Protein AF-A0A543L9E6-F1 (afdb_monomer_lite)

Secondary structure (DSSP, 8-state):
--PEEEEEE---HHHHHHHHHHHHHHH--EEEEEEETTEEEEEEEETS---SHHHHHHHHTT-S-EEEEEEEETTEEEEEETT-S-S-GGG--SSEEEEEEEESS--HHHHHHHHHHHHHH------S--SSHHHHHHHHHHHHHHHHHHHHHHHHHHHHHHHHHHHHHHHHHHHHHHHHHHHHHHHHHHHHHHHHHHHHHHHHHHHHHHHHHHHHHHHHHHHHHHHHHHHHHHHHHHHHHTS--HHHHHHHHHHHHHHHHHHHHHHHHHHHHHHHHHHHHHHHHHHHHHHHHHHHHTSSSSS-HHHHHHHHHHHHHHHHHHHHHHHHHHHHHHHHHHHHHHHHHHHHHHHHHHHHHHHHHHHHHHHHHHHHHHHHHHHHHHHHHHHHHSSPPPTTTS--

Radius of gyration: 86.77 Å; chains: 1; bounding box: 158×83×213 Å

Organism: NCBI:txid80878

pLDDT: mean 80.22, std 12.36, range [37.97, 98.06]

Foldseek 3Di:
DDWDKFKFWQDWLLLVLVLQQVLCVVQNKWWKWWDFPPRTQDIDIPPDDRPRPSSVVSVVVSGSRTQKMWIQTPNKIKIKGQQDDPPDPVNRQNTIIIIIIDDPDDDPSSVVSVVSSCVSRVTDDDPPDDDPVSVVRVVVVVVVVVVVVVVVVVVVVVVVVVVVVVVVVVVVVVVVVVVVVVVVVVVVVVVVVVVVVVVVVVVVVVVVVVVVVVVVVVVVVVVLVCVVVVVLVVLVVCVVCPPPPVVVVVVVVVVVVVLVVVLVVLVVVLVVLVVVLVVLVVVLVVLVVVLVVLVVVCPDDDDDNVVSVVVNVVSVVVNVVSVVVNVVSVVVNVVSVVVNVVSVVVVVVVVVVVVVVVVVVSVVSVVVSVVSVVVSVVVVVQVVCCVVPVDHDPVVVVDD

Sequence (400 aa):
MPNQLYKIPRVTDVQIVHALTKLGKEFGDFDVSANAMQHGLGSVRFPGEPALPAWQQVIALNSELIDHFTAGIVGISVTYYRGGSTGDPVQKSPVLDDLFIDLNGVDPGRLKAAAAVLAAFRPVSVPKSAKASEAVLAQQAIQESTFARLQKQLEELFAQTIQVRQQLDDSVRQKTEELEAAFLAKQHAADEEINRRQADLQERHDELQRRAQELDDSDNTFARRKIRDGMLNDVTERVKNFDVSNATRNARRPVEWGMRSLIFLFILLMAWTGFELFTSRAAQTSIEAAVTHIREAASPAASPASSVSANLGLATSMLHDASTERIALWIRFSLLTIGLVGAILYYIRWQSRWAEQFAATENSLKQFHLDVNRTNWVVETCLEWRKESDSAIPLSLAGR

Structure (mmCIF, N/CA/C/O backbone):
data_AF-A0A543L9E6-F1
#
_entry.id   AF-A0A543L9E6-F1
#
loop_
_atom_site.group_PDB
_atom_site.id
_atom_site.type_symbol
_atom_site.label_atom_id
_atom_site.label_alt_id
_atom_site.label_comp_id
_atom_site.label_asym_id
_atom_site.label_entity_id
_atom_site.label_seq_id
_atom_site.pdbx_PDB_ins_code
_atom_site.Cartn_x
_atom_site.Cartn_y
_atom_site.Cartn_z
_atom_site.occupancy
_atom_site.B_iso_or_equiv
_atom_site.auth_seq_id
_atom_site.auth_comp_id
_atom_site.auth_asym_id
_atom_site.auth_atom_id
_atom_site.pdbx_PDB_model_num
ATOM 1 N N . MET A 1 1 ? -74.135 -32.465 104.327 1.00 43.38 1 MET A N 1
ATOM 2 C CA . MET A 1 1 ? -72.996 -33.238 103.781 1.00 43.38 1 MET A CA 1
ATOM 3 C C . MET A 1 1 ? -72.004 -32.224 103.226 1.00 43.38 1 MET A C 1
ATOM 5 O O . MET A 1 1 ? -72.482 -31.203 102.742 1.00 43.38 1 MET A O 1
ATOM 9 N N . PRO A 1 2 ? -70.683 -32.357 103.430 1.00 49.91 2 PRO A N 1
ATOM 10 C CA . PRO A 1 2 ? -69.794 -31.214 103.264 1.00 49.91 2 PRO A CA 1
ATOM 11 C C . PRO A 1 2 ? -69.477 -30.974 101.783 1.00 49.91 2 PRO A C 1
ATOM 13 O O . PRO A 1 2 ? -68.643 -31.667 101.211 1.00 49.91 2 PRO A O 1
ATOM 16 N N . ASN A 1 3 ? -70.110 -29.962 101.184 1.00 60.88 3 ASN A N 1
ATOM 17 C CA . ASN A 1 3 ? -69.640 -29.369 99.931 1.00 60.88 3 ASN A CA 1
ATOM 18 C C . ASN A 1 3 ? -68.243 -28.802 100.180 1.00 60.88 3 ASN A C 1
ATOM 20 O O . ASN A 1 3 ? -68.074 -27.924 101.032 1.00 60.88 3 ASN A O 1
ATOM 24 N N . GLN A 1 4 ? -67.238 -29.307 99.467 1.00 72.56 4 GLN A N 1
ATOM 25 C CA . GLN A 1 4 ? -65.876 -28.817 99.619 1.00 72.56 4 GLN A CA 1
ATOM 26 C C . GLN A 1 4 ? -65.624 -27.699 98.606 1.00 72.56 4 GLN A C 1
ATOM 28 O O . GLN A 1 4 ? -65.752 -27.892 97.397 1.00 72.56 4 GLN A O 1
ATOM 33 N N . LEU A 1 5 ? -65.301 -26.513 99.128 1.00 79.31 5 LEU A N 1
ATOM 34 C CA . LEU A 1 5 ? -64.917 -25.351 98.335 1.00 79.31 5 LEU A CA 1
ATOM 35 C C . LEU A 1 5 ? -63.414 -25.392 98.059 1.00 79.31 5 LEU A C 1
ATOM 37 O O . LEU A 1 5 ? -62.607 -25.447 98.991 1.00 79.31 5 LEU A O 1
ATOM 41 N N . TYR A 1 6 ? -63.054 -25.284 96.787 1.00 80.69 6 TYR A N 1
ATOM 42 C CA . TYR A 1 6 ? -61.680 -25.154 96.326 1.00 80.69 6 TYR A CA 1
ATOM 43 C C . TYR A 1 6 ? -61.480 -23.790 95.664 1.00 80.69 6 TYR A C 1
ATOM 45 O O . TYR A 1 6 ? -62.295 -23.363 94.851 1.00 80.69 6 TYR A O 1
ATOM 53 N N . LYS A 1 7 ? -60.380 -23.113 96.007 1.00 81.38 7 LYS A N 1
ATOM 54 C CA . LYS A 1 7 ? -59.951 -21.869 95.354 1.00 81.38 7 LYS A CA 1
ATOM 55 C C . LYS A 1 7 ? -59.074 -22.233 94.159 1.00 81.38 7 LYS A C 1
ATOM 57 O O . LYS A 1 7 ? -58.100 -22.971 94.329 1.00 81.38 7 LYS A O 1
ATOM 62 N N . ILE A 1 8 ? -59.395 -21.719 92.980 1.00 80.94 8 ILE A N 1
ATOM 63 C CA . ILE A 1 8 ? -58.604 -21.910 91.759 1.00 80.94 8 ILE A CA 1
ATOM 64 C C . ILE A 1 8 ? -58.145 -20.548 91.215 1.00 80.94 8 ILE A C 1
ATOM 66 O O . ILE A 1 8 ? -58.797 -19.536 91.485 1.00 80.94 8 ILE A O 1
ATOM 70 N N . PRO A 1 9 ? -57.014 -20.482 90.492 1.00 78.31 9 PRO A N 1
ATOM 71 C CA . PRO A 1 9 ? -56.608 -19.267 89.795 1.00 78.31 9 PRO A CA 1
ATOM 72 C C . PRO A 1 9 ? -57.652 -18.868 88.755 1.00 78.31 9 PRO A C 1
ATOM 74 O O . PRO A 1 9 ? -58.368 -19.728 88.239 1.00 78.31 9 PRO A O 1
ATOM 77 N N . ARG A 1 10 ? -57.713 -17.578 88.426 1.00 80.81 10 ARG A N 1
ATOM 78 C CA . ARG A 1 10 ? -58.616 -17.088 87.391 1.00 80.81 10 ARG A CA 1
ATOM 79 C C . ARG A 1 10 ? -58.348 -17.769 86.051 1.00 80.81 10 ARG A C 1
ATOM 81 O O . ARG A 1 10 ? -57.224 -17.761 85.555 1.00 80.81 10 ARG A O 1
ATOM 88 N N . VAL A 1 11 ? -59.402 -18.346 85.484 1.00 80.88 11 VAL A N 1
ATOM 89 C CA . VAL A 1 11 ? -59.364 -19.073 84.209 1.00 80.88 11 VAL A CA 1
ATOM 90 C C . VAL A 1 11 ? -60.133 -18.320 83.132 1.00 80.88 11 VAL A C 1
ATOM 92 O O . VAL A 1 11 ? -61.201 -17.764 83.398 1.00 80.88 11 VAL A O 1
ATOM 95 N N . THR A 1 12 ? -59.611 -18.324 81.904 1.00 82.50 12 THR A N 1
ATOM 96 C CA . THR A 1 12 ? -60.305 -17.734 80.749 1.00 82.50 12 THR A CA 1
ATOM 97 C C . THR A 1 12 ? -61.432 -18.638 80.258 1.00 82.50 12 THR A C 1
ATOM 99 O O . THR A 1 12 ? -61.428 -19.851 80.490 1.00 82.50 12 THR A O 1
ATOM 102 N N . ASP A 1 13 ? -62.391 -18.071 79.525 1.00 82.94 13 ASP A N 1
ATOM 103 C CA . ASP A 1 13 ? -63.543 -18.831 79.021 1.00 82.94 13 ASP A CA 1
ATOM 104 C C . ASP A 1 13 ? -63.103 -19.985 78.086 1.00 82.94 13 ASP A C 1
ATOM 106 O O . ASP A 1 13 ? -63.652 -21.087 78.138 1.00 82.94 13 ASP A O 1
ATOM 110 N N . VAL A 1 14 ? -62.021 -19.795 77.318 1.00 81.12 14 VAL A N 1
ATOM 111 C CA . VAL A 1 14 ? -61.399 -20.840 76.477 1.00 81.12 14 VAL A CA 1
ATOM 112 C C . VAL A 1 14 ? -60.809 -21.976 77.321 1.00 81.12 14 VAL A C 1
ATOM 114 O O . VAL A 1 14 ? -60.947 -23.152 76.976 1.00 81.12 14 VAL A O 1
ATOM 117 N N . GLN A 1 15 ? -60.157 -21.650 78.441 1.00 81.81 15 GLN A N 1
ATOM 118 C CA . GLN A 1 15 ? -59.566 -22.648 79.336 1.00 81.81 15 GLN A CA 1
ATOM 119 C C . GLN A 1 15 ? -60.637 -23.495 80.029 1.00 81.81 15 GLN A C 1
ATOM 121 O O . GLN A 1 15 ? -60.456 -24.708 80.149 1.00 81.81 15 GLN A O 1
ATOM 126 N N . ILE A 1 16 ? -61.760 -22.884 80.425 1.00 84.06 16 ILE A N 1
ATOM 127 C CA . ILE A 1 16 ? -62.922 -23.595 80.977 1.00 84.06 16 ILE A CA 1
ATOM 128 C C . ILE A 1 16 ? -63.427 -24.626 79.961 1.00 84.06 16 ILE A C 1
ATOM 130 O O . ILE A 1 16 ? -63.538 -25.810 80.279 1.00 84.06 16 ILE A O 1
ATOM 134 N N . VAL A 1 17 ? -63.659 -24.205 78.716 1.00 84.25 17 VAL A N 1
ATOM 135 C CA . VAL A 1 17 ? -64.138 -25.077 77.630 1.00 84.25 17 VAL A CA 1
ATOM 136 C C . VAL A 1 17 ? -63.154 -26.212 77.341 1.00 84.25 17 VAL A C 1
ATOM 138 O O . VAL A 1 17 ? -63.564 -27.366 77.208 1.00 84.25 17 VAL A O 1
ATOM 141 N N . HIS A 1 18 ? -61.851 -25.928 77.300 1.00 83.75 18 HIS A N 1
ATOM 142 C CA . HIS A 1 18 ? -60.826 -26.952 77.099 1.00 83.75 18 HIS A CA 1
ATOM 143 C C . HIS A 1 18 ? -60.783 -27.968 78.255 1.00 83.75 18 HIS A C 1
ATOM 145 O O . HIS A 1 18 ? -60.701 -29.176 78.015 1.00 83.75 18 HIS A O 1
ATOM 151 N N . ALA A 1 19 ? -60.884 -27.505 79.505 1.00 83.44 19 ALA A N 1
ATOM 152 C CA . ALA A 1 19 ? -60.935 -28.371 80.680 1.00 83.44 19 ALA A CA 1
ATOM 153 C C . ALA A 1 19 ? -62.177 -29.277 80.666 1.00 83.44 19 ALA A C 1
ATOM 155 O O . ALA A 1 19 ? -62.054 -30.485 80.871 1.00 83.44 19 ALA A O 1
ATOM 156 N N . LEU A 1 20 ? -63.352 -28.728 80.345 1.00 85.19 20 LEU A N 1
ATOM 157 C CA . LEU A 1 20 ? -64.600 -29.490 80.224 1.00 85.19 20 LEU A CA 1
ATOM 158 C C . LEU A 1 20 ? -64.549 -30.491 79.062 1.00 85.19 20 LEU A C 1
ATOM 160 O O . LEU A 1 20 ? -64.930 -31.644 79.229 1.00 85.19 20 LEU A O 1
ATOM 164 N N . THR A 1 21 ? -63.988 -30.104 77.915 1.00 83.88 21 THR A N 1
ATOM 165 C CA . THR A 1 21 ? -63.792 -31.008 76.768 1.00 83.88 21 THR A CA 1
ATOM 166 C C . THR A 1 21 ? -62.865 -32.169 77.127 1.00 83.88 21 THR A C 1
ATOM 168 O O . THR A 1 21 ? -63.122 -33.316 76.762 1.00 83.88 21 THR A O 1
ATOM 171 N N . LYS A 1 22 ? -61.788 -31.897 77.875 1.00 84.25 22 LYS A N 1
ATOM 172 C CA . LYS A 1 22 ? -60.873 -32.933 78.364 1.00 84.25 22 LYS A CA 1
ATOM 173 C C . LYS A 1 22 ? -61.581 -33.901 79.313 1.00 84.25 22 LYS A C 1
ATOM 175 O O . LYS A 1 22 ? -61.428 -35.109 79.157 1.00 84.25 22 LYS A O 1
ATOM 180 N N . LEU A 1 23 ? -62.374 -33.381 80.249 1.00 83.94 23 LEU A N 1
ATOM 181 C CA . LEU A 1 23 ? -63.168 -34.201 81.165 1.00 83.94 23 LEU A CA 1
ATOM 182 C C . LEU A 1 23 ? -64.215 -35.033 80.410 1.00 83.94 23 LEU A C 1
ATOM 184 O O . LEU A 1 23 ? -64.393 -36.203 80.732 1.00 83.94 23 LEU A O 1
ATOM 188 N N . GLY A 1 24 ? -64.843 -34.477 79.368 1.00 81.81 24 GLY A N 1
ATOM 189 C CA . GLY A 1 24 ? -65.818 -35.191 78.535 1.00 81.81 24 GLY A CA 1
ATOM 190 C C . GLY A 1 24 ? -65.196 -36.360 77.771 1.00 81.81 24 GLY A C 1
ATOM 191 O O . GLY A 1 24 ? -65.778 -37.436 77.685 1.00 81.81 24 GLY A O 1
ATOM 192 N N . LYS A 1 25 ? -63.955 -36.204 77.291 1.00 81.88 25 LYS A N 1
ATOM 193 C CA . LYS A 1 25 ? -63.203 -37.310 76.673 1.00 81.88 25 LYS A CA 1
ATOM 194 C C . LYS A 1 25 ? -62.872 -38.436 77.659 1.00 81.88 25 LYS A C 1
ATOM 196 O O . LYS A 1 25 ? -62.769 -39.583 77.240 1.00 81.88 25 LYS A O 1
ATOM 201 N N . GLU A 1 26 ? -62.666 -38.122 78.938 1.00 81.81 26 GLU A N 1
ATOM 202 C CA . GLU A 1 26 ? -62.239 -39.101 79.948 1.00 81.81 26 GLU A CA 1
ATOM 203 C C . GLU A 1 26 ? -63.415 -39.811 80.640 1.00 81.81 26 GLU A C 1
ATOM 205 O O . GLU A 1 26 ? -63.310 -40.993 80.969 1.00 81.81 26 GLU A O 1
ATOM 210 N N . PHE A 1 27 ? -64.535 -39.114 80.842 1.00 81.19 27 PHE A N 1
ATOM 211 C CA . PHE A 1 27 ? -65.664 -39.591 81.649 1.00 81.19 27 PHE A CA 1
ATOM 212 C C . PHE A 1 27 ? -66.985 -39.737 80.876 1.00 81.19 27 PHE A C 1
ATOM 214 O O . PHE A 1 27 ? -67.983 -40.156 81.463 1.00 81.19 27 PHE A O 1
ATOM 221 N N . GLY A 1 28 ? -66.980 -39.457 79.570 1.00 80.94 28 GLY A N 1
ATOM 222 C CA . GLY A 1 28 ? -68.149 -39.529 78.695 1.00 80.94 28 GLY A CA 1
ATOM 223 C C . GLY A 1 28 ? -68.921 -38.212 78.614 1.00 80.94 28 GLY A C 1
ATOM 224 O O . GLY A 1 28 ? -68.524 -37.199 79.191 1.00 80.94 28 GLY A O 1
ATOM 225 N N . ASP A 1 29 ? -70.027 -38.234 77.872 1.00 83.38 29 ASP A N 1
ATOM 226 C CA . ASP A 1 29 ? -70.801 -37.028 77.599 1.00 83.38 29 ASP A CA 1
ATOM 227 C C . ASP A 1 29 ? -71.502 -36.484 78.848 1.00 83.38 29 ASP A C 1
ATOM 229 O O . ASP A 1 29 ? -72.180 -37.228 79.563 1.00 83.38 29 ASP A O 1
ATOM 233 N N . PHE A 1 30 ? -71.417 -35.172 79.058 1.00 85.06 30 PHE A N 1
ATOM 234 C CA . PHE A 1 30 ? -72.179 -34.475 80.091 1.00 85.06 30 PHE A CA 1
ATOM 235 C C . PHE A 1 30 ? -72.626 -33.088 79.640 1.00 85.06 30 PHE A C 1
ATOM 237 O O . PHE A 1 30 ? -72.001 -32.447 78.792 1.00 85.06 30 PHE A O 1
ATOM 244 N N . ASP A 1 31 ? -73.704 -32.619 80.259 1.00 84.69 31 ASP A N 1
ATOM 245 C CA . ASP A 1 31 ? -74.299 -31.322 79.977 1.00 84.69 31 ASP A CA 1
ATOM 246 C C . ASP A 1 31 ? -73.782 -30.265 80.961 1.00 84.69 31 ASP A C 1
ATOM 248 O O . ASP A 1 31 ? -73.702 -30.486 82.175 1.00 84.69 31 ASP A O 1
ATOM 252 N N . VAL A 1 32 ? -73.429 -29.099 80.420 1.00 86.81 32 VAL A N 1
ATOM 253 C CA . VAL A 1 32 ? -72.947 -27.941 81.178 1.00 86.81 32 VAL A CA 1
ATOM 254 C C . VAL A 1 32 ? -73.848 -26.758 80.894 1.00 86.81 32 VAL A C 1
ATOM 256 O O . VAL A 1 32 ? -74.009 -26.357 79.744 1.00 86.81 32 VAL A O 1
ATOM 259 N N . SER A 1 33 ? -74.417 -26.176 81.943 1.00 85.94 33 SER A N 1
ATOM 260 C CA . SER A 1 33 ? -75.138 -24.905 81.872 1.00 85.94 33 SER A CA 1
ATOM 261 C C . SER A 1 33 ? -74.242 -23.788 82.386 1.00 85.94 33 SER A C 1
ATOM 263 O O . SER A 1 33 ? -73.751 -23.881 83.511 1.00 85.94 33 SER A O 1
ATOM 265 N N . ALA A 1 34 ? -74.053 -22.736 81.593 1.00 85.88 34 ALA A N 1
ATOM 266 C CA . ALA A 1 34 ? -73.280 -21.566 81.997 1.00 85.88 34 ALA A CA 1
ATOM 267 C C . ALA A 1 34 ? -74.092 -20.280 81.863 1.00 85.88 34 ALA A C 1
ATOM 269 O O . ALA A 1 34 ? -74.976 -20.168 81.011 1.00 85.88 34 ALA A O 1
ATOM 270 N N . ASN A 1 35 ? -73.734 -19.303 82.681 1.00 84.38 35 ASN A N 1
ATOM 271 C CA . ASN A 1 35 ? -74.238 -17.946 82.633 1.00 84.38 35 ASN A CA 1
ATOM 272 C C . ASN A 1 35 ? -73.081 -17.001 82.297 1.00 84.38 35 ASN A C 1
ATOM 274 O O . ASN A 1 35 ? -71.923 -17.249 82.642 1.00 84.38 35 ASN A O 1
ATOM 278 N N . ALA A 1 36 ? -73.408 -15.931 81.584 1.00 80.56 36 ALA A N 1
ATOM 279 C CA . ALA A 1 36 ? -72.550 -14.772 81.434 1.00 80.56 36 ALA A CA 1
ATOM 280 C C . ALA A 1 36 ? -73.299 -13.569 82.008 1.00 80.56 36 ALA A C 1
ATOM 282 O O . ALA A 1 36 ? -74.263 -13.066 81.421 1.00 80.56 36 ALA A O 1
ATOM 283 N N . MET A 1 37 ? -72.870 -13.123 83.187 1.00 74.12 37 MET A N 1
ATOM 284 C CA . MET A 1 37 ? -73.566 -12.101 83.970 1.00 74.12 37 MET A CA 1
ATOM 285 C C . MET A 1 37 ? -75.042 -12.478 84.221 1.00 74.12 37 MET A C 1
ATOM 287 O O . MET A 1 37 ? -75.345 -13.530 84.767 1.00 74.12 37 MET A O 1
ATOM 291 N N . GLN A 1 38 ? -75.992 -11.625 83.825 1.00 69.06 38 GLN A N 1
ATOM 292 C CA . GLN A 1 38 ? -77.427 -11.869 84.020 1.00 69.06 38 GLN A CA 1
ATOM 293 C C . GLN A 1 38 ? -78.068 -12.721 82.911 1.00 69.06 38 GLN A C 1
ATOM 295 O O . GLN A 1 38 ? -79.277 -12.940 82.944 1.00 69.06 38 GLN A O 1
ATOM 300 N N . HIS A 1 39 ? -77.296 -13.176 81.918 1.00 77.81 39 HIS A N 1
ATOM 301 C CA . HIS A 1 39 ? -77.819 -13.910 80.765 1.00 77.81 39 HIS A CA 1
ATOM 302 C C . HIS A 1 39 ? -77.362 -15.372 80.798 1.00 77.81 39 HIS A C 1
ATOM 304 O O . HIS A 1 39 ? -76.168 -15.665 80.841 1.00 77.81 39 HIS A O 1
ATOM 310 N N . GLY A 1 40 ? -78.318 -16.301 80.753 1.00 79.31 40 GLY A N 1
ATOM 311 C CA . GLY A 1 40 ? -78.025 -17.728 80.622 1.00 79.31 40 GLY A CA 1
ATOM 312 C C . GLY A 1 40 ? -77.591 -18.072 79.198 1.00 79.31 40 GLY A C 1
ATOM 313 O O . GLY A 1 40 ? -78.289 -17.741 78.242 1.00 79.31 40 GLY A O 1
ATOM 314 N N . LEU A 1 41 ? -76.458 -18.762 79.049 1.00 76.75 41 LEU A N 1
ATOM 315 C CA . LEU A 1 41 ? -75.904 -19.174 77.750 1.00 76.75 41 LEU A CA 1
ATOM 316 C C . LEU A 1 41 ? -76.523 -20.482 77.220 1.00 76.75 41 LEU A C 1
ATOM 318 O O . LEU A 1 41 ? -76.208 -20.915 76.111 1.00 76.75 41 LEU A O 1
ATOM 322 N N . GLY A 1 42 ? -77.404 -21.115 77.998 1.00 78.69 42 GLY A N 1
ATOM 323 C CA . GLY A 1 42 ? -77.996 -22.415 77.685 1.00 78.69 42 GLY A CA 1
ATOM 324 C C . GLY A 1 42 ? -77.095 -23.593 78.069 1.00 78.69 42 GLY A C 1
ATOM 325 O O . GLY A 1 42 ? -75.976 -23.413 78.553 1.00 78.69 42 GLY A O 1
ATOM 326 N N . SER A 1 43 ? -77.615 -24.809 77.885 1.00 80.50 43 SER A N 1
ATOM 327 C CA . SER A 1 43 ? -76.903 -26.053 78.190 1.00 80.50 43 SER A CA 1
ATOM 328 C C . SER A 1 43 ? -76.204 -26.603 76.944 1.00 80.50 43 SER A C 1
ATOM 330 O O . SER A 1 43 ? -76.823 -26.710 75.885 1.00 80.50 43 SER A O 1
ATOM 332 N N . VAL A 1 44 ? -74.915 -26.923 77.066 1.00 82.69 44 VAL A N 1
ATOM 333 C CA . VAL A 1 44 ? -74.084 -27.508 76.004 1.00 82.69 44 VAL A CA 1
ATOM 334 C C . VAL A 1 44 ? -73.572 -28.869 76.448 1.00 82.69 44 VAL A C 1
ATOM 336 O O . VAL A 1 44 ? -73.101 -29.026 77.576 1.00 82.69 44 VAL A O 1
ATOM 339 N N . ARG A 1 45 ? -73.617 -29.833 75.528 1.00 82.25 45 ARG A N 1
ATOM 340 C CA . ARG A 1 45 ? -73.129 -31.193 75.740 1.00 82.25 45 ARG A CA 1
ATOM 341 C C . ARG A 1 45 ? -71.660 -31.319 75.341 1.00 82.25 45 ARG A C 1
ATOM 343 O O . ARG A 1 45 ? -71.325 -31.227 74.162 1.00 82.25 45 ARG A O 1
ATOM 350 N N . PHE A 1 46 ? -70.793 -31.562 76.316 1.00 80.19 46 PHE A N 1
ATOM 351 C CA . PHE A 1 46 ? -69.364 -31.823 76.116 1.00 80.19 46 PHE A CA 1
ATOM 352 C C . PHE A 1 46 ? -69.112 -33.333 75.996 1.00 80.19 46 PHE A C 1
ATOM 354 O O . PHE A 1 46 ? -69.854 -34.091 76.619 1.00 80.19 46 PHE A O 1
ATOM 361 N N . PRO A 1 47 ? -68.107 -33.798 75.220 1.00 67.56 47 PRO A N 1
ATOM 362 C CA . PRO A 1 47 ? -66.989 -33.058 74.614 1.00 67.56 47 PRO A CA 1
ATOM 363 C C . PRO A 1 47 ? -67.266 -32.462 73.217 1.00 67.56 47 PRO A C 1
ATOM 365 O O . PRO A 1 47 ? -66.317 -32.070 72.538 1.00 67.56 47 PRO A O 1
ATOM 368 N N . GLY A 1 48 ? -68.525 -32.420 72.765 1.00 64.94 48 GLY A N 1
ATOM 369 C CA . GLY A 1 48 ? -68.900 -31.794 71.494 1.00 64.94 48 GLY A CA 1
ATOM 370 C C . GLY A 1 48 ? -68.611 -30.289 71.466 1.00 64.94 48 GLY A C 1
ATOM 371 O O . GLY A 1 48 ? -68.624 -29.626 72.503 1.00 64.94 48 GLY A O 1
ATOM 372 N N . GLU A 1 49 ? -68.336 -29.741 70.277 1.00 63.44 49 GLU A N 1
ATOM 373 C CA . GLU A 1 49 ? -68.172 -28.293 70.123 1.00 63.44 49 GLU A CA 1
ATOM 374 C C . GLU A 1 49 ? -69.479 -27.567 70.482 1.00 63.44 49 GLU A C 1
ATOM 376 O O . GLU A 1 49 ? -70.563 -28.025 70.100 1.00 63.44 49 GLU A O 1
ATOM 381 N N . PRO A 1 50 ? -69.409 -26.429 71.195 1.00 62.78 50 PRO A N 1
ATOM 382 C CA . PRO A 1 50 ? -70.591 -25.646 71.512 1.00 62.78 50 PRO A CA 1
ATOM 383 C C . PRO A 1 50 ? -71.263 -25.175 70.215 1.00 62.78 50 PRO A C 1
ATOM 385 O O . PRO A 1 50 ? -70.792 -24.256 69.549 1.00 62.78 50 PRO A O 1
ATOM 388 N N . ALA A 1 51 ? -72.380 -25.811 69.855 1.00 58.34 51 ALA A N 1
ATOM 389 C CA . ALA A 1 51 ? -73.150 -25.497 68.649 1.00 58.34 51 ALA A CA 1
ATOM 390 C C . ALA A 1 51 ? -73.997 -24.216 68.788 1.00 58.34 51 ALA A C 1
ATOM 392 O O . ALA A 1 51 ? -74.541 -23.713 67.807 1.00 58.34 51 ALA A O 1
ATOM 393 N N . LEU A 1 52 ? -74.133 -23.687 70.010 1.00 69.19 52 LEU A N 1
ATOM 394 C CA . LEU A 1 52 ? -74.923 -22.492 70.290 1.00 69.19 52 LEU A CA 1
ATOM 395 C C . LEU A 1 52 ? -74.120 -21.215 69.961 1.00 69.19 52 LEU A C 1
ATOM 397 O O . LEU A 1 52 ? -73.012 -21.051 70.483 1.00 69.19 52 LEU A O 1
ATOM 401 N N . PRO A 1 53 ? -74.687 -20.262 69.188 1.00 65.31 53 PRO A N 1
ATOM 402 C CA . PRO A 1 53 ? -73.997 -19.031 68.785 1.00 65.31 53 PRO A CA 1
ATOM 403 C C . PRO A 1 53 ? -73.462 -18.202 69.960 1.00 65.31 53 PRO A C 1
ATOM 405 O O . PRO A 1 53 ? -72.403 -17.591 69.855 1.00 65.31 53 PRO A O 1
ATOM 408 N N . ALA A 1 54 ? -74.171 -18.207 71.095 1.00 70.81 54 ALA A N 1
ATOM 409 C CA . ALA A 1 54 ? -73.794 -17.445 72.285 1.00 70.81 54 ALA A CA 1
ATOM 410 C C . ALA A 1 54 ? -72.483 -17.948 72.914 1.00 70.81 54 ALA A C 1
ATOM 412 O O . ALA A 1 54 ? -71.623 -17.147 73.271 1.00 70.81 54 ALA A O 1
ATOM 413 N N . TRP A 1 55 ? -72.289 -19.268 72.985 1.00 74.62 55 TRP A N 1
ATOM 414 C CA . TRP A 1 55 ? -71.044 -19.853 73.485 1.00 74.62 55 TRP A CA 1
ATOM 415 C C . TRP A 1 55 ? -69.875 -19.565 72.539 1.00 74.62 55 TRP A C 1
ATOM 417 O O . TRP A 1 55 ? -68.806 -19.176 72.997 1.00 74.62 55 TRP A O 1
ATOM 427 N N . GLN A 1 56 ? -70.081 -19.680 71.223 1.00 73.50 56 GLN A N 1
ATOM 428 C CA . GLN A 1 56 ? -69.031 -19.395 70.237 1.00 73.50 56 GLN A CA 1
ATOM 429 C C . GLN A 1 56 ? -68.586 -17.930 70.265 1.00 73.50 56 GLN A C 1
ATOM 431 O O . GLN A 1 56 ? -67.394 -17.659 70.158 1.00 73.50 56 GLN A O 1
ATOM 436 N N . GLN A 1 57 ? -69.513 -16.989 70.463 1.00 71.44 57 GLN A N 1
ATOM 437 C CA . GLN A 1 57 ? -69.185 -15.567 70.587 1.00 71.44 57 GLN A CA 1
ATOM 438 C C . GLN A 1 57 ? -68.377 -15.271 71.855 1.00 71.44 57 GLN A C 1
ATOM 440 O O . GLN A 1 57 ? -67.369 -14.571 71.783 1.00 71.44 57 GLN A O 1
ATOM 445 N N . VAL A 1 58 ? -68.768 -15.845 72.997 1.00 72.00 58 VAL A N 1
ATOM 446 C CA . VAL A 1 58 ? -68.029 -15.689 74.263 1.00 72.00 58 VAL A CA 1
ATOM 447 C C . VAL A 1 58 ? -66.614 -16.274 74.153 1.00 72.00 58 VAL A C 1
ATOM 449 O O . VAL A 1 58 ? -65.648 -15.645 74.584 1.00 72.00 58 VAL A O 1
ATOM 452 N N . ILE A 1 59 ? -66.470 -17.430 73.499 1.00 72.12 59 ILE A N 1
ATOM 453 C CA . ILE A 1 59 ? -65.175 -18.087 73.268 1.00 72.12 59 ILE A CA 1
ATOM 454 C C . ILE A 1 59 ? -64.305 -17.285 72.286 1.00 72.12 59 ILE A C 1
ATOM 456 O O . ILE A 1 59 ? -63.118 -17.086 72.546 1.00 72.12 59 ILE A O 1
ATOM 460 N N . ALA A 1 60 ? -64.874 -16.794 71.179 1.00 70.81 60 ALA A N 1
ATOM 461 C CA . ALA A 1 60 ? -64.146 -16.048 70.148 1.00 70.81 60 ALA A CA 1
ATOM 462 C C . ALA A 1 60 ? -63.577 -14.720 70.665 1.00 70.81 60 ALA A C 1
ATOM 464 O O . ALA A 1 60 ? -62.507 -14.291 70.236 1.00 70.81 60 ALA A O 1
ATOM 465 N N . LEU A 1 61 ? -64.266 -14.086 71.616 1.00 70.62 61 LEU A N 1
ATOM 466 C CA . LEU A 1 61 ? -63.819 -12.842 72.239 1.00 70.62 61 LEU A CA 1
ATOM 467 C C . LEU A 1 61 ? -62.703 -13.057 73.280 1.00 70.62 61 LEU A C 1
ATOM 469 O O . LEU A 1 61 ? -62.237 -12.072 73.852 1.00 70.62 61 LEU A O 1
ATOM 473 N N . ASN A 1 62 ? -62.286 -14.310 73.542 1.00 63.97 62 ASN A N 1
ATOM 474 C CA . ASN A 1 62 ? -61.286 -14.706 74.548 1.00 63.97 62 ASN A CA 1
ATOM 475 C C . ASN A 1 62 ? -61.431 -13.915 75.859 1.00 63.97 62 ASN A C 1
ATOM 477 O O . ASN A 1 62 ? -60.467 -13.368 76.397 1.00 63.97 62 ASN A O 1
ATOM 481 N N . SER A 1 63 ? -62.680 -13.763 76.294 1.00 66.44 63 SER A N 1
ATOM 482 C CA . SER A 1 63 ? -63.042 -12.882 77.394 1.00 66.44 63 SER A CA 1
ATOM 483 C C . SER A 1 63 ? -63.127 -13.646 78.720 1.00 66.44 63 SER A C 1
ATOM 485 O O . SER A 1 63 ? -62.928 -14.861 78.784 1.00 66.44 63 SER A O 1
ATOM 487 N N . GLU A 1 64 ? -63.390 -12.904 79.794 1.00 75.81 64 GLU A N 1
ATOM 488 C CA . GLU A 1 64 ? -63.707 -13.429 81.123 1.00 75.81 64 GLU A CA 1
ATOM 489 C C . GLU A 1 64 ? -65.176 -13.110 81.457 1.00 75.81 64 GLU A C 1
ATOM 491 O O . GLU A 1 64 ? -65.488 -12.509 82.488 1.00 75.81 64 GLU A O 1
ATOM 496 N N . LEU A 1 65 ? -66.106 -13.548 80.601 1.00 79.44 65 LEU A N 1
ATOM 497 C CA . LEU A 1 65 ? -67.530 -13.218 80.732 1.00 79.44 65 LEU A CA 1
ATOM 498 C C . LEU A 1 65 ? -68.376 -14.296 81.420 1.00 79.44 65 LEU A C 1
ATOM 500 O O . LEU A 1 65 ? -69.401 -13.944 82.001 1.00 79.44 65 LEU A O 1
ATOM 504 N N . ILE A 1 66 ? -67.962 -15.569 81.408 1.00 83.44 66 ILE A N 1
ATOM 505 C CA . ILE A 1 66 ? -68.661 -16.645 82.137 1.00 83.44 66 ILE A CA 1
ATOM 506 C C . ILE A 1 66 ? -68.563 -16.416 83.653 1.00 83.44 66 ILE A C 1
ATOM 508 O O . ILE A 1 66 ? -67.502 -16.569 84.257 1.00 83.44 66 ILE A O 1
ATOM 512 N N . ASP A 1 67 ? -69.665 -16.046 84.297 1.00 84.25 67 ASP A N 1
ATOM 513 C CA . ASP A 1 67 ? -69.669 -15.744 85.730 1.00 84.25 67 ASP A CA 1
ATOM 514 C C . ASP A 1 67 ? -69.920 -16.986 86.590 1.00 84.25 67 ASP A C 1
ATOM 516 O O . ASP A 1 67 ? -69.416 -17.083 87.712 1.00 84.25 67 ASP A O 1
ATOM 520 N N . HIS A 1 68 ? -70.676 -17.940 86.057 1.00 86.69 68 HIS A N 1
ATOM 521 C CA . HIS A 1 68 ? -71.083 -19.151 86.746 1.00 86.69 68 HIS A CA 1
ATOM 522 C C . HIS A 1 68 ? -71.330 -20.286 85.748 1.00 86.69 68 HIS A C 1
ATOM 524 O O . HIS A 1 68 ? -71.915 -20.073 84.688 1.00 86.69 68 HIS A O 1
ATOM 530 N N . PHE A 1 69 ? -70.933 -21.510 86.101 1.00 88.69 69 PHE A N 1
ATOM 531 C CA . PHE A 1 69 ? -71.426 -22.705 85.416 1.00 88.69 69 PHE A CA 1
ATOM 532 C C . PHE A 1 69 ? -71.693 -23.853 86.387 1.00 88.69 69 PHE A C 1
ATOM 534 O O . PHE A 1 69 ? -71.076 -23.948 87.452 1.00 88.69 69 PHE A O 1
ATOM 541 N N . THR A 1 70 ? -72.578 -24.755 85.975 1.00 88.19 70 THR A N 1
ATOM 542 C CA . THR A 1 70 ? -72.860 -26.020 86.654 1.00 88.19 70 THR A CA 1
ATOM 543 C C . THR A 1 70 ? -72.768 -27.170 85.661 1.00 88.19 70 THR A C 1
ATOM 545 O O . THR A 1 70 ? -73.268 -27.080 84.539 1.00 88.19 70 THR A O 1
ATOM 548 N N . ALA A 1 71 ? -72.112 -28.247 86.084 1.00 88.06 71 ALA A N 1
ATOM 549 C CA . ALA A 1 71 ? -71.900 -29.455 85.301 1.00 88.06 71 ALA A CA 1
ATOM 550 C C . ALA A 1 71 ? -72.158 -30.703 86.156 1.00 88.06 71 ALA A C 1
ATOM 552 O O . ALA A 1 71 ? -71.701 -30.786 87.299 1.00 88.06 71 ALA A O 1
ATOM 553 N N . GLY A 1 72 ? -72.858 -31.688 85.591 1.00 86.12 72 GLY A N 1
ATOM 554 C CA . GLY A 1 72 ? -73.075 -32.994 86.217 1.00 86.12 72 GLY A CA 1
ATOM 555 C C . GLY A 1 72 ? -72.197 -34.065 85.575 1.00 86.12 72 GLY A C 1
ATOM 556 O O . GLY A 1 72 ? -72.530 -34.558 84.504 1.00 86.12 72 GLY A O 1
ATOM 557 N N . ILE A 1 73 ? -71.095 -34.454 86.219 1.00 83.25 73 ILE A N 1
ATOM 558 C CA . ILE A 1 73 ? -70.106 -35.388 85.651 1.00 83.25 73 ILE A CA 1
ATOM 559 C C . ILE A 1 73 ? -70.170 -36.704 86.433 1.00 83.25 73 ILE A C 1
ATOM 561 O O . ILE A 1 73 ? -69.861 -36.715 87.613 1.00 83.25 73 ILE A O 1
ATOM 565 N N . VAL A 1 74 ? -70.576 -37.827 85.828 1.00 79.69 74 VAL A N 1
ATOM 566 C CA . VAL A 1 74 ? -70.553 -39.177 86.463 1.00 79.69 74 VAL A CA 1
ATOM 567 C C . VAL A 1 74 ? -71.135 -39.192 87.897 1.00 79.69 74 VAL A C 1
ATOM 569 O O . VAL A 1 74 ? -70.607 -39.810 88.820 1.00 79.69 74 VAL A O 1
ATOM 572 N N . GLY A 1 75 ? -72.239 -38.472 88.115 1.00 76.31 75 GLY A N 1
ATOM 573 C CA . GLY A 1 75 ? -72.924 -38.399 89.412 1.00 76.31 75 GLY A CA 1
ATOM 574 C C . GLY A 1 75 ? -72.308 -37.456 90.458 1.00 76.31 75 GLY A C 1
ATOM 575 O O . GLY A 1 75 ? -72.806 -37.435 91.584 1.00 76.31 75 GLY A O 1
ATOM 576 N N . ILE A 1 76 ? -71.277 -36.671 90.113 1.00 84.94 76 ILE A N 1
ATOM 577 C CA . ILE A 1 76 ? -70.809 -35.517 90.902 1.00 84.94 76 ILE A CA 1
ATOM 578 C C . ILE A 1 76 ? -71.362 -34.211 90.322 1.00 84.94 76 ILE A C 1
ATOM 580 O O . ILE A 1 76 ? -71.463 -34.065 89.102 1.00 84.94 76 ILE A O 1
ATOM 584 N N . SER A 1 77 ? -71.711 -33.260 91.191 1.00 85.38 77 SER A N 1
ATOM 585 C CA . SER A 1 77 ? -72.104 -31.910 90.769 1.00 85.38 77 SER A CA 1
ATOM 586 C C . SER A 1 77 ? -70.921 -30.970 90.940 1.00 85.38 77 SER A C 1
ATOM 588 O O . SER A 1 77 ? -70.388 -30.831 92.041 1.00 85.38 77 SER A O 1
ATOM 590 N N . VAL A 1 78 ? -70.517 -30.325 89.852 1.00 87.75 78 VAL A N 1
ATOM 591 C CA . VAL A 1 78 ? -69.441 -29.336 89.835 1.00 87.75 78 VAL A CA 1
ATOM 592 C C . VAL A 1 78 ? -70.048 -27.973 89.560 1.00 87.75 78 VAL A C 1
ATOM 594 O O . VAL A 1 78 ? -70.723 -27.787 88.549 1.00 87.75 78 VAL A O 1
ATOM 597 N N . THR A 1 79 ? -69.783 -27.018 90.443 1.00 87.62 79 THR A N 1
ATOM 598 C CA . THR A 1 79 ? -70.245 -25.640 90.295 1.00 87.62 79 THR A CA 1
ATOM 599 C C . THR A 1 79 ? -69.069 -24.686 90.379 1.00 87.62 79 THR A C 1
ATOM 601 O O . THR A 1 79 ? -68.302 -24.716 91.336 1.00 87.62 79 THR A O 1
ATOM 604 N N . TYR A 1 80 ? -68.952 -23.811 89.393 1.00 88.56 80 TYR A N 1
ATOM 605 C CA . TYR A 1 80 ? -67.927 -22.779 89.327 1.00 88.56 80 TYR A CA 1
ATOM 606 C C . TYR A 1 80 ? -68.553 -21.397 89.501 1.00 88.56 80 TYR A C 1
ATOM 608 O O . TYR A 1 80 ? -69.635 -21.130 88.968 1.00 88.56 80 TYR A O 1
ATOM 616 N N . TYR A 1 81 ? -67.847 -20.530 90.223 1.00 87.12 81 TYR A N 1
ATOM 617 C CA . TYR A 1 81 ? -68.156 -19.114 90.373 1.00 87.12 81 TYR A CA 1
ATOM 618 C C . TYR A 1 81 ? -66.910 -18.270 90.141 1.00 87.12 81 TYR A C 1
ATOM 620 O O . TYR A 1 81 ? -65.924 -18.370 90.878 1.00 87.12 81 TYR A O 1
ATOM 628 N N . ARG A 1 82 ? -66.992 -17.360 89.174 1.00 82.44 82 ARG A N 1
ATOM 629 C CA . ARG A 1 82 ? -65.940 -16.384 88.906 1.00 82.44 82 ARG A CA 1
ATOM 630 C C . ARG A 1 82 ? -65.890 -15.326 90.003 1.00 82.44 82 ARG A C 1
ATOM 632 O O . ARG A 1 82 ? -66.891 -14.666 90.300 1.00 82.44 82 ARG A O 1
ATOM 639 N N . GLY A 1 83 ? -64.715 -15.161 90.605 1.00 73.75 83 GLY A N 1
ATOM 640 C CA . GLY A 1 83 ? -64.474 -14.232 91.709 1.00 73.75 83 GLY A CA 1
ATOM 641 C C . GLY A 1 83 ? -65.110 -14.617 93.049 1.00 73.75 83 GLY A C 1
ATOM 642 O O . GLY A 1 83 ? -64.947 -13.893 94.027 1.00 73.75 83 GLY A O 1
ATOM 643 N N . GLY A 1 84 ? -65.808 -15.750 93.127 1.00 78.75 84 GLY A N 1
ATOM 644 C CA . GLY A 1 84 ? -66.361 -16.295 94.365 1.00 78.75 84 GLY A CA 1
ATOM 645 C C . GLY A 1 84 ? -67.887 -16.275 94.481 1.00 78.75 84 GLY A C 1
ATOM 646 O O . GLY A 1 84 ? -68.584 -15.557 93.765 1.00 78.75 84 GLY A O 1
ATOM 647 N N . SER A 1 85 ? -68.407 -17.109 95.388 1.00 69.62 85 SER A N 1
ATOM 648 C CA . SER A 1 85 ? -69.850 -17.397 95.534 1.00 69.62 85 SER A CA 1
ATOM 649 C C . SER A 1 85 ? -70.634 -16.410 96.416 1.00 69.62 85 SER A C 1
ATOM 651 O O . SER A 1 85 ? -71.858 -16.525 96.509 1.00 69.62 85 SER A O 1
ATOM 653 N N . THR A 1 86 ? -69.979 -15.471 97.101 1.00 60.09 86 THR A N 1
ATOM 654 C CA . THR A 1 86 ? -70.651 -14.524 98.006 1.00 60.09 86 THR A CA 1
ATOM 655 C C . THR A 1 86 ? -71.476 -13.529 97.185 1.00 60.09 86 THR A C 1
ATOM 657 O O . THR A 1 86 ? -70.933 -12.843 96.326 1.00 60.09 86 THR A O 1
ATOM 660 N N . GLY A 1 87 ? -72.788 -13.450 97.431 1.00 57.19 87 GLY A N 1
ATOM 661 C CA . GLY A 1 87 ? -73.768 -12.730 96.596 1.00 57.19 87 GLY A CA 1
ATOM 662 C C . GLY A 1 87 ? -73.638 -11.202 96.504 1.00 57.19 87 GLY A C 1
ATOM 663 O O . GLY A 1 87 ? -74.558 -10.561 96.008 1.00 57.19 87 GLY A O 1
ATOM 664 N N . ASP A 1 88 ? -72.531 -10.615 96.962 1.00 59.78 88 ASP A N 1
ATOM 665 C CA . ASP A 1 88 ? -72.273 -9.177 96.903 1.00 59.78 88 ASP A CA 1
ATOM 666 C C . ASP A 1 88 ? -71.229 -8.881 95.800 1.00 59.78 88 ASP A C 1
ATOM 668 O O . ASP A 1 88 ? -70.073 -9.302 95.934 1.00 59.78 88 ASP A O 1
ATOM 672 N N . PRO A 1 89 ? -71.585 -8.191 94.693 1.00 62.78 89 PRO A N 1
ATOM 673 C CA . PRO A 1 89 ? -70.696 -7.973 93.542 1.00 62.78 89 PRO A CA 1
ATOM 674 C C . PRO A 1 89 ? -69.364 -7.297 93.891 1.00 62.78 89 PRO A C 1
ATOM 676 O O . PRO A 1 89 ? -68.377 -7.477 93.183 1.00 62.78 89 PRO A O 1
ATOM 679 N N . VAL A 1 90 ? -69.337 -6.533 94.987 1.00 60.84 90 VAL A N 1
ATOM 680 C CA . VAL A 1 90 ? -68.173 -5.765 95.454 1.00 60.84 90 VAL A CA 1
ATOM 681 C C . VAL A 1 90 ? -67.131 -6.651 96.148 1.00 60.84 90 VAL A C 1
ATOM 683 O O . VAL A 1 90 ? -65.961 -6.285 96.215 1.00 60.84 90 VAL A O 1
ATOM 686 N N . GLN A 1 91 ? -67.520 -7.829 96.645 1.00 65.62 91 GLN A N 1
ATOM 687 C CA . GLN A 1 91 ? -66.629 -8.736 97.381 1.00 65.62 91 GLN A CA 1
ATOM 688 C C . GLN A 1 91 ? -66.056 -9.869 96.517 1.00 65.62 91 GLN A C 1
ATOM 690 O O . GLN A 1 91 ? -65.466 -10.810 97.052 1.00 65.62 91 GLN A O 1
ATOM 695 N N . LYS A 1 92 ? -66.217 -9.800 95.189 1.00 72.38 92 LYS A N 1
ATOM 696 C CA . LYS A 1 92 ? -65.637 -10.785 94.274 1.00 72.38 92 LYS A CA 1
ATOM 697 C C . LYS A 1 92 ? -64.125 -10.585 94.152 1.00 72.38 92 LYS A C 1
ATOM 699 O O . LYS A 1 92 ? -63.665 -9.491 93.832 1.00 72.38 92 LYS A O 1
ATOM 704 N N . SER A 1 93 ? -63.349 -11.647 94.365 1.00 69.56 93 SER A N 1
ATOM 705 C CA . SER A 1 93 ? -61.901 -11.622 94.152 1.00 69.56 93 SER A CA 1
ATOM 706 C C . SER A 1 93 ? -61.600 -11.426 92.660 1.00 69.56 93 SER A C 1
ATOM 708 O O . SER A 1 93 ? -62.168 -12.131 91.822 1.00 69.56 93 SER A O 1
ATOM 710 N N . PRO A 1 94 ? -60.707 -10.498 92.282 1.00 68.75 94 PRO A N 1
ATOM 711 C CA . PRO A 1 94 ? -60.320 -10.308 90.888 1.00 68.75 94 PRO A CA 1
ATOM 712 C C . PRO A 1 94 ? -59.361 -11.393 90.373 1.00 68.75 94 PRO A C 1
ATOM 714 O O . PRO A 1 94 ? -59.106 -11.439 89.175 1.00 68.75 94 PRO A O 1
ATOM 717 N N . VAL A 1 95 ? -58.826 -12.255 91.248 1.00 68.94 95 VAL A N 1
ATOM 718 C CA . VAL A 1 95 ? -57.723 -13.181 90.915 1.00 68.94 95 VAL A CA 1
ATOM 719 C C . VAL A 1 95 ? -58.079 -14.649 91.148 1.00 68.94 95 VAL A C 1
ATOM 721 O O . VAL A 1 95 ? -57.521 -15.523 90.488 1.00 68.94 95 VAL A O 1
ATOM 724 N N . LEU A 1 96 ? -58.985 -14.936 92.085 1.00 77.69 96 LEU A N 1
ATOM 725 C CA . LEU A 1 96 ? -59.346 -16.302 92.462 1.00 77.69 96 LEU A CA 1
ATOM 726 C C . LEU A 1 96 ? -60.811 -16.590 92.159 1.00 77.69 96 LEU A C 1
ATOM 728 O O . LEU A 1 96 ? -61.686 -15.778 92.460 1.00 77.69 96 LEU A O 1
ATOM 732 N N . ASP A 1 97 ? -61.063 -17.789 91.651 1.00 84.00 97 ASP A N 1
ATOM 733 C CA . ASP A 1 97 ? -62.400 -18.313 91.419 1.00 84.00 97 ASP A CA 1
ATOM 734 C C . ASP A 1 97 ? -62.708 -19.463 92.387 1.00 84.00 97 ASP A C 1
ATOM 736 O O . ASP A 1 97 ? -61.810 -20.098 92.954 1.00 84.00 97 ASP A O 1
ATOM 740 N N . ASP A 1 98 ? -64.000 -19.718 92.583 1.00 84.69 98 ASP A N 1
ATOM 741 C CA . ASP A 1 98 ? -64.504 -20.746 93.487 1.00 84.69 98 ASP A CA 1
ATOM 742 C C . ASP A 1 98 ? -65.021 -21.947 92.706 1.00 84.69 98 ASP A C 1
ATOM 744 O O . ASP A 1 98 ? -65.908 -21.823 91.862 1.00 84.69 98 ASP A O 1
ATOM 748 N N . LEU A 1 99 ? -64.495 -23.123 93.037 1.00 85.88 99 LEU A N 1
ATOM 749 C CA . LEU A 1 99 ? -64.936 -24.403 92.508 1.00 85.88 99 LEU A CA 1
ATOM 750 C C . LEU A 1 99 ? -65.534 -25.240 93.640 1.00 85.88 99 LEU A C 1
ATOM 752 O O . LEU A 1 99 ? -64.846 -25.639 94.581 1.00 85.88 99 LEU A O 1
ATOM 756 N N . PHE A 1 100 ? -66.824 -25.518 93.532 1.00 86.19 100 PHE A N 1
ATOM 757 C CA . PHE A 1 100 ? -67.560 -26.400 94.420 1.00 86.19 100 PHE A CA 1
ATOM 758 C C . PHE A 1 100 ? -67.698 -27.769 93.776 1.00 86.19 100 PHE A C 1
ATOM 760 O O . PHE A 1 100 ? -68.145 -27.885 92.634 1.00 86.19 100 PHE A O 1
ATOM 767 N N . ILE A 1 101 ? -67.346 -28.804 94.532 1.00 84.12 101 ILE A N 1
ATOM 768 C CA . ILE A 1 101 ? -67.565 -30.192 94.137 1.00 84.12 101 ILE A CA 1
ATOM 769 C C . ILE A 1 101 ? -68.427 -30.840 95.214 1.00 84.12 101 ILE A C 1
ATOM 771 O O . ILE A 1 101 ? -68.031 -30.899 96.381 1.00 84.12 101 ILE A O 1
ATOM 775 N N . ASP A 1 102 ? -69.604 -31.309 94.811 1.00 83.25 102 ASP A N 1
ATOM 776 C CA . ASP A 1 102 ? -70.501 -32.082 95.663 1.00 83.25 102 ASP A CA 1
ATOM 777 C C . ASP A 1 102 ? -70.404 -33.572 95.311 1.00 83.25 102 ASP A C 1
ATOM 779 O O . ASP A 1 102 ? -70.688 -34.005 94.184 1.00 83.25 102 ASP A O 1
ATOM 783 N N . LEU A 1 103 ? -69.954 -34.349 96.295 1.00 76.94 103 LEU A N 1
ATOM 784 C CA . LEU A 1 103 ? -69.838 -35.798 96.230 1.00 76.94 103 LEU A CA 1
ATOM 785 C C . LEU A 1 103 ? -71.128 -36.404 96.792 1.00 76.94 103 LEU A C 1
ATOM 787 O O . LEU A 1 103 ? -71.256 -36.608 97.999 1.00 76.94 103 LEU A O 1
ATOM 791 N N . ASN A 1 104 ? -72.060 -36.764 95.909 1.00 71.12 104 ASN A N 1
ATOM 792 C CA . ASN A 1 104 ? -73.320 -37.432 96.262 1.00 71.12 104 ASN A CA 1
ATOM 793 C C . ASN A 1 104 ? -73.130 -38.914 96.675 1.00 71.12 104 ASN A C 1
ATOM 795 O O . ASN A 1 104 ? -73.851 -39.791 96.210 1.00 71.12 104 ASN A O 1
ATOM 799 N N . GLY A 1 105 ? -72.140 -39.223 97.518 1.00 71.88 105 GLY A N 1
ATOM 800 C CA . GLY A 1 105 ? -71.760 -40.576 97.954 1.00 71.88 105 GLY A CA 1
ATOM 801 C C . GLY A 1 105 ? -70.319 -40.957 97.582 1.00 71.88 105 GLY A C 1
ATOM 802 O O . GLY A 1 105 ? -69.713 -40.354 96.696 1.00 71.88 105 GLY A O 1
ATOM 803 N N . VAL A 1 106 ? -69.762 -41.963 98.266 1.00 70.81 106 VAL A N 1
ATOM 804 C CA . VAL A 1 106 ? -68.350 -42.377 98.143 1.00 70.81 106 VAL A CA 1
ATOM 805 C C . VAL A 1 106 ? -68.230 -43.616 97.249 1.00 70.81 106 VAL A C 1
ATOM 807 O O . VAL A 1 106 ? -68.014 -44.723 97.730 1.00 70.81 106 VAL A O 1
ATOM 810 N N . ASP A 1 107 ? -68.373 -43.419 95.937 1.00 79.44 107 ASP A N 1
ATOM 811 C CA . ASP A 1 107 ? -68.131 -44.464 94.934 1.00 79.44 107 ASP A CA 1
ATOM 812 C C . ASP A 1 107 ? -66.752 -44.279 94.267 1.00 79.44 107 ASP A C 1
ATOM 814 O O . ASP A 1 107 ? -66.360 -43.139 93.984 1.00 79.44 107 ASP A O 1
ATOM 818 N N . PRO A 1 108 ? -66.020 -45.361 93.921 1.00 78.44 108 PRO A N 1
ATOM 819 C CA . PRO A 1 108 ? -64.693 -45.269 93.298 1.00 78.44 108 PRO A CA 1
ATOM 820 C C . PRO A 1 108 ? -64.668 -44.458 91.991 1.00 78.44 108 PRO A C 1
ATOM 822 O O . PRO A 1 108 ? -63.715 -43.723 91.728 1.00 78.44 108 PRO A O 1
ATOM 825 N N . GLY A 1 109 ? -65.732 -44.544 91.183 1.00 77.31 109 GLY A N 1
ATOM 826 C CA . GLY A 1 109 ? -65.866 -43.769 89.943 1.00 77.31 109 GLY A CA 1
ATOM 827 C C . GLY A 1 109 ? -66.037 -42.265 90.185 1.00 77.31 109 GLY A C 1
ATOM 828 O O . GLY A 1 109 ? -65.451 -41.455 89.468 1.00 77.31 109 GLY A O 1
ATOM 829 N N . ARG A 1 110 ? -66.765 -41.885 91.243 1.00 80.62 110 ARG A N 1
ATOM 830 C CA . ARG A 1 110 ? -67.008 -40.481 91.623 1.00 80.62 110 ARG A CA 1
ATOM 831 C C . ARG A 1 110 ? -65.767 -39.828 92.216 1.00 80.62 110 ARG A C 1
ATOM 833 O O . ARG A 1 110 ? -65.469 -38.680 91.901 1.00 80.62 110 ARG A O 1
ATOM 840 N N . LEU A 1 111 ? -65.000 -40.580 93.006 1.00 79.31 111 LEU A N 1
ATOM 841 C CA . LEU A 1 111 ? -63.700 -40.137 93.516 1.00 79.31 111 LEU A CA 1
ATOM 842 C C . LEU A 1 111 ? -62.706 -39.874 92.379 1.00 79.31 111 LEU A C 1
ATOM 844 O O . LEU A 1 111 ? -62.001 -38.866 92.403 1.00 79.31 111 LEU A O 1
ATOM 848 N N . LYS A 1 112 ? -62.685 -40.735 91.352 1.00 82.31 112 LYS A N 1
ATOM 849 C CA . LYS A 1 112 ? -61.845 -40.532 90.165 1.00 82.31 112 LYS A CA 1
ATOM 850 C C . LYS A 1 112 ? -62.267 -39.290 89.372 1.00 82.31 112 LYS A C 1
ATOM 852 O O . LYS A 1 112 ? -61.402 -38.510 88.982 1.00 82.31 112 LYS A O 1
ATOM 857 N N . ALA A 1 113 ? -63.572 -39.076 89.187 1.00 81.00 113 ALA A N 1
ATOM 858 C CA . ALA A 1 113 ? -64.097 -37.883 88.521 1.00 81.00 113 ALA A CA 1
ATOM 859 C C . ALA A 1 113 ? -63.743 -36.597 89.288 1.00 81.00 113 ALA A C 1
ATOM 861 O O . ALA A 1 113 ? -63.231 -35.649 88.698 1.00 81.00 113 ALA A O 1
ATOM 862 N N . ALA A 1 114 ? -63.918 -36.579 90.613 1.00 81.31 114 ALA A N 1
ATOM 863 C CA . ALA A 1 114 ? -63.550 -35.430 91.440 1.00 81.31 114 ALA A CA 1
ATOM 864 C C . ALA A 1 114 ? -62.039 -35.145 91.400 1.00 81.31 114 ALA A C 1
ATOM 866 O O . ALA A 1 114 ? -61.632 -33.994 91.251 1.00 81.31 114 ALA A O 1
ATOM 867 N N . ALA A 1 115 ? -61.198 -36.183 91.455 1.00 81.44 115 ALA A N 1
ATOM 868 C CA . ALA A 1 115 ? -59.752 -36.031 91.316 1.00 81.44 115 ALA A CA 1
ATOM 869 C C . ALA A 1 115 ? -59.353 -35.470 89.940 1.00 81.44 115 ALA A C 1
ATOM 871 O O . ALA A 1 115 ? -58.478 -34.609 89.862 1.00 81.44 115 ALA A O 1
ATOM 872 N N . ALA A 1 116 ? -60.011 -35.906 88.864 1.00 82.19 116 ALA A N 1
ATOM 873 C CA . ALA A 1 116 ? -59.748 -35.401 87.520 1.00 82.19 116 ALA A CA 1
ATOM 874 C C . ALA A 1 116 ? -60.186 -33.940 87.341 1.00 82.19 116 ALA A C 1
ATOM 876 O O . ALA A 1 116 ? -59.460 -33.157 86.728 1.00 82.19 116 ALA A O 1
ATOM 877 N N . VAL A 1 117 ? -61.319 -33.544 87.929 1.00 83.50 117 VAL A N 1
ATOM 878 C CA . VAL A 1 117 ? -61.764 -32.141 87.965 1.00 83.50 117 VAL A CA 1
ATOM 879 C C . VAL A 1 117 ? -60.736 -31.276 88.700 1.00 83.50 117 VAL A C 1
ATOM 881 O O . VAL A 1 117 ? -60.309 -30.246 88.178 1.00 83.50 117 VAL A O 1
ATOM 884 N N . LEU A 1 118 ? -60.254 -31.715 89.867 1.00 82.56 118 LEU A N 1
ATOM 885 C CA . LEU A 1 118 ? -59.210 -30.997 90.605 1.00 82.56 118 LEU A CA 1
ATOM 886 C C . LEU A 1 118 ? -57.884 -30.947 89.831 1.00 82.56 118 LEU A C 1
ATOM 888 O O . LEU A 1 118 ? -57.206 -29.924 89.841 1.00 82.56 118 LEU A O 1
ATOM 892 N N . ALA A 1 119 ? -57.519 -32.008 89.112 1.00 80.75 119 ALA A N 1
ATOM 893 C CA . ALA A 1 119 ? -56.328 -32.014 88.265 1.00 80.75 119 ALA A CA 1
ATOM 894 C C . ALA A 1 119 ? -56.454 -31.069 87.056 1.00 80.75 119 ALA A C 1
ATOM 896 O O . ALA A 1 119 ? -55.453 -30.494 86.620 1.00 80.75 119 ALA A O 1
ATOM 897 N N . ALA A 1 120 ? -57.665 -30.904 86.516 1.00 78.88 120 ALA A N 1
ATOM 898 C CA . ALA A 1 120 ? -57.937 -30.014 85.394 1.00 78.88 120 ALA A CA 1
ATOM 899 C C . ALA A 1 120 ? -57.860 -28.534 85.798 1.00 78.88 120 ALA A C 1
ATOM 901 O O . ALA A 1 120 ? -57.245 -27.750 85.079 1.00 78.88 120 ALA A O 1
ATOM 902 N N . PHE A 1 121 ? -58.423 -28.172 86.955 1.00 78.12 121 PHE A N 1
ATOM 903 C CA . PHE A 1 121 ? -58.500 -26.778 87.415 1.00 78.12 121 PHE A CA 1
ATOM 904 C C . PHE A 1 121 ? -57.415 -26.370 88.428 1.00 78.12 121 PHE A C 1
ATOM 906 O O . PHE A 1 121 ? -57.308 -25.192 88.750 1.00 78.12 121 PHE A O 1
ATOM 913 N N . ARG A 1 122 ? -56.589 -27.317 88.899 1.00 76.25 122 ARG A N 1
ATOM 914 C CA . ARG A 1 122 ? -55.397 -27.106 89.749 1.00 76.25 122 ARG A CA 1
ATOM 915 C C . ARG A 1 122 ? -55.652 -26.165 90.943 1.00 76.25 122 ARG A C 1
ATOM 917 O O . ARG A 1 122 ? -55.190 -25.023 90.938 1.00 76.25 122 ARG A O 1
ATOM 924 N N . PRO A 1 123 ? -56.362 -26.630 91.986 1.00 72.50 123 PRO A N 1
ATOM 925 C CA . PRO A 1 123 ? -56.670 -25.809 93.151 1.00 72.50 123 PRO A CA 1
ATOM 926 C C . PRO A 1 123 ? -55.406 -25.360 93.884 1.00 72.50 123 PRO A C 1
ATOM 928 O O . PRO A 1 123 ? -54.455 -26.125 94.050 1.00 72.50 123 PRO A O 1
ATOM 931 N N . VAL A 1 124 ? -55.429 -24.122 94.372 1.00 68.31 124 VAL A N 1
ATOM 932 C CA . VAL A 1 124 ? -54.351 -23.542 95.174 1.00 68.31 124 VAL A CA 1
ATOM 933 C C . VAL A 1 124 ? -54.773 -23.566 96.638 1.00 68.31 124 VAL A C 1
ATOM 935 O O . VAL A 1 124 ? -55.839 -23.073 97.010 1.00 68.31 124 VAL A O 1
ATOM 938 N N . SER A 1 125 ? -53.931 -24.134 97.502 1.00 57.25 125 SER A N 1
ATOM 939 C CA . SER A 1 125 ? -54.145 -24.070 98.946 1.00 57.25 125 SER A CA 1
ATOM 940 C C . SER A 1 125 ? -53.827 -22.661 99.440 1.00 57.25 125 SER A C 1
ATOM 942 O O . SER A 1 125 ? -52.660 -22.301 99.589 1.00 57.25 125 SER A O 1
ATOM 944 N N . VAL A 1 126 ? -54.856 -21.856 99.698 1.00 55.31 126 VAL A N 1
ATOM 945 C CA . VAL A 1 126 ? -54.679 -20.545 100.330 1.00 55.31 126 VAL A CA 1
ATOM 946 C C . VAL A 1 126 ? -54.551 -20.759 101.847 1.00 55.31 126 VAL A C 1
ATOM 948 O O . VAL A 1 126 ? -55.479 -21.301 102.457 1.00 55.31 126 VAL A O 1
ATOM 951 N N . PRO A 1 127 ? -53.433 -20.370 102.491 1.00 49.44 127 PRO A N 1
ATOM 952 C CA . PRO A 1 127 ? -53.328 -20.390 103.945 1.00 49.44 127 PRO A CA 1
ATOM 953 C C . PRO A 1 127 ? -54.410 -19.495 104.555 1.00 49.44 127 PRO A C 1
ATOM 955 O O . PRO A 1 127 ? -54.688 -18.409 104.051 1.00 49.44 127 PRO A O 1
ATOM 958 N N . LYS A 1 128 ? -55.014 -19.929 105.662 1.00 48.56 128 LYS A N 1
ATOM 959 C CA . LYS A 1 128 ? -56.191 -19.305 106.298 1.00 48.56 128 LYS A CA 1
ATOM 960 C C . LYS A 1 128 ? -55.956 -17.906 106.919 1.00 48.56 128 LYS A C 1
ATOM 962 O O . LYS A 1 128 ? -56.769 -17.471 107.729 1.00 48.56 128 LYS A O 1
ATOM 967 N N . SER A 1 129 ? -54.880 -17.191 106.578 1.00 45.34 129 SER A N 1
ATOM 968 C CA . SER A 1 129 ? -54.574 -15.852 107.103 1.00 45.34 129 SER A CA 1
ATOM 969 C C . SER A 1 129 ? -54.846 -14.767 106.058 1.00 45.34 129 SER A C 1
ATOM 971 O O . SER A 1 129 ? -54.152 -14.652 105.048 1.00 45.34 129 SER A O 1
ATOM 973 N N . ALA A 1 130 ? -55.885 -13.980 106.317 1.00 49.00 130 ALA A N 1
ATOM 974 C CA . ALA A 1 130 ? -56.444 -12.980 105.423 1.00 49.00 130 ALA A CA 1
ATOM 975 C C . ALA A 1 130 ? -55.553 -11.728 105.246 1.00 49.00 130 ALA A C 1
ATOM 977 O O . ALA A 1 130 ? -54.973 -11.227 106.206 1.00 49.00 130 ALA A O 1
ATOM 978 N N . LYS A 1 131 ? -55.578 -11.186 104.014 1.00 50.62 131 LYS A N 1
ATOM 979 C CA . LYS A 1 131 ? -55.216 -9.823 103.549 1.00 50.62 131 LYS A CA 1
ATOM 980 C C . LYS A 1 131 ? -53.816 -9.538 102.974 1.00 50.62 131 LYS A C 1
ATOM 982 O O . LYS A 1 131 ? -53.702 -8.552 102.257 1.00 50.62 131 LYS A O 1
ATOM 987 N N . ALA A 1 132 ? -52.792 -10.376 103.168 1.00 49.44 132 ALA A N 1
ATOM 988 C CA . ALA A 1 132 ? -51.458 -10.141 102.569 1.00 49.44 132 ALA A CA 1
ATOM 989 C C . ALA A 1 132 ? -51.158 -10.976 101.302 1.00 49.44 132 ALA A C 1
ATOM 991 O O . ALA A 1 132 ? -50.265 -10.635 100.533 1.00 49.44 132 ALA A O 1
ATOM 992 N N . SER A 1 133 ? -51.899 -12.060 101.059 1.00 57.34 133 SER A N 1
ATOM 993 C CA . SER A 1 133 ? -51.647 -13.002 99.956 1.00 57.34 133 SER A CA 1
ATOM 994 C C . SER A 1 133 ? -52.291 -12.599 98.627 1.00 57.34 133 SER A C 1
ATOM 996 O O . SER A 1 133 ? -51.742 -12.896 97.572 1.00 57.34 133 SER A O 1
ATOM 998 N N . GLU A 1 134 ? -53.422 -11.895 98.652 1.00 57.72 134 GLU A N 1
ATOM 999 C CA . GLU A 1 134 ? -54.155 -11.527 97.434 1.00 57.72 134 GLU A CA 1
ATOM 1000 C C . GLU A 1 134 ? -53.408 -10.477 96.601 1.00 57.72 134 GLU A C 1
ATOM 1002 O O . GLU A 1 134 ? -53.348 -10.590 95.381 1.00 57.72 134 GLU A O 1
ATOM 1007 N N . ALA A 1 135 ? -52.743 -9.517 97.253 1.00 59.72 135 ALA A N 1
ATOM 1008 C CA . ALA A 1 135 ? -51.901 -8.532 96.574 1.00 59.72 135 ALA A CA 1
ATOM 1009 C C . ALA A 1 135 ? -50.670 -9.176 95.906 1.00 59.72 135 ALA A C 1
ATOM 1011 O O . ALA A 1 135 ? -50.313 -8.817 94.787 1.00 59.72 135 ALA A O 1
ATOM 1012 N N . VAL A 1 136 ? -50.051 -10.164 96.563 1.00 66.75 136 VAL A N 1
ATOM 1013 C CA . VAL A 1 136 ? -48.903 -10.904 96.011 1.00 66.75 136 VAL A CA 1
ATOM 1014 C C . VAL A 1 136 ? -49.330 -11.774 94.825 1.00 66.75 136 VAL A C 1
ATOM 1016 O O . VAL A 1 136 ? -48.639 -11.804 93.809 1.00 66.75 136 VAL A O 1
ATOM 1019 N N . LEU A 1 137 ? -50.495 -12.422 94.907 1.00 66.75 137 LEU A N 1
ATOM 1020 C CA . LEU A 1 137 ? -51.056 -13.211 93.806 1.00 66.75 137 LEU A CA 1
ATOM 1021 C C . LEU A 1 137 ? -51.489 -12.332 92.625 1.00 66.75 137 LEU A C 1
ATOM 1023 O O . LEU A 1 137 ? -51.231 -12.684 91.477 1.00 66.75 137 LEU A O 1
ATOM 1027 N N . ALA A 1 138 ? -52.077 -11.161 92.889 1.00 65.44 138 ALA A N 1
ATOM 1028 C CA . ALA A 1 138 ? -52.390 -10.180 91.853 1.00 65.44 138 ALA A CA 1
ATOM 1029 C C . ALA A 1 138 ? -51.119 -9.709 91.131 1.00 65.44 138 ALA A C 1
ATOM 1031 O O . ALA A 1 138 ? -51.098 -9.620 89.905 1.00 65.44 138 ALA A O 1
ATOM 1032 N N . GLN A 1 139 ? -50.034 -9.466 91.871 1.00 74.69 139 GLN A N 1
ATOM 1033 C CA . GLN A 1 139 ? -48.754 -9.076 91.285 1.00 74.69 139 GLN A CA 1
ATOM 1034 C C . GLN A 1 139 ? -48.141 -10.196 90.430 1.00 74.69 139 GLN A C 1
ATOM 1036 O O . GLN A 1 139 ? -47.621 -9.914 89.352 1.00 74.69 139 GLN A O 1
ATOM 1041 N N . GLN A 1 140 ? -48.240 -11.456 90.862 1.00 77.88 140 GLN A N 1
ATOM 1042 C CA . GLN A 1 140 ? -47.788 -12.608 90.075 1.00 77.88 140 GLN A CA 1
ATOM 1043 C C . GLN A 1 140 ? -48.608 -12.791 88.789 1.00 77.88 140 GLN A C 1
ATOM 1045 O O . GLN A 1 140 ? -48.022 -12.966 87.725 1.00 77.88 140 GLN A O 1
ATOM 1050 N N . ALA A 1 141 ? -49.936 -12.654 88.848 1.00 69.50 141 ALA A N 1
ATOM 1051 C CA . ALA A 1 141 ? -50.801 -12.736 87.669 1.00 69.50 141 ALA A CA 1
ATOM 1052 C C . ALA A 1 141 ? -50.538 -11.594 86.668 1.00 69.50 141 ALA A C 1
ATOM 1054 O O . ALA A 1 141 ? -50.490 -11.810 85.454 1.00 69.50 141 ALA A O 1
ATOM 1055 N N . ILE A 1 142 ? -50.294 -10.374 87.164 1.00 75.50 142 ILE A N 1
ATOM 1056 C CA . ILE A 1 142 ? -49.876 -9.246 86.322 1.00 75.50 142 ILE A CA 1
ATOM 1057 C C . ILE A 1 142 ? -48.543 -9.573 85.643 1.00 75.50 142 ILE A C 1
ATOM 1059 O O . ILE A 1 142 ? -48.439 -9.420 84.428 1.00 75.50 142 ILE A O 1
ATOM 1063 N N . GLN A 1 143 ? -47.552 -10.078 86.382 1.00 80.62 143 GLN A N 1
ATOM 1064 C CA . GLN A 1 143 ? -46.266 -10.471 85.803 1.00 80.62 143 GLN A CA 1
ATOM 1065 C C . GLN A 1 143 ? -46.437 -11.549 84.726 1.00 80.62 143 GLN A C 1
ATOM 1067 O O . GLN A 1 143 ? -45.945 -11.372 83.613 1.00 80.62 143 GLN A O 1
ATOM 1072 N N . GLU A 1 144 ? -47.196 -12.607 84.996 1.00 82.62 144 GLU A N 1
ATOM 1073 C CA . GLU A 1 144 ? -47.429 -13.701 84.049 1.00 82.62 144 GLU A CA 1
ATOM 1074 C C . GLU A 1 144 ? -48.152 -13.225 82.778 1.00 82.62 144 GLU A C 1
ATOM 1076 O O . GLU A 1 144 ? -47.721 -13.533 81.667 1.00 82.62 144 GLU A O 1
ATOM 1081 N N . SER A 1 145 ? -49.169 -12.366 82.911 1.00 79.12 145 SER A N 1
ATOM 1082 C CA . SER A 1 145 ? -49.846 -11.763 81.754 1.00 79.12 145 SER A CA 1
ATOM 1083 C C . SER A 1 145 ? -48.930 -10.832 80.946 1.00 79.12 145 SER A C 1
ATOM 1085 O O . SER A 1 145 ? -48.992 -10.816 79.714 1.00 79.12 145 SER A O 1
ATOM 1087 N N . THR A 1 146 ? -48.033 -10.083 81.605 1.00 82.69 146 THR A N 1
ATOM 1088 C CA . THR A 1 146 ? -47.046 -9.248 80.904 1.00 82.69 146 THR A CA 1
ATOM 1089 C C . THR A 1 146 ? -46.009 -10.089 80.175 1.00 82.69 146 THR A C 1
ATOM 1091 O O . THR A 1 146 ? -45.679 -9.759 79.037 1.00 82.69 146 THR A O 1
ATOM 1094 N N . PHE A 1 147 ? -45.555 -11.199 80.765 1.00 88.44 147 PHE A N 1
ATOM 1095 C CA . PHE A 1 147 ? -44.674 -12.153 80.096 1.00 88.44 147 PHE A CA 1
ATOM 1096 C C . PHE A 1 147 ? -45.360 -12.804 78.895 1.00 88.44 147 PHE A C 1
ATOM 1098 O O . PHE A 1 147 ? -44.770 -12.826 77.820 1.00 88.44 147 PHE A O 1
ATOM 1105 N N . ALA A 1 148 ? -46.618 -13.236 79.024 1.00 80.88 148 ALA A N 1
ATOM 1106 C CA . ALA A 1 148 ? -47.380 -13.797 77.909 1.00 80.88 148 ALA A CA 1
ATOM 1107 C C . ALA A 1 148 ? -47.552 -12.783 76.763 1.00 80.88 148 ALA A C 1
ATOM 1109 O O . ALA A 1 148 ? -47.384 -13.121 75.589 1.00 80.88 148 ALA A O 1
ATOM 1110 N N . ARG A 1 149 ? -47.826 -11.512 77.089 1.00 83.44 149 ARG A N 1
ATOM 1111 C CA . ARG A 1 149 ? -47.923 -10.440 76.088 1.00 83.44 149 ARG A CA 1
ATOM 1112 C C . ARG A 1 149 ? -46.581 -10.160 75.411 1.00 83.44 149 ARG A C 1
ATOM 1114 O O . ARG A 1 149 ? -46.551 -10.010 74.194 1.00 83.44 149 ARG A O 1
ATOM 1121 N N . LEU A 1 150 ? -45.486 -10.112 76.172 1.00 90.31 150 LEU A N 1
ATOM 1122 C CA . LEU A 1 150 ? -44.137 -9.932 75.628 1.00 90.31 150 LEU A CA 1
ATOM 1123 C C . LEU A 1 150 ? -43.727 -11.105 74.736 1.00 90.31 150 LEU A C 1
ATOM 1125 O O . LEU A 1 150 ? -43.160 -10.883 73.672 1.00 90.31 150 LEU A O 1
ATOM 1129 N N . GLN A 1 151 ? -44.050 -12.336 75.132 1.00 90.12 151 GLN A N 1
ATOM 1130 C CA . GLN A 1 151 ? -43.783 -13.528 74.334 1.00 90.12 151 GLN A CA 1
ATOM 1131 C C . GLN A 1 151 ? -44.537 -13.478 73.003 1.00 90.12 151 GLN A C 1
ATOM 1133 O O . GLN A 1 151 ? -43.934 -13.717 71.961 1.00 90.12 151 GLN A O 1
ATOM 1138 N N . LYS A 1 152 ? -45.811 -13.068 73.019 1.00 90.00 152 LYS A N 1
ATOM 1139 C CA . LYS A 1 152 ? -46.599 -12.867 71.797 1.00 90.00 152 LYS A CA 1
ATOM 1140 C C . LYS A 1 152 ? -46.012 -11.771 70.898 1.00 90.00 152 LYS A C 1
ATOM 1142 O O . LYS A 1 152 ? -45.922 -11.962 69.693 1.00 90.00 152 LYS A O 1
ATOM 1147 N N . GLN A 1 153 ? -45.576 -10.646 71.471 1.00 92.75 153 GLN A N 1
ATOM 1148 C CA . GLN A 1 153 ? -44.918 -9.578 70.707 1.00 92.75 153 GLN A CA 1
ATOM 1149 C C . GLN A 1 153 ? -43.580 -10.030 70.109 1.00 92.75 153 GLN A C 1
ATOM 1151 O O . GLN A 1 153 ? -43.273 -9.681 68.973 1.00 92.75 153 GLN A O 1
ATOM 1156 N N . LEU A 1 154 ? -42.790 -10.815 70.847 1.00 93.31 154 LEU A N 1
ATOM 1157 C CA . LEU A 1 154 ? -41.550 -11.406 70.344 1.00 93.31 154 LEU A CA 1
ATOM 1158 C C . LEU A 1 154 ? -41.825 -12.371 69.191 1.00 93.31 154 LEU A C 1
ATOM 1160 O O . LEU A 1 154 ? -41.149 -12.296 68.172 1.00 93.31 154 LEU A O 1
ATOM 1164 N N . GLU A 1 155 ? -42.825 -13.241 69.327 1.00 94.31 155 GLU A N 1
ATOM 1165 C CA . GLU A 1 155 ? -43.231 -14.175 68.275 1.00 94.31 155 GLU A CA 1
ATOM 1166 C C . GLU A 1 155 ? -43.679 -13.440 67.003 1.00 94.31 155 GLU A C 1
ATOM 1168 O O . GLU A 1 155 ? -43.233 -13.773 65.906 1.00 94.31 155 GLU A O 1
ATOM 1173 N N . GLU A 1 156 ? -44.474 -12.379 67.145 1.00 94.62 156 GLU A N 1
ATOM 1174 C CA . GLU A 1 156 ? -44.925 -11.551 66.024 1.00 94.62 156 GLU A CA 1
ATOM 1175 C C . GLU A 1 156 ? -43.767 -10.786 65.358 1.00 94.62 156 GLU A C 1
ATOM 1177 O O . GLU A 1 156 ? -43.674 -10.751 64.130 1.00 94.62 156 GLU A O 1
ATOM 1182 N N . LEU A 1 157 ? -42.822 -10.250 66.142 1.00 96.31 157 LEU A N 1
ATOM 1183 C CA . LEU A 1 157 ? -41.603 -9.629 65.612 1.00 96.31 157 LEU A CA 1
ATOM 1184 C C . LEU A 1 157 ? -40.700 -10.637 64.897 1.00 96.31 157 LEU A C 1
ATOM 1186 O O . LEU A 1 157 ? -40.120 -10.301 63.863 1.00 96.31 157 LEU A O 1
ATOM 1190 N N . PHE A 1 158 ? -40.578 -11.867 65.403 1.00 94.06 158 PHE A N 1
ATOM 1191 C CA . PHE A 1 158 ? -39.833 -12.922 64.717 1.00 94.06 158 PHE A CA 1
ATOM 1192 C C . PHE A 1 158 ? -40.507 -13.306 63.402 1.00 94.06 158 PHE A C 1
ATOM 1194 O O . PHE A 1 158 ? -39.819 -13.387 62.385 1.00 94.06 158 PHE A O 1
ATOM 1201 N N . ALA A 1 159 ? -41.832 -13.461 63.390 1.00 94.50 159 ALA A N 1
ATOM 1202 C CA . ALA A 1 159 ? -42.588 -13.740 62.174 1.00 94.50 159 ALA A CA 1
ATOM 1203 C C . ALA A 1 159 ? -42.400 -12.630 61.124 1.00 94.50 159 ALA A C 1
ATOM 1205 O O . ALA A 1 159 ? -42.061 -12.922 59.976 1.00 94.50 159 ALA A O 1
ATOM 1206 N N . GLN A 1 160 ? -42.513 -11.358 61.524 1.00 96.12 160 GLN A N 1
ATOM 1207 C CA . GLN A 1 160 ? -42.259 -10.218 60.634 1.00 96.12 160 GLN A CA 1
ATOM 1208 C C . GLN A 1 160 ? -40.805 -10.171 60.150 1.00 96.12 160 GLN A C 1
ATOM 1210 O O . GLN A 1 160 ? -40.555 -9.942 58.969 1.00 96.12 160 GLN A O 1
ATOM 1215 N N . THR A 1 161 ? -39.835 -10.425 61.031 1.00 96.56 161 THR A N 1
ATOM 1216 C CA . THR A 1 161 ? -38.407 -10.424 60.670 1.00 96.56 161 THR A CA 1
ATOM 1217 C C . THR A 1 161 ? -38.087 -11.518 59.655 1.00 96.56 161 THR A C 1
ATOM 1219 O O . THR A 1 161 ? -37.356 -11.266 58.696 1.00 96.56 161 THR A O 1
ATOM 1222 N N . ILE A 1 162 ? -38.643 -12.720 59.839 1.00 96.56 162 ILE A N 1
ATOM 1223 C CA . ILE A 1 162 ? -38.496 -13.834 58.896 1.00 96.56 162 ILE A CA 1
ATOM 1224 C C . ILE A 1 162 ? -39.106 -13.453 57.546 1.00 96.56 162 ILE A C 1
ATOM 1226 O O . ILE A 1 162 ? -38.448 -13.616 56.522 1.00 96.56 162 ILE A O 1
ATOM 1230 N N . GLN A 1 163 ? -40.311 -12.876 57.539 1.00 95.88 163 GLN A N 1
ATOM 1231 C CA . GLN A 1 163 ? -40.986 -12.469 56.308 1.00 95.88 163 GLN A CA 1
ATOM 1232 C C . GLN A 1 163 ? -40.211 -11.381 55.545 1.00 95.88 163 GLN A C 1
ATOM 1234 O O . GLN A 1 163 ? -40.043 -11.490 54.332 1.00 95.88 163 GLN A O 1
ATOM 1239 N N . VAL A 1 164 ? -39.693 -10.362 56.240 1.00 96.81 164 VAL A N 1
ATOM 1240 C CA . VAL A 1 164 ? -38.882 -9.295 55.627 1.00 96.81 164 VAL A CA 1
ATOM 1241 C C . VAL A 1 164 ? -37.570 -9.847 55.078 1.00 96.81 164 VAL A C 1
ATOM 1243 O O . VAL A 1 164 ? -37.185 -9.491 53.966 1.00 96.81 164 VAL A O 1
ATOM 1246 N N . ARG A 1 165 ? -36.890 -10.736 55.818 1.00 97.31 165 ARG A N 1
ATOM 1247 C CA . ARG A 1 165 ? -35.687 -11.410 55.307 1.00 97.31 165 ARG A CA 1
ATOM 1248 C C . ARG A 1 165 ? -35.990 -12.204 54.050 1.00 97.31 165 ARG A C 1
ATOM 1250 O O . ARG A 1 165 ? -35.263 -12.068 53.080 1.00 97.31 165 ARG A O 1
ATOM 1257 N N . GLN A 1 166 ? -37.076 -12.968 54.052 1.00 96.94 166 GLN A N 1
ATOM 1258 C CA . GLN A 1 166 ? -37.453 -13.785 52.910 1.00 96.94 166 GLN A CA 1
ATOM 1259 C C . GLN A 1 166 ? -37.756 -12.924 51.675 1.00 96.94 166 GLN A C 1
ATOM 1261 O O . GLN A 1 166 ? -37.226 -13.188 50.604 1.00 96.94 166 GLN A O 1
ATOM 1266 N N . GLN A 1 167 ? -38.512 -11.832 51.833 1.00 96.75 167 GLN A N 1
ATOM 1267 C CA . GLN A 1 167 ? -38.770 -10.883 50.742 1.00 96.75 167 GLN A CA 1
ATOM 1268 C C . GLN A 1 167 ? -37.495 -10.210 50.221 1.00 96.75 167 GLN A C 1
ATOM 1270 O O . GLN A 1 167 ? -37.366 -9.981 49.015 1.00 96.75 167 GLN A O 1
ATOM 1275 N N . LEU A 1 168 ? -36.561 -9.872 51.114 1.00 97.69 168 LEU A N 1
ATOM 1276 C CA . LEU A 1 168 ? -35.283 -9.281 50.734 1.00 97.69 168 LEU A CA 1
ATOM 1277 C C . LEU A 1 168 ? -34.413 -10.291 49.983 1.00 97.69 168 LEU A C 1
ATOM 1279 O O . LEU A 1 168 ? -33.881 -9.945 48.933 1.00 97.69 168 LEU A O 1
ATOM 1283 N N . ASP A 1 169 ? -34.315 -11.523 50.480 1.00 97.44 169 ASP A N 1
ATOM 1284 C CA . ASP A 1 169 ? -33.564 -12.605 49.843 1.00 97.44 169 ASP A CA 1
ATOM 1285 C C . ASP A 1 169 ? -34.138 -12.920 48.455 1.00 97.44 169 ASP A C 1
ATOM 1287 O O . ASP A 1 169 ? -33.381 -13.011 47.490 1.00 97.44 169 ASP A O 1
ATOM 1291 N N . ASP A 1 170 ? -35.465 -12.982 48.319 1.00 97.31 170 ASP A N 1
ATOM 1292 C CA . ASP A 1 170 ? -36.134 -13.181 47.031 1.00 97.31 170 ASP A CA 1
ATOM 1293 C C . ASP A 1 170 ? -35.872 -12.010 46.068 1.00 97.31 170 ASP A C 1
ATOM 1295 O O . ASP A 1 170 ? -35.576 -12.225 44.892 1.00 97.31 170 ASP A O 1
ATOM 1299 N N . SER A 1 171 ? -35.917 -10.767 46.560 1.00 97.00 171 SER A N 1
ATOM 1300 C CA . SER A 1 171 ? -35.649 -9.571 45.747 1.00 97.00 171 SER A CA 1
ATOM 1301 C C . SER A 1 171 ? -34.190 -9.495 45.297 1.00 97.00 171 SER A C 1
ATOM 1303 O O . SER A 1 171 ? -33.912 -9.165 44.143 1.00 97.00 171 SER A O 1
ATOM 1305 N N . VAL A 1 172 ? -33.250 -9.805 46.195 1.00 98.06 172 VAL A N 1
ATOM 1306 C CA . VAL A 1 172 ? -31.818 -9.865 45.886 1.00 98.06 172 VAL A CA 1
ATOM 1307 C C . VAL A 1 172 ? -31.574 -10.959 44.864 1.00 98.06 172 VAL A C 1
ATOM 1309 O O . VAL A 1 172 ? -30.936 -10.689 43.852 1.00 98.06 172 VAL A O 1
ATOM 1312 N N . ARG A 1 173 ? -32.141 -12.149 45.073 1.00 97.44 173 ARG A N 1
ATOM 1313 C CA . ARG A 1 173 ? -31.991 -13.276 44.157 1.00 97.44 173 ARG A CA 1
ATOM 1314 C C . ARG A 1 173 ? -32.543 -12.963 42.766 1.00 97.44 173 ARG A C 1
ATOM 1316 O O . ARG A 1 173 ? -31.850 -13.180 41.777 1.00 97.44 173 ARG A O 1
ATOM 1323 N N . GLN A 1 174 ? -33.737 -12.376 42.676 1.00 97.56 174 GLN A N 1
ATOM 1324 C CA . GLN A 1 174 ? -34.298 -11.932 41.396 1.00 97.56 174 GLN A CA 1
ATOM 1325 C C . GLN A 1 174 ? -33.407 -10.896 40.712 1.00 97.56 174 GLN A C 1
ATOM 1327 O O . GLN A 1 174 ? -33.155 -10.995 39.514 1.00 97.56 174 GLN A O 1
ATOM 1332 N N . LYS A 1 175 ? -32.893 -9.912 41.460 1.00 97.50 175 LYS A N 1
ATOM 1333 C CA . LYS A 1 175 ? -32.000 -8.892 40.901 1.00 97.50 175 LYS A CA 1
ATOM 1334 C C . LYS A 1 175 ? -30.676 -9.477 40.434 1.00 97.50 175 LYS A C 1
ATOM 1336 O O . LYS A 1 175 ? -30.180 -9.050 39.396 1.00 97.50 175 LYS A O 1
ATOM 1341 N N . THR A 1 176 ? -30.116 -10.441 41.160 1.00 96.81 176 THR A N 1
ATOM 1342 C CA . THR A 1 176 ? -28.893 -11.129 40.740 1.00 96.81 176 THR A CA 1
ATOM 1343 C C . THR A 1 176 ? -29.127 -11.963 39.486 1.00 96.81 176 THR A C 1
ATOM 1345 O O . THR A 1 176 ? -28.339 -11.846 38.558 1.00 96.81 176 THR A O 1
ATOM 1348 N N . GLU A 1 177 ? -30.235 -12.709 39.407 1.00 97.69 177 GLU A N 1
ATOM 1349 C CA . GLU A 1 177 ? -30.594 -13.506 38.225 1.00 97.69 177 GLU A CA 1
ATOM 1350 C C . GLU A 1 177 ? -30.840 -12.605 36.995 1.00 97.69 177 GLU A C 1
ATOM 1352 O O . GLU A 1 177 ? -30.341 -12.884 35.906 1.00 97.69 177 GLU A O 1
ATOM 1357 N N . GLU A 1 178 ? -31.548 -11.481 37.164 1.00 97.25 178 GLU A N 1
ATOM 1358 C CA . GLU A 1 178 ? -31.805 -10.496 36.101 1.00 97.25 178 GLU A CA 1
ATOM 1359 C C . GLU A 1 178 ? -30.504 -9.848 35.596 1.00 97.25 178 GLU A C 1
ATOM 1361 O O . GLU A 1 178 ? -30.286 -9.737 34.387 1.00 97.25 178 GLU A O 1
ATOM 1366 N N . LEU A 1 179 ? -29.621 -9.438 36.513 1.00 98.00 179 LEU A N 1
ATOM 1367 C CA . LEU A 1 179 ? -28.327 -8.842 36.175 1.00 98.00 179 LEU A CA 1
ATOM 1368 C C . LEU A 1 179 ? -27.399 -9.841 35.485 1.00 98.00 179 LEU A C 1
ATOM 1370 O O . LEU A 1 179 ? -26.740 -9.474 34.514 1.00 98.00 179 LEU A O 1
ATOM 1374 N N . GLU A 1 180 ? -27.354 -11.083 35.962 1.00 97.75 180 GLU A N 1
ATOM 1375 C CA . GLU A 1 180 ? -26.533 -12.140 35.378 1.00 97.75 180 GLU A CA 1
ATOM 1376 C C . GLU A 1 180 ? -27.018 -12.494 33.969 1.00 97.75 180 GLU A C 1
ATOM 1378 O O . GLU A 1 180 ? -26.219 -12.510 33.031 1.00 97.75 180 GLU A O 1
ATOM 1383 N N . ALA A 1 181 ? -28.331 -12.648 33.774 1.00 97.62 181 ALA A N 1
ATOM 1384 C CA . ALA A 1 181 ? -28.916 -12.867 32.454 1.00 97.62 181 ALA A CA 1
ATOM 1385 C C . ALA A 1 181 ? -28.643 -11.691 31.498 1.00 97.62 181 ALA A C 1
ATOM 1387 O O . ALA A 1 181 ? -28.260 -11.901 30.345 1.00 97.62 181 ALA A O 1
ATOM 1388 N N . ALA A 1 182 ? -28.784 -10.447 31.969 1.00 97.19 182 ALA A N 1
ATOM 1389 C CA . ALA A 1 182 ? -28.495 -9.258 31.169 1.00 97.19 182 ALA A CA 1
ATOM 1390 C C . ALA A 1 182 ? -27.003 -9.135 30.817 1.00 97.19 182 ALA A C 1
ATOM 1392 O O . ALA A 1 182 ? -26.662 -8.695 29.715 1.00 97.19 182 ALA A O 1
ATOM 1393 N N . PHE A 1 183 ? -26.110 -9.514 31.734 1.00 98.06 183 PHE A N 1
ATOM 1394 C CA . PHE A 1 183 ? -24.669 -9.515 31.502 1.00 98.06 183 PHE A CA 1
ATOM 1395 C C . PHE A 1 183 ? -24.272 -10.583 30.481 1.00 98.06 183 PHE A C 1
ATOM 1397 O O . PHE A 1 183 ? -23.594 -10.255 29.509 1.00 98.06 183 PHE A O 1
ATOM 1404 N N . LEU A 1 184 ? -24.763 -11.816 30.636 1.00 97.88 184 LEU A N 1
ATOM 1405 C CA . LEU A 1 184 ? -24.529 -12.907 29.687 1.00 97.88 184 LEU A CA 1
ATOM 1406 C C . LEU A 1 184 ? -25.064 -12.567 28.291 1.00 97.88 184 LEU A C 1
ATOM 1408 O O . LEU A 1 184 ? -24.371 -12.783 27.300 1.00 97.88 184 LEU A O 1
ATOM 1412 N N . ALA A 1 185 ? -26.254 -11.966 28.198 1.00 97.00 185 ALA A N 1
ATOM 1413 C CA . ALA A 1 185 ? -26.813 -11.523 26.923 1.00 97.00 185 ALA A CA 1
ATOM 1414 C C . ALA A 1 185 ? -25.951 -10.439 26.254 1.00 97.00 185 ALA A C 1
ATOM 1416 O O . ALA A 1 185 ? -25.709 -10.497 25.048 1.00 97.00 185 ALA A O 1
ATOM 1417 N N . LYS A 1 186 ? -25.448 -9.464 27.025 1.00 97.00 186 LYS A N 1
ATOM 1418 C CA . LYS A 1 186 ? -24.526 -8.440 26.506 1.00 97.00 186 LYS A CA 1
ATOM 1419 C C . LYS A 1 186 ? -23.189 -9.029 26.075 1.00 97.00 186 LYS A C 1
ATOM 1421 O O . LYS A 1 186 ? -22.670 -8.611 25.046 1.00 97.00 186 LYS A O 1
ATOM 1426 N N . GLN A 1 187 ? -22.647 -9.971 26.842 1.00 96.62 187 GLN A N 1
ATOM 1427 C CA . GLN A 1 187 ? -21.406 -10.657 26.502 1.00 96.62 187 GLN A CA 1
ATOM 1428 C C . GLN A 1 187 ? -21.565 -11.429 25.190 1.00 96.62 187 GLN A C 1
ATOM 1430 O O . GLN A 1 187 ? -20.784 -11.221 24.272 1.00 96.62 187 GLN A O 1
ATOM 1435 N N . HIS A 1 188 ? -22.640 -12.208 25.050 1.00 97.00 188 HIS A N 1
ATOM 1436 C CA . HIS A 1 188 ? -22.928 -12.950 23.824 1.00 97.00 188 HIS A CA 1
ATOM 1437 C C . HIS A 1 188 ? -23.118 -12.026 22.613 1.00 97.00 188 HIS A C 1
ATOM 1439 O O . HIS A 1 188 ? -22.573 -12.284 21.545 1.00 97.00 188 HIS A O 1
ATOM 1445 N N . ALA A 1 189 ? -23.853 -10.921 22.773 1.00 96.69 189 ALA A N 1
ATOM 1446 C CA . ALA A 1 189 ? -24.039 -9.943 21.701 1.00 96.69 189 ALA A CA 1
ATOM 1447 C C . ALA A 1 189 ? -22.717 -9.270 21.289 1.00 96.69 189 ALA A C 1
ATOM 1449 O O . ALA A 1 189 ? -22.471 -9.075 20.099 1.00 96.69 189 ALA A O 1
ATOM 1450 N N . ALA A 1 190 ? -21.856 -8.939 22.258 1.00 97.06 190 ALA A N 1
ATOM 1451 C CA . ALA A 1 190 ? -20.537 -8.375 21.992 1.00 97.06 190 ALA A CA 1
ATOM 1452 C C . ALA A 1 190 ? -19.615 -9.385 21.291 1.00 97.06 190 ALA A C 1
ATOM 1454 O O . ALA A 1 190 ? -18.949 -9.024 20.322 1.00 97.06 190 ALA A O 1
ATOM 1455 N N . ASP A 1 191 ? -19.616 -10.645 21.730 1.00 97.31 191 ASP A N 1
ATOM 1456 C CA . ASP A 1 191 ? -18.826 -11.720 21.123 1.00 97.31 191 ASP A CA 1
ATOM 1457 C C . ASP A 1 191 ? -19.295 -12.017 19.690 1.00 97.31 191 ASP A C 1
ATOM 1459 O O . ASP A 1 191 ? -18.474 -12.160 18.783 1.00 97.31 191 ASP A O 1
ATOM 1463 N N . GLU A 1 192 ? -20.608 -12.033 19.436 1.00 97.19 192 GLU A N 1
ATOM 1464 C CA . GLU A 1 192 ? -21.152 -12.130 18.077 1.00 97.19 192 GLU A CA 1
ATOM 1465 C C . GLU A 1 192 ? -20.706 -10.962 17.189 1.00 97.19 192 GLU A C 1
ATOM 1467 O O . GLU A 1 192 ? -20.340 -11.173 16.030 1.00 97.19 192 GLU A O 1
ATOM 1472 N N . GLU A 1 193 ? -20.724 -9.731 17.705 1.00 96.44 193 GLU A N 1
ATOM 1473 C CA . GLU A 1 193 ? -20.309 -8.554 16.943 1.00 96.44 193 GLU A CA 1
ATOM 1474 C C . GLU A 1 193 ? -18.805 -8.575 16.633 1.00 96.44 193 GLU A C 1
ATOM 1476 O O . GLU A 1 193 ? -18.407 -8.275 15.504 1.00 96.44 193 GLU A O 1
ATOM 1481 N N . ILE A 1 194 ? -17.972 -8.979 17.596 1.00 97.38 194 ILE A N 1
ATOM 1482 C CA . ILE A 1 194 ? -16.528 -9.162 17.401 1.00 97.38 194 ILE A CA 1
ATOM 1483 C C . ILE A 1 194 ? -16.269 -10.233 16.340 1.00 97.38 194 ILE A C 1
ATOM 1485 O O . ILE A 1 194 ? -15.523 -9.971 15.397 1.00 97.38 194 ILE A O 1
ATOM 1489 N N . ASN A 1 195 ? -16.937 -11.386 16.434 1.00 96.69 195 ASN A N 1
ATOM 1490 C CA . ASN A 1 195 ? -16.793 -12.472 15.466 1.00 96.69 195 ASN A CA 1
ATOM 1491 C C . ASN A 1 195 ? -17.217 -12.039 14.057 1.00 96.69 195 ASN A C 1
ATOM 1493 O O . ASN A 1 195 ? -16.510 -12.319 13.090 1.00 96.69 195 ASN A O 1
ATOM 1497 N N . ARG A 1 196 ? -18.325 -11.295 13.920 1.00 96.38 196 ARG A N 1
ATOM 1498 C CA . ARG A 1 196 ? -18.749 -10.730 12.626 1.00 96.38 196 ARG A CA 1
ATOM 1499 C C . ARG A 1 196 ? -17.722 -9.755 12.064 1.00 96.38 196 ARG A C 1
ATOM 1501 O O . ARG A 1 196 ? -17.419 -9.817 10.877 1.00 96.38 196 ARG A O 1
ATOM 1508 N N . ARG A 1 197 ? -17.174 -8.867 12.899 1.00 96.50 197 ARG A N 1
ATOM 1509 C CA . ARG A 1 197 ? -16.136 -7.917 12.471 1.00 96.50 197 ARG A CA 1
ATOM 1510 C C . ARG A 1 197 ? -14.847 -8.630 12.079 1.00 96.50 197 ARG A C 1
ATOM 1512 O O . ARG A 1 197 ? -14.240 -8.242 11.092 1.00 96.50 197 ARG A O 1
ATOM 1519 N N . GLN A 1 198 ? -14.428 -9.659 12.813 1.00 96.38 198 GLN A N 1
ATOM 1520 C CA . GLN A 1 198 ? -13.262 -10.464 12.444 1.00 96.38 198 GLN A CA 1
ATOM 1521 C C . GLN A 1 198 ? -13.477 -11.207 11.128 1.00 96.38 198 GLN A C 1
ATOM 1523 O O . GLN A 1 198 ? -12.570 -11.196 10.303 1.00 96.38 198 GLN A O 1
ATOM 1528 N N . ALA A 1 199 ? -14.668 -11.765 10.899 1.00 96.44 199 ALA A N 1
ATOM 1529 C CA . ALA A 1 199 ? -15.008 -12.407 9.633 1.00 96.44 199 ALA A CA 1
ATOM 1530 C C . ALA A 1 199 ? -14.988 -11.414 8.453 1.00 96.44 199 ALA A C 1
ATOM 1532 O O . ALA A 1 199 ? -14.334 -11.695 7.455 1.00 96.44 199 ALA A O 1
ATOM 1533 N N . ASP A 1 200 ? -15.608 -10.231 8.584 1.00 96.56 200 ASP A N 1
ATOM 1534 C CA . ASP A 1 200 ? -15.569 -9.173 7.549 1.00 96.56 200 ASP A CA 1
ATOM 1535 C C . ASP A 1 200 ? -14.133 -8.678 7.306 1.00 96.56 200 ASP A C 1
ATOM 1537 O O . ASP A 1 200 ? -13.705 -8.488 6.169 1.00 96.56 200 ASP A O 1
ATOM 1541 N N . LEU A 1 201 ? -13.338 -8.510 8.369 1.00 96.44 201 LEU A N 1
ATOM 1542 C CA . LEU A 1 201 ? -11.933 -8.125 8.240 1.00 96.44 201 LEU A CA 1
ATOM 1543 C C . LEU A 1 201 ? -11.092 -9.207 7.556 1.00 96.44 201 LEU A C 1
ATOM 1545 O O . LEU A 1 201 ? -10.231 -8.856 6.752 1.00 96.44 201 LEU A O 1
ATOM 1549 N N . GLN A 1 202 ? -11.326 -10.488 7.851 1.00 96.25 202 GLN A N 1
ATOM 1550 C CA . GLN A 1 202 ? -10.653 -11.600 7.175 1.00 96.25 202 GLN A CA 1
ATOM 1551 C C . GLN A 1 202 ? -11.045 -11.675 5.702 1.00 96.25 202 GLN A C 1
ATOM 1553 O O . GLN A 1 202 ? -10.159 -11.731 4.860 1.00 96.25 202 GLN A O 1
ATOM 1558 N N . GLU A 1 203 ? -12.333 -11.572 5.377 1.00 96.31 203 GLU A N 1
ATOM 1559 C CA . GLU A 1 203 ? -12.805 -11.581 3.989 1.00 96.31 203 GLU A CA 1
ATOM 1560 C C . GLU A 1 203 ? -12.187 -10.434 3.179 1.00 96.31 203 GLU A C 1
ATOM 1562 O O . GLU A 1 203 ? -11.670 -10.645 2.081 1.00 96.31 203 GLU A O 1
ATOM 1567 N N . ARG A 1 204 ? -12.144 -9.220 3.745 1.00 94.56 204 ARG A N 1
ATOM 1568 C CA . ARG A 1 204 ? -11.463 -8.082 3.110 1.00 94.56 204 ARG A CA 1
ATOM 1569 C C . ARG A 1 204 ? -9.963 -8.291 2.991 1.00 94.56 204 ARG A C 1
ATOM 1571 O O . ARG A 1 204 ? -9.372 -7.838 2.014 1.00 94.56 204 ARG A O 1
ATOM 1578 N N . HIS A 1 205 ? -9.330 -8.911 3.984 1.00 94.44 205 HIS A N 1
ATOM 1579 C CA . HIS A 1 205 ? -7.905 -9.212 3.924 1.00 94.44 205 HIS A CA 1
ATOM 1580 C C . HIS A 1 205 ? -7.608 -10.188 2.785 1.00 94.44 205 HIS A C 1
ATOM 1582 O O . HIS A 1 205 ? -6.733 -9.906 1.970 1.00 94.44 205 HIS A O 1
ATOM 1588 N N . ASP A 1 206 ? -8.396 -11.255 2.670 1.00 93.94 206 ASP A N 1
ATOM 1589 C CA . ASP A 1 206 ? -8.280 -12.251 1.609 1.00 93.94 206 ASP A CA 1
ATOM 1590 C C . ASP A 1 206 ? -8.562 -11.630 0.230 1.00 93.94 206 ASP A C 1
ATOM 1592 O O . ASP A 1 206 ? -7.820 -11.870 -0.724 1.00 93.94 206 ASP A O 1
ATOM 1596 N N . GLU A 1 207 ? -9.577 -10.766 0.114 1.00 94.94 207 GLU A N 1
ATOM 1597 C CA . GLU A 1 207 ? -9.876 -10.033 -1.121 1.00 94.94 207 GLU A CA 1
ATOM 1598 C C . GLU A 1 207 ? -8.723 -9.098 -1.519 1.00 94.94 207 GLU A C 1
ATOM 1600 O O . GLU A 1 207 ? -8.307 -9.073 -2.681 1.00 94.94 207 GLU A O 1
ATOM 1605 N N . LEU A 1 208 ? -8.184 -8.331 -0.565 1.00 93.19 208 LEU A N 1
ATOM 1606 C CA . LEU A 1 208 ? -7.048 -7.439 -0.799 1.00 93.19 208 LEU A CA 1
ATOM 1607 C C . LEU A 1 208 ? -5.788 -8.217 -1.164 1.00 93.19 208 LEU A C 1
ATOM 1609 O O . LEU A 1 208 ? -5.061 -7.791 -2.057 1.00 93.19 208 LEU A O 1
ATOM 1613 N N . GLN A 1 209 ? -5.539 -9.354 -0.519 1.00 92.81 209 GLN A N 1
ATOM 1614 C CA . GLN A 1 209 ? -4.409 -10.218 -0.828 1.00 92.81 209 GLN A CA 1
ATOM 1615 C C . GLN A 1 209 ? -4.543 -10.813 -2.232 1.00 92.81 209 GLN A C 1
ATOM 1617 O O . GLN A 1 209 ? -3.576 -10.792 -2.995 1.00 92.81 209 GLN A O 1
ATOM 1622 N N . ARG A 1 210 ? -5.748 -11.246 -2.625 1.00 88.81 210 ARG A N 1
ATOM 1623 C CA . ARG A 1 210 ? -6.014 -11.720 -3.988 1.00 88.81 210 ARG A CA 1
ATOM 1624 C C . ARG A 1 210 ? -5.808 -10.614 -5.019 1.00 88.81 210 ARG A C 1
ATOM 1626 O O . ARG A 1 210 ? -5.129 -10.836 -6.015 1.00 88.81 210 ARG A O 1
ATOM 1633 N N . ARG A 1 211 ? -6.319 -9.404 -4.760 1.00 86.56 211 ARG A N 1
ATOM 1634 C CA . ARG A 1 211 ? -6.080 -8.228 -5.617 1.00 86.56 211 ARG A CA 1
ATOM 1635 C C . ARG A 1 211 ? -4.603 -7.862 -5.701 1.00 86.56 211 ARG A C 1
ATOM 1637 O O . ARG A 1 211 ? -4.139 -7.515 -6.777 1.00 86.56 211 ARG A O 1
ATOM 1644 N N . ALA A 1 212 ? -3.869 -7.917 -4.592 1.00 82.19 212 ALA A N 1
ATOM 1645 C CA . ALA A 1 212 ? -2.438 -7.638 -4.576 1.00 82.19 212 ALA A CA 1
ATOM 1646 C C . ALA A 1 212 ? -1.667 -8.662 -5.415 1.00 82.19 212 ALA A C 1
ATOM 1648 O O . ALA A 1 212 ? -0.780 -8.273 -6.163 1.00 82.19 212 ALA A O 1
ATOM 1649 N N . GLN A 1 213 ? -2.044 -9.940 -5.349 1.00 82.88 213 GLN A N 1
ATOM 1650 C CA . GLN A 1 213 ? -1.446 -10.995 -6.165 1.00 82.88 213 GLN A CA 1
ATOM 1651 C C . GLN A 1 213 ? -1.789 -10.837 -7.656 1.00 82.88 213 GLN A C 1
ATOM 1653 O O . GLN A 1 213 ? -0.902 -10.931 -8.498 1.00 82.88 213 GLN A O 1
ATOM 1658 N N . GLU A 1 214 ? -3.045 -10.512 -7.988 1.00 80.12 214 GLU A N 1
ATOM 1659 C CA . GLU A 1 214 ? -3.464 -10.177 -9.359 1.00 80.12 214 GLU A CA 1
ATOM 1660 C C . GLU A 1 214 ? -2.695 -8.954 -9.900 1.00 80.12 214 GLU A C 1
ATOM 1662 O O . GLU A 1 214 ? -2.255 -8.952 -11.053 1.00 80.12 214 GLU A O 1
ATOM 1667 N N . LEU A 1 215 ? -2.502 -7.924 -9.064 1.00 79.25 215 LEU A N 1
ATOM 1668 C CA . LEU A 1 215 ? -1.725 -6.734 -9.404 1.00 79.25 215 LEU A CA 1
ATOM 1669 C C . LEU A 1 215 ? -0.242 -7.056 -9.584 1.00 79.25 215 LEU A C 1
ATOM 1671 O O . LEU A 1 215 ? 0.307 -6.624 -10.587 1.00 79.25 215 LEU A O 1
ATOM 1675 N N . ASP A 1 216 ? 0.382 -7.833 -8.698 1.00 74.06 216 ASP A N 1
ATOM 1676 C CA . ASP A 1 216 ? 1.797 -8.221 -8.793 1.00 74.06 216 ASP A CA 1
ATOM 1677 C C . ASP A 1 216 ? 2.068 -9.078 -10.042 1.00 74.06 216 ASP A C 1
ATOM 1679 O O . ASP A 1 216 ? 3.005 -8.810 -10.795 1.00 74.06 216 ASP A O 1
ATOM 1683 N N . ASP A 1 217 ? 1.187 -10.032 -10.363 1.00 74.50 217 ASP A N 1
ATOM 1684 C CA . ASP A 1 217 ? 1.261 -10.812 -11.606 1.00 74.50 217 ASP A CA 1
ATOM 1685 C C . ASP A 1 217 ? 1.107 -9.924 -12.852 1.00 74.50 217 ASP A C 1
ATOM 1687 O O . ASP A 1 217 ? 1.789 -10.113 -13.876 1.00 74.50 217 ASP A O 1
ATOM 1691 N N . SER A 1 218 ? 0.213 -8.932 -12.776 1.00 72.62 218 SER A N 1
ATOM 1692 C CA . SER A 1 218 ? 0.021 -7.960 -13.848 1.00 72.62 218 SER A CA 1
ATOM 1693 C C . SER A 1 218 ? 1.233 -7.040 -13.985 1.00 72.62 218 SER A C 1
ATOM 1695 O O . SER A 1 218 ? 1.740 -6.891 -15.095 1.00 72.62 218 SER A O 1
ATOM 1697 N N . ASP A 1 219 ? 1.772 -6.512 -12.887 1.00 71.75 219 ASP A N 1
ATOM 1698 C CA . ASP A 1 219 ? 2.922 -5.613 -12.850 1.00 71.75 219 ASP A CA 1
ATOM 1699 C C . ASP A 1 219 ? 4.192 -6.335 -13.283 1.00 71.75 219 ASP A C 1
ATOM 1701 O O . ASP A 1 219 ? 4.977 -5.764 -14.032 1.00 71.75 219 ASP A O 1
ATOM 1705 N N . ASN A 1 220 ? 4.373 -7.610 -12.939 1.00 69.81 220 ASN A N 1
ATOM 1706 C CA . ASN A 1 220 ? 5.467 -8.425 -13.464 1.00 69.81 220 ASN A CA 1
ATOM 1707 C C . ASN A 1 220 ? 5.363 -8.557 -14.994 1.00 69.81 220 ASN A C 1
ATOM 1709 O O . ASN A 1 220 ? 6.335 -8.343 -15.726 1.00 69.81 220 ASN A O 1
ATOM 1713 N N . THR A 1 221 ? 4.153 -8.802 -15.503 1.00 69.75 221 THR A N 1
ATOM 1714 C CA . THR A 1 221 ? 3.882 -8.871 -16.946 1.00 69.75 221 THR A CA 1
ATOM 1715 C C . THR A 1 221 ? 4.089 -7.513 -17.635 1.00 69.75 221 THR A C 1
ATOM 1717 O O . THR A 1 221 ? 4.701 -7.443 -18.706 1.00 69.75 221 THR A O 1
ATOM 1720 N N . PHE A 1 222 ? 3.625 -6.418 -17.029 1.00 68.19 222 PHE A N 1
ATOM 1721 C CA . PHE A 1 222 ? 3.745 -5.055 -17.550 1.00 68.19 222 PHE A CA 1
ATOM 1722 C C . PHE A 1 222 ? 5.183 -4.538 -17.484 1.00 68.19 222 PHE A C 1
ATOM 1724 O O . PHE A 1 222 ? 5.671 -3.989 -18.471 1.00 68.19 222 PHE A O 1
ATOM 1731 N N . ALA A 1 223 ? 5.895 -4.750 -16.377 1.00 68.06 223 ALA A N 1
ATOM 1732 C CA . ALA A 1 223 ? 7.301 -4.394 -16.212 1.00 68.06 223 ALA A CA 1
ATOM 1733 C C . ALA A 1 223 ? 8.167 -5.132 -17.232 1.00 68.06 223 ALA A C 1
ATOM 1735 O O . ALA A 1 223 ? 9.014 -4.519 -17.882 1.00 68.06 223 ALA A O 1
ATOM 1736 N N . ARG A 1 224 ? 7.897 -6.422 -17.461 1.00 68.25 224 ARG A N 1
ATOM 1737 C CA . ARG A 1 224 ? 8.578 -7.215 -18.486 1.00 68.25 224 ARG A CA 1
ATOM 1738 C C . ARG A 1 224 ? 8.347 -6.669 -19.893 1.00 68.2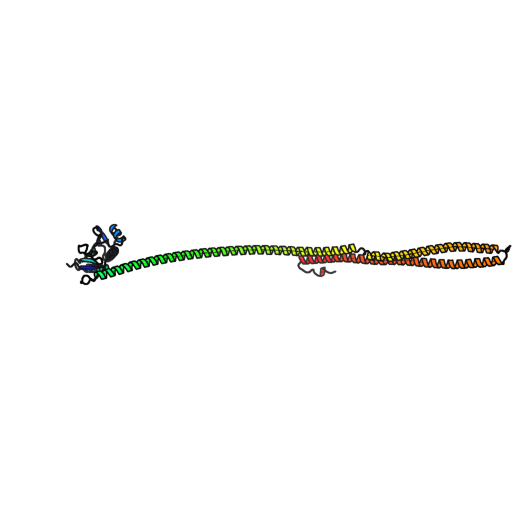5 224 ARG A C 1
ATOM 1740 O O . ARG A 1 224 ? 9.310 -6.491 -20.639 1.00 68.25 224 ARG A O 1
ATOM 1747 N N . ARG A 1 225 ? 7.095 -6.349 -20.246 1.00 72.50 225 ARG A N 1
ATOM 1748 C CA . ARG A 1 225 ? 6.766 -5.714 -21.535 1.00 72.50 225 ARG A CA 1
ATOM 1749 C C . ARG A 1 225 ? 7.427 -4.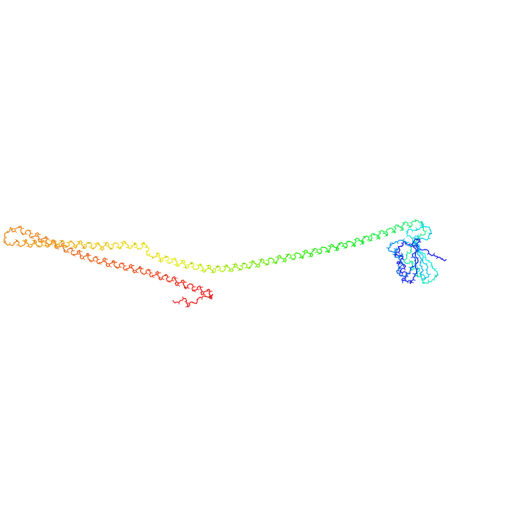345 -21.671 1.00 72.50 225 ARG A C 1
ATOM 1751 O O . ARG A 1 225 ? 8.018 -4.076 -22.702 1.00 72.50 225 ARG A O 1
ATOM 1758 N N . LYS A 1 226 ? 7.433 -3.524 -20.619 1.00 76.88 226 LYS A N 1
ATOM 1759 C CA . LYS A 1 226 ? 8.069 -2.199 -20.615 1.00 76.88 226 LYS A CA 1
ATOM 1760 C C . LYS A 1 226 ? 9.590 -2.271 -20.774 1.00 76.88 226 LYS A C 1
ATOM 1762 O O . LYS A 1 226 ? 10.152 -1.442 -21.483 1.00 76.88 226 LYS A O 1
ATOM 1767 N N . ILE A 1 227 ? 10.255 -3.251 -20.155 1.00 73.56 227 ILE A N 1
ATOM 1768 C CA . ILE A 1 227 ? 11.695 -3.491 -20.347 1.00 73.56 227 ILE A CA 1
ATOM 1769 C C . ILE A 1 227 ? 11.966 -3.923 -21.789 1.00 73.56 227 ILE A C 1
ATOM 1771 O O . ILE A 1 227 ? 12.8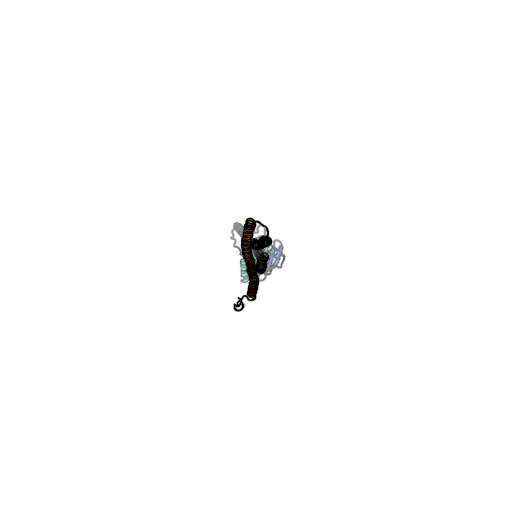59 -3.367 -22.422 1.00 73.56 227 ILE A O 1
ATOM 1775 N N . ARG A 1 228 ? 11.174 -4.861 -22.328 1.00 76.50 228 ARG A N 1
ATOM 1776 C CA . ARG A 1 228 ? 11.284 -5.301 -23.726 1.00 76.50 228 ARG A CA 1
ATOM 1777 C C . ARG A 1 228 ? 11.083 -4.139 -24.690 1.00 76.50 228 ARG A C 1
ATOM 1779 O O . ARG A 1 228 ? 11.936 -3.897 -25.533 1.00 76.50 228 ARG A O 1
ATOM 1786 N N . ASP A 1 229 ? 9.981 -3.416 -24.552 1.00 77.88 229 ASP A N 1
ATOM 1787 C CA . ASP A 1 229 ? 9.623 -2.315 -25.439 1.00 77.88 229 ASP A CA 1
ATOM 1788 C C . ASP A 1 229 ? 10.634 -1.167 -25.299 1.00 77.88 229 ASP A C 1
ATOM 1790 O O . ASP A 1 229 ? 11.004 -0.559 -26.294 1.00 77.88 229 ASP A O 1
ATOM 1794 N N . GLY A 1 230 ? 11.165 -0.928 -24.095 1.00 80.94 230 GLY A N 1
ATOM 1795 C CA . GLY A 1 230 ? 12.258 0.013 -23.849 1.00 80.94 230 GLY A CA 1
ATOM 1796 C C . GLY A 1 230 ? 13.573 -0.401 -24.512 1.00 80.94 230 GLY A C 1
ATOM 1797 O O . GLY A 1 230 ? 14.207 0.430 -25.153 1.00 80.94 230 GLY A O 1
ATOM 1798 N N . MET A 1 231 ? 13.966 -1.677 -24.425 1.00 75.56 231 MET A N 1
ATOM 1799 C CA . MET A 1 231 ? 15.149 -2.208 -25.116 1.00 75.56 231 MET A CA 1
ATOM 1800 C C . MET A 1 231 ? 14.972 -2.179 -26.635 1.00 75.56 231 MET A C 1
ATOM 1802 O O . MET A 1 231 ? 15.871 -1.740 -27.343 1.00 75.56 231 MET A O 1
ATOM 1806 N N . LEU A 1 232 ? 13.816 -2.602 -27.148 1.00 78.62 232 LEU A N 1
ATOM 1807 C CA . LEU A 1 232 ? 13.505 -2.556 -28.576 1.00 78.62 232 LEU A CA 1
ATOM 1808 C C . LEU A 1 232 ? 13.480 -1.124 -29.087 1.00 78.62 232 LEU A C 1
ATOM 1810 O O . LEU A 1 232 ? 13.997 -0.867 -30.170 1.00 78.62 232 LEU A O 1
ATOM 1814 N N . ASN A 1 233 ? 12.909 -0.193 -28.324 1.00 80.19 233 ASN A N 1
ATOM 1815 C CA . ASN A 1 233 ? 12.870 1.208 -28.701 1.00 80.19 233 ASN A CA 1
ATOM 1816 C C . ASN A 1 233 ? 14.261 1.846 -28.625 1.00 80.19 233 ASN A C 1
ATOM 1818 O O . ASN A 1 233 ? 14.616 2.528 -29.570 1.00 80.19 233 ASN A O 1
ATOM 1822 N N . ASP A 1 234 ? 15.084 1.565 -27.607 1.00 75.94 234 ASP A N 1
ATOM 1823 C CA . ASP A 1 234 ? 16.477 2.048 -27.542 1.00 75.94 234 ASP A CA 1
ATOM 1824 C C . ASP A 1 234 ? 17.322 1.460 -28.683 1.00 75.94 234 ASP A C 1
ATOM 1826 O O . ASP A 1 234 ? 18.046 2.180 -29.363 1.00 75.94 234 ASP A O 1
ATOM 1830 N N . VAL A 1 235 ? 17.186 0.165 -28.985 1.00 72.12 235 VAL A N 1
ATOM 1831 C CA . VAL A 1 235 ? 17.870 -0.449 -30.133 1.00 72.12 235 VAL A CA 1
ATOM 1832 C C . VAL A 1 235 ? 17.351 0.133 -31.450 1.00 72.12 235 VAL A C 1
ATOM 1834 O O . VAL A 1 235 ? 18.152 0.435 -32.327 1.00 72.12 235 VAL A O 1
ATOM 1837 N N . THR A 1 236 ? 16.042 0.340 -31.605 1.00 73.81 236 THR A N 1
ATOM 1838 C CA . THR A 1 236 ? 15.441 0.930 -32.815 1.00 73.81 236 THR A CA 1
ATOM 1839 C C . THR A 1 236 ? 15.836 2.391 -32.980 1.00 73.81 236 THR A C 1
ATOM 1841 O O . THR A 1 236 ? 16.124 2.826 -34.090 1.00 73.81 236 THR A O 1
ATOM 1844 N N . GLU A 1 237 ? 15.862 3.158 -31.896 1.00 72.56 237 GLU A N 1
ATOM 1845 C CA . GLU A 1 237 ? 16.284 4.552 -31.859 1.00 72.56 237 GLU A CA 1
ATOM 1846 C C . GLU A 1 237 ? 17.770 4.660 -32.168 1.00 72.56 237 GLU A C 1
ATOM 1848 O O . GLU A 1 237 ? 18.153 5.469 -33.008 1.00 72.56 237 GLU A O 1
ATOM 1853 N N . ARG A 1 238 ? 18.602 3.780 -31.604 1.00 68.31 238 ARG A N 1
ATOM 1854 C CA . ARG A 1 238 ? 20.004 3.647 -31.999 1.00 68.31 238 ARG A CA 1
ATOM 1855 C C . ARG A 1 238 ? 20.110 3.293 -33.471 1.00 68.31 238 ARG A C 1
ATOM 1857 O O . ARG A 1 238 ? 20.792 4.018 -34.166 1.00 68.31 238 ARG A O 1
ATOM 1864 N N . VAL A 1 239 ? 19.409 2.283 -33.983 1.00 68.75 239 VAL A N 1
ATOM 1865 C CA . VAL A 1 239 ? 19.434 1.903 -35.411 1.00 68.75 239 VAL A CA 1
ATOM 1866 C C . VAL A 1 239 ? 18.980 3.055 -36.321 1.00 68.75 239 VAL A C 1
ATOM 1868 O O . VAL A 1 239 ? 19.606 3.284 -37.352 1.00 68.75 239 VAL A O 1
ATOM 1871 N N . LYS A 1 240 ? 17.950 3.823 -35.940 1.00 66.62 240 LYS A N 1
ATOM 1872 C CA . LYS A 1 240 ? 17.487 5.018 -36.673 1.00 66.62 240 LYS A CA 1
ATOM 1873 C C . LYS A 1 240 ? 18.493 6.169 -36.615 1.00 66.62 240 LYS A C 1
ATOM 1875 O O . LYS A 1 240 ? 18.697 6.843 -37.619 1.00 66.62 240 LYS A O 1
ATOM 1880 N N . ASN A 1 241 ? 19.130 6.376 -35.465 1.00 62.03 241 ASN A N 1
ATOM 1881 C CA . ASN A 1 241 ? 20.153 7.400 -35.247 1.00 62.03 241 ASN A CA 1
ATOM 1882 C C . ASN A 1 241 ? 21.564 6.939 -35.676 1.00 62.03 241 ASN A C 1
ATOM 1884 O O . ASN A 1 241 ? 22.499 7.735 -35.630 1.00 62.03 241 ASN A O 1
ATOM 1888 N N . PHE A 1 242 ? 21.712 5.681 -36.112 1.00 56.28 242 PHE A N 1
ATOM 1889 C CA . PHE A 1 242 ? 22.914 5.076 -36.699 1.00 56.28 242 PHE A CA 1
ATOM 1890 C C . PHE A 1 242 ? 22.926 5.171 -38.232 1.00 56.28 242 PHE A C 1
ATOM 1892 O O . PHE A 1 242 ? 23.648 4.426 -38.896 1.00 56.28 242 PHE A O 1
ATOM 1899 N N . ASP A 1 243 ? 22.230 6.150 -38.819 1.00 51.62 243 ASP A N 1
ATOM 1900 C CA . ASP A 1 243 ? 22.863 6.790 -39.972 1.00 51.62 243 ASP A CA 1
ATOM 1901 C C . ASP A 1 243 ? 24.203 7.334 -39.463 1.00 51.62 243 ASP A C 1
ATOM 1903 O O . ASP A 1 243 ? 24.260 7.892 -38.364 1.00 51.62 243 ASP A O 1
ATOM 1907 N N . VAL A 1 244 ? 25.296 7.072 -40.184 1.00 54.16 244 VAL A N 1
ATOM 1908 C CA . VAL A 1 244 ? 26.654 7.457 -39.772 1.00 54.16 244 VAL A CA 1
ATOM 1909 C C . VAL A 1 244 ? 26.571 8.877 -39.240 1.00 54.16 244 VAL A C 1
ATOM 1911 O O . VAL A 1 244 ? 26.247 9.774 -40.021 1.00 54.16 244 VAL A O 1
ATOM 1914 N N . SER A 1 245 ? 26.806 9.063 -37.928 1.00 50.88 245 SER A N 1
ATOM 1915 C CA . SER A 1 245 ? 26.765 10.383 -37.293 1.00 50.88 245 SER A CA 1
ATOM 1916 C C . SER A 1 245 ? 27.375 11.383 -38.261 1.00 50.88 245 SER A C 1
ATOM 1918 O O . SER A 1 245 ? 28.416 11.092 -38.866 1.00 50.88 245 SER A O 1
ATOM 1920 N N . ASN A 1 246 ? 26.736 12.541 -38.451 1.00 53.09 246 ASN A N 1
ATOM 1921 C CA . ASN A 1 246 ? 27.222 13.562 -39.380 1.00 53.09 246 ASN A CA 1
ATOM 1922 C C . ASN A 1 246 ? 28.729 13.841 -39.193 1.00 53.09 246 ASN A C 1
ATOM 1924 O O . ASN A 1 246 ? 29.388 14.230 -40.151 1.00 53.09 246 ASN A O 1
ATOM 1928 N N . ALA A 1 247 ? 29.288 13.559 -38.007 1.00 54.94 247 ALA A N 1
ATOM 1929 C CA . ALA A 1 247 ? 30.719 13.514 -37.719 1.00 54.94 247 ALA A CA 1
ATOM 1930 C C . ALA A 1 247 ? 31.532 12.526 -38.593 1.00 54.94 247 ALA A C 1
ATOM 1932 O O . ALA A 1 247 ? 32.510 12.935 -39.216 1.00 54.94 247 ALA A O 1
ATOM 1933 N N . THR A 1 248 ? 31.135 11.254 -38.708 1.00 60.69 248 THR A N 1
ATOM 1934 C CA . THR A 1 248 ? 31.831 10.235 -39.521 1.00 60.69 248 THR A CA 1
ATOM 1935 C C . THR A 1 248 ? 31.621 10.464 -41.019 1.00 60.69 248 THR A C 1
ATOM 1937 O O . THR A 1 248 ? 32.549 10.302 -41.814 1.00 60.69 248 THR A O 1
ATOM 1940 N N . ARG A 1 249 ? 30.430 10.927 -41.426 1.00 62.34 249 ARG A N 1
ATOM 1941 C CA . ARG A 1 249 ? 30.166 11.322 -42.820 1.00 62.34 249 ARG A CA 1
ATOM 1942 C C . ARG A 1 249 ? 30.933 12.591 -43.216 1.00 62.34 249 ARG A C 1
ATOM 1944 O O . ARG A 1 249 ? 31.412 12.677 -44.346 1.00 62.34 249 ARG A O 1
ATOM 1951 N N . ASN A 1 250 ? 31.115 13.554 -42.306 1.00 65.44 250 ASN A N 1
ATOM 1952 C CA . ASN A 1 250 ? 31.948 14.736 -42.562 1.00 65.44 250 ASN A CA 1
ATOM 1953 C C . ASN A 1 250 ? 33.445 14.430 -42.541 1.00 65.44 2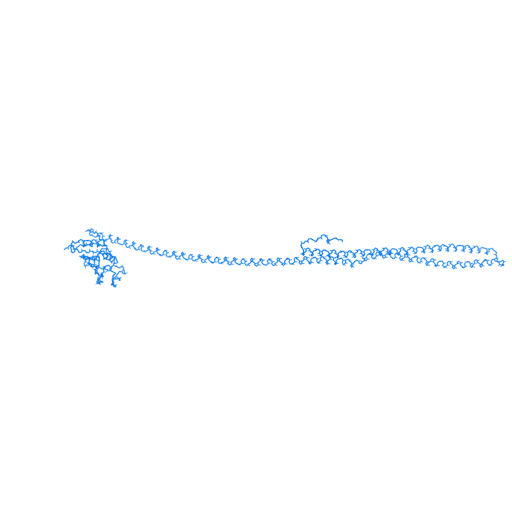50 ASN A C 1
ATOM 1955 O O . ASN A 1 250 ? 34.174 15.084 -43.282 1.00 65.44 250 ASN A O 1
ATOM 1959 N N . ALA A 1 251 ? 33.909 13.423 -41.792 1.00 69.56 251 ALA A N 1
ATOM 1960 C CA . ALA A 1 251 ? 35.312 12.997 -41.825 1.00 69.56 251 ALA A CA 1
ATOM 1961 C C . ALA A 1 251 ? 35.756 12.507 -43.222 1.00 69.56 251 ALA A C 1
ATOM 1963 O O . ALA A 1 251 ? 36.934 12.578 -43.565 1.00 69.56 251 ALA A O 1
ATOM 1964 N N . ARG A 1 252 ? 34.806 12.084 -44.070 1.00 78.31 252 ARG A N 1
ATOM 1965 C CA . ARG A 1 252 ? 35.039 11.704 -45.474 1.00 78.31 252 ARG A CA 1
ATOM 1966 C C . ARG A 1 252 ? 35.314 12.900 -46.387 1.00 78.31 252 ARG A C 1
ATOM 1968 O O . ARG A 1 252 ? 36.116 12.795 -47.316 1.00 78.31 252 ARG A O 1
ATOM 1975 N N . ARG A 1 253 ? 34.636 14.029 -46.153 1.00 79.62 253 ARG A N 1
ATOM 1976 C CA . ARG A 1 253 ? 34.701 15.203 -47.034 1.00 79.62 253 ARG A CA 1
ATOM 1977 C C . ARG A 1 253 ? 36.124 15.727 -47.253 1.00 79.62 253 ARG A C 1
ATOM 1979 O O . ARG A 1 253 ? 36.445 15.923 -48.419 1.00 79.62 253 ARG A O 1
ATOM 1986 N N . PRO A 1 254 ? 36.998 15.911 -46.246 1.00 84.06 254 PRO A N 1
ATOM 1987 C CA . PRO A 1 254 ? 38.338 16.440 -46.500 1.00 84.06 254 PRO A CA 1
ATOM 1988 C C . PRO A 1 254 ? 39.177 15.522 -47.399 1.00 84.06 254 PRO A C 1
ATOM 1990 O O . PRO A 1 254 ? 39.879 16.021 -48.273 1.00 84.06 254 PRO A O 1
ATOM 1993 N N . VAL A 1 255 ? 39.062 14.196 -47.259 1.00 85.62 255 VAL A N 1
ATOM 1994 C CA . VAL A 1 255 ? 39.795 13.238 -48.108 1.00 85.62 255 VAL A CA 1
ATOM 1995 C C . VAL A 1 255 ? 39.219 13.197 -49.526 1.00 85.62 255 VAL A C 1
ATOM 1997 O O . VAL A 1 255 ? 39.971 13.190 -50.498 1.00 85.62 255 VAL A O 1
ATOM 2000 N N . GLU A 1 256 ? 37.890 13.221 -49.665 1.00 86.56 256 GLU A N 1
ATOM 2001 C CA . GLU A 1 256 ? 37.226 13.266 -50.973 1.00 86.56 256 GLU A CA 1
ATOM 2002 C C . GLU A 1 256 ? 37.547 14.558 -51.733 1.00 86.56 256 GLU A C 1
ATOM 2004 O O . GLU A 1 256 ? 37.866 14.506 -52.920 1.00 86.56 256 GLU A O 1
ATOM 2009 N N . TRP A 1 257 ? 37.513 15.702 -51.047 1.00 90.69 257 TRP A N 1
ATOM 2010 C CA . TRP A 1 257 ? 37.930 16.986 -51.603 1.00 90.69 257 TRP A CA 1
ATOM 2011 C C . TRP A 1 257 ? 39.421 16.993 -51.931 1.00 90.69 257 TRP A C 1
ATOM 2013 O O . TRP A 1 257 ? 39.782 17.399 -53.027 1.00 90.69 257 TRP A O 1
ATOM 2023 N N . GLY A 1 258 ? 40.278 16.481 -51.044 1.00 90.81 258 GLY A N 1
ATOM 2024 C CA . GLY A 1 258 ? 41.718 16.384 -51.285 1.00 90.81 258 GLY A CA 1
ATOM 2025 C C . GLY A 1 258 ? 42.050 15.563 -52.531 1.00 90.81 258 GLY A C 1
ATOM 2026 O O . GLY A 1 258 ? 42.818 16.013 -53.377 1.00 90.81 258 GLY A O 1
ATOM 2027 N N . MET A 1 259 ? 41.419 14.398 -52.700 1.00 90.19 259 MET A N 1
ATOM 2028 C CA . MET A 1 259 ? 41.660 13.546 -53.864 1.00 90.19 259 MET A CA 1
ATOM 2029 C C . MET A 1 259 ? 41.052 14.116 -55.153 1.00 90.19 259 MET A C 1
ATOM 2031 O O . MET A 1 259 ? 41.691 14.059 -56.201 1.00 90.19 259 MET A O 1
ATOM 2035 N N . ARG A 1 260 ? 39.854 14.718 -55.097 1.00 90.62 260 ARG A N 1
ATOM 2036 C CA . ARG A 1 260 ? 39.281 15.428 -56.255 1.00 90.62 260 ARG A CA 1
ATOM 2037 C C . ARG A 1 260 ? 40.146 16.608 -56.674 1.00 90.62 260 ARG A C 1
ATOM 2039 O O . ARG A 1 260 ? 40.386 16.766 -57.864 1.00 90.62 260 ARG A O 1
ATOM 2046 N N . SER A 1 261 ? 40.648 17.382 -55.717 1.00 92.94 261 SER A N 1
ATOM 2047 C CA . SER A 1 261 ? 41.587 18.474 -55.971 1.00 92.94 261 SER A CA 1
ATOM 2048 C C . SER A 1 261 ? 42.902 17.965 -56.552 1.00 92.94 261 SER A C 1
ATOM 2050 O O . SER A 1 261 ? 43.421 18.588 -57.468 1.00 92.94 261 SER A O 1
ATOM 2052 N N . LEU A 1 262 ? 43.420 16.821 -56.091 1.00 93.31 262 LEU A N 1
ATOM 2053 C CA . LEU A 1 262 ? 44.630 16.208 -56.645 1.00 93.31 262 LEU A CA 1
ATOM 2054 C C . LEU A 1 262 ? 44.422 15.736 -58.092 1.00 93.31 262 LEU A C 1
ATOM 2056 O O . LEU A 1 262 ? 45.238 16.038 -58.957 1.00 93.31 262 LEU A O 1
ATOM 2060 N N . ILE A 1 263 ? 43.320 15.036 -58.373 1.00 93.75 263 ILE A N 1
ATOM 2061 C CA . ILE A 1 263 ? 42.958 14.603 -59.732 1.00 93.75 263 ILE A CA 1
ATOM 2062 C C . ILE A 1 263 ? 42.757 15.824 -60.636 1.00 93.75 263 ILE A C 1
ATOM 2064 O O . ILE A 1 263 ? 43.289 15.864 -61.743 1.00 93.75 263 ILE A O 1
ATOM 2068 N N . PHE A 1 264 ? 42.042 16.843 -60.155 1.00 95.06 264 PHE A N 1
ATOM 2069 C CA . PHE A 1 264 ? 41.837 18.093 -60.882 1.00 95.06 264 PHE A CA 1
ATOM 2070 C C . PHE A 1 264 ? 43.160 18.816 -61.153 1.00 95.06 264 PHE A C 1
ATOM 2072 O O . PHE A 1 264 ? 43.382 19.273 -62.269 1.00 95.06 264 PHE A O 1
ATOM 2079 N N . LEU A 1 265 ? 44.069 18.862 -60.175 1.00 95.06 265 LEU A N 1
ATOM 2080 C CA . LEU A 1 265 ? 45.408 19.424 -60.330 1.00 95.06 265 LEU A CA 1
ATOM 2081 C C . LEU A 1 265 ? 46.207 18.669 -61.397 1.00 95.06 265 LEU A C 1
ATOM 2083 O O . LEU A 1 265 ? 46.813 19.306 -62.252 1.00 95.06 265 LEU A O 1
ATOM 2087 N N . PHE A 1 266 ? 46.183 17.333 -61.396 1.00 94.56 266 PHE A N 1
ATOM 2088 C CA . PHE A 1 266 ? 46.834 16.539 -62.440 1.00 94.56 266 PHE A CA 1
ATOM 2089 C C . PHE A 1 266 ? 46.246 16.815 -63.823 1.00 94.56 266 PHE A C 1
ATOM 2091 O O . PHE A 1 266 ? 47.014 17.007 -64.760 1.00 94.56 266 PHE A O 1
ATOM 2098 N N . ILE A 1 267 ? 44.916 16.889 -63.951 1.00 94.19 267 ILE A N 1
ATOM 2099 C CA . ILE A 1 267 ? 44.238 17.225 -65.214 1.00 94.19 267 ILE A CA 1
ATOM 2100 C C . ILE A 1 267 ? 44.625 18.633 -65.677 1.00 94.19 267 ILE A C 1
ATOM 2102 O O . ILE A 1 267 ? 44.931 18.825 -66.850 1.00 94.19 267 ILE A O 1
ATOM 2106 N N . LEU A 1 268 ? 44.660 19.608 -64.766 1.00 95.94 268 LEU A N 1
ATOM 2107 C CA . LEU A 1 268 ? 45.035 20.988 -65.065 1.00 95.94 268 LEU A CA 1
ATOM 2108 C C . LEU A 1 268 ? 46.497 21.079 -65.511 1.00 95.94 268 LEU A C 1
ATOM 2110 O O . LEU A 1 268 ? 46.788 21.719 -66.518 1.00 95.94 268 LEU A O 1
ATOM 2114 N N . LEU A 1 269 ? 47.413 20.400 -64.816 1.00 94.00 269 LEU A N 1
ATOM 2115 C CA . LEU A 1 269 ? 48.822 20.325 -65.208 1.00 94.00 269 LEU A CA 1
ATOM 2116 C C . LEU A 1 269 ? 49.007 19.587 -66.540 1.00 94.00 269 LEU A C 1
ATOM 2118 O O . LEU A 1 269 ? 49.834 20.002 -67.349 1.00 94.00 269 LEU A O 1
ATOM 2122 N N . MET A 1 270 ? 48.238 18.528 -66.805 1.00 93.06 270 MET A N 1
ATOM 2123 C CA . MET A 1 270 ? 48.213 17.856 -68.109 1.00 93.06 270 MET A CA 1
ATOM 2124 C C . MET A 1 270 ? 47.713 18.782 -69.221 1.00 93.06 270 MET A C 1
ATOM 2126 O O . MET A 1 270 ? 48.302 18.813 -70.296 1.00 93.06 270 MET A O 1
ATOM 2130 N N . ALA A 1 271 ? 46.650 19.550 -68.977 1.00 93.31 271 ALA A N 1
ATOM 2131 C CA . ALA A 1 271 ? 46.117 20.504 -69.946 1.00 93.31 271 ALA A CA 1
ATOM 2132 C C . ALA A 1 271 ? 47.115 21.639 -70.217 1.00 93.31 271 ALA A C 1
ATOM 2134 O O . ALA A 1 271 ? 47.343 21.994 -71.370 1.00 93.31 271 ALA A O 1
ATOM 2135 N N . TRP A 1 272 ? 47.760 22.152 -69.166 1.00 95.38 272 TRP A N 1
ATOM 2136 C CA . TRP A 1 272 ? 48.802 23.171 -69.270 1.00 95.38 272 TRP A CA 1
ATOM 2137 C C . TRP A 1 272 ? 50.017 22.668 -70.054 1.00 95.38 272 TRP A C 1
ATOM 2139 O O . TRP A 1 272 ? 50.429 23.292 -71.026 1.00 95.38 272 TRP A O 1
ATOM 2149 N N . THR A 1 273 ? 50.553 21.501 -69.692 1.00 92.62 273 THR A N 1
ATOM 2150 C CA . THR A 1 273 ? 51.671 20.886 -70.429 1.00 92.62 273 THR A CA 1
ATOM 2151 C C . THR A 1 273 ? 51.291 20.519 -71.860 1.00 92.62 273 THR A C 1
ATOM 2153 O O . THR A 1 273 ? 52.112 20.660 -72.759 1.00 92.62 273 THR A O 1
ATOM 2156 N N . GLY A 1 274 ? 50.046 20.103 -72.107 1.00 89.88 274 GLY A N 1
ATOM 2157 C CA . GLY A 1 274 ? 49.534 19.870 -73.455 1.00 89.88 274 GLY A CA 1
ATOM 2158 C C . GLY A 1 274 ? 49.469 21.156 -74.283 1.00 89.88 274 GLY A C 1
ATOM 2159 O O . GLY A 1 274 ? 49.799 21.138 -75.468 1.00 89.88 274 GLY A O 1
ATOM 2160 N N . PHE A 1 275 ? 49.113 22.282 -73.657 1.00 92.25 275 PHE A N 1
ATOM 2161 C CA . PHE A 1 275 ? 49.157 23.599 -74.287 1.00 92.25 275 PHE A CA 1
ATOM 2162 C C . PHE A 1 275 ? 50.599 24.040 -74.591 1.00 92.25 275 PHE A C 1
ATOM 2164 O O . PHE A 1 275 ? 50.872 24.431 -75.722 1.00 92.25 275 PHE A O 1
ATOM 2171 N N . GLU A 1 276 ? 51.536 23.893 -73.644 1.00 89.56 276 GLU A N 1
ATOM 2172 C CA . GLU A 1 276 ? 52.978 24.135 -73.862 1.00 89.56 276 GLU A CA 1
ATOM 2173 C C . GLU A 1 276 ? 53.545 23.260 -74.993 1.00 89.56 276 GLU A C 1
ATOM 2175 O O . GLU A 1 276 ? 54.346 23.706 -75.815 1.00 89.56 276 GLU A O 1
ATOM 2180 N N . LEU A 1 277 ? 53.108 22.004 -75.083 1.00 88.25 277 LEU A N 1
ATOM 2181 C CA . LEU A 1 277 ? 53.505 21.094 -76.153 1.00 88.25 277 LEU A CA 1
ATOM 2182 C C . LEU A 1 277 ? 52.948 21.533 -77.518 1.00 88.25 277 LEU A C 1
ATOM 2184 O O . LEU A 1 277 ? 53.611 21.387 -78.546 1.00 88.25 277 LEU A O 1
ATOM 2188 N N . PHE A 1 278 ? 51.733 22.082 -77.542 1.00 86.88 278 PHE A N 1
ATOM 2189 C CA . PHE A 1 278 ? 51.121 22.610 -78.758 1.00 86.88 278 PHE A CA 1
ATOM 2190 C C . PHE A 1 278 ? 51.819 23.890 -79.239 1.00 86.88 278 PHE A C 1
ATOM 2192 O O . PHE A 1 278 ? 52.134 24.006 -80.426 1.00 86.88 278 PHE A O 1
ATOM 2199 N N . THR A 1 279 ? 52.115 24.827 -78.333 1.00 85.94 279 THR A N 1
ATOM 2200 C CA . THR A 1 279 ? 52.817 26.076 -78.672 1.00 85.94 279 THR A CA 1
ATOM 2201 C C . THR A 1 279 ? 54.275 25.826 -79.063 1.00 85.94 279 THR A C 1
ATOM 2203 O O . THR A 1 279 ? 54.732 26.383 -80.061 1.00 85.94 279 THR A O 1
ATOM 2206 N N . SER A 1 280 ? 54.988 24.931 -78.369 1.00 83.12 280 SER A N 1
ATOM 2207 C CA . SER A 1 280 ? 56.359 24.534 -78.738 1.00 83.12 280 SER A CA 1
ATOM 2208 C C . SER A 1 280 ? 56.420 23.815 -80.087 1.00 83.12 280 SER A C 1
ATOM 2210 O O . SER A 1 280 ? 57.346 24.050 -80.863 1.00 83.12 280 SER A O 1
ATOM 2212 N N . ARG A 1 281 ? 55.408 23.003 -80.434 1.00 81.31 281 ARG A N 1
ATOM 2213 C CA . ARG A 1 281 ? 55.287 22.414 -81.778 1.00 81.31 281 ARG A CA 1
ATOM 2214 C C . ARG A 1 281 ? 55.151 23.494 -82.851 1.00 81.31 281 ARG A C 1
ATOM 2216 O O . ARG A 1 281 ? 55.835 23.411 -83.868 1.00 81.31 281 ARG A O 1
ATOM 2223 N N . ALA A 1 282 ? 54.294 24.493 -82.633 1.00 80.31 282 ALA A N 1
ATOM 2224 C CA . ALA A 1 282 ? 54.131 25.602 -83.571 1.00 80.31 282 ALA A CA 1
ATOM 2225 C C . ALA A 1 282 ? 55.444 26.393 -83.744 1.00 80.31 282 ALA A C 1
ATOM 2227 O O . ALA A 1 282 ? 55.858 26.661 -84.875 1.00 80.31 282 ALA A O 1
ATOM 2228 N N . ALA A 1 283 ? 56.152 26.674 -82.643 1.00 78.88 283 ALA A N 1
ATOM 2229 C CA . ALA A 1 283 ? 57.453 27.342 -82.665 1.00 78.88 283 ALA A CA 1
ATOM 2230 C C . ALA A 1 283 ? 58.507 26.537 -83.449 1.00 78.88 283 ALA A C 1
ATOM 2232 O O . ALA A 1 283 ? 59.121 27.077 -84.369 1.00 78.88 283 ALA A O 1
ATOM 2233 N N . GLN A 1 284 ? 58.653 25.235 -83.175 1.00 78.75 284 GLN A N 1
ATOM 2234 C CA . GLN A 1 284 ? 59.590 24.357 -83.889 1.00 78.75 284 GLN A CA 1
ATOM 2235 C C . GLN A 1 284 ? 59.331 24.319 -85.395 1.00 78.75 284 GLN A C 1
ATOM 2237 O O . GLN A 1 284 ? 60.271 24.488 -86.161 1.00 78.75 284 GLN A O 1
ATOM 2242 N N . THR A 1 285 ? 58.073 24.174 -85.830 1.00 80.31 285 THR A N 1
ATOM 2243 C CA . THR A 1 285 ? 57.753 24.142 -87.270 1.00 80.31 285 THR A CA 1
ATOM 2244 C C . THR A 1 285 ? 58.136 25.437 -87.988 1.00 80.31 285 THR A C 1
ATOM 2246 O O . THR A 1 285 ? 58.569 25.401 -89.137 1.00 80.31 285 THR A O 1
ATOM 2249 N N . SER A 1 286 ? 58.036 26.584 -87.305 1.00 78.56 286 SER A N 1
ATOM 2250 C CA . SER A 1 286 ? 58.449 27.878 -87.859 1.00 78.56 286 SER A CA 1
ATOM 2251 C C . SER A 1 286 ? 59.974 28.044 -87.906 1.00 78.56 286 SER A C 1
ATOM 2253 O O . SER A 1 286 ? 60.497 28.576 -88.883 1.00 78.56 286 SER A O 1
ATOM 2255 N N . ILE A 1 287 ? 60.698 27.532 -86.900 1.00 79.19 287 ILE A N 1
ATOM 2256 C CA . ILE A 1 287 ? 62.169 27.539 -86.854 1.00 79.19 287 ILE A CA 1
ATOM 2257 C C . ILE A 1 287 ? 62.734 26.567 -87.898 1.00 79.19 287 ILE A C 1
ATOM 2259 O O . ILE A 1 287 ? 63.663 26.923 -88.613 1.00 79.19 287 ILE A O 1
ATOM 2263 N N . GLU A 1 288 ? 62.150 25.376 -88.052 1.00 79.69 288 GLU A N 1
ATOM 2264 C CA . GLU A 1 288 ? 62.489 24.407 -89.105 1.00 79.69 288 GLU A CA 1
ATOM 2265 C C . GLU A 1 288 ? 62.291 25.005 -90.507 1.00 79.69 288 GLU A C 1
ATOM 2267 O O . GLU A 1 288 ? 63.178 24.904 -91.362 1.00 79.69 288 GLU A O 1
ATOM 2272 N N . ALA A 1 289 ? 61.169 25.695 -90.736 1.00 81.25 289 ALA A N 1
ATOM 2273 C CA . ALA A 1 289 ? 60.925 26.434 -91.974 1.00 81.25 289 ALA A CA 1
ATOM 2274 C C . ALA A 1 289 ? 61.956 27.565 -92.186 1.00 81.25 289 ALA A C 1
ATOM 2276 O O . ALA A 1 289 ? 62.483 27.735 -93.281 1.00 81.25 289 ALA A O 1
ATOM 2277 N N . ALA A 1 290 ? 62.322 28.313 -91.141 1.00 79.62 290 ALA A N 1
ATOM 2278 C CA . ALA A 1 290 ? 63.340 29.362 -91.239 1.00 79.62 290 ALA A CA 1
ATOM 2279 C C . ALA A 1 290 ? 64.743 28.800 -91.539 1.00 79.62 290 ALA A C 1
ATOM 2281 O O . ALA A 1 290 ? 65.447 29.329 -92.398 1.00 79.62 290 ALA A O 1
ATOM 2282 N N . VAL A 1 291 ? 65.144 27.706 -90.881 1.00 80.81 291 VAL A N 1
ATOM 2283 C CA . VAL A 1 291 ? 66.419 27.010 -91.130 1.00 80.81 291 VAL A CA 1
ATOM 2284 C C . VAL A 1 291 ? 66.482 26.506 -92.571 1.00 80.81 291 VAL A C 1
ATOM 2286 O O . VAL A 1 291 ? 67.515 26.661 -93.221 1.00 80.81 291 VAL A O 1
ATOM 2289 N N . THR A 1 292 ? 65.393 25.932 -93.089 1.00 81.56 292 THR A N 1
ATOM 2290 C CA . THR A 1 292 ? 65.324 25.449 -94.480 1.00 81.56 292 THR A CA 1
ATOM 2291 C C . THR A 1 292 ? 65.393 26.596 -95.487 1.00 81.56 292 THR A C 1
ATOM 2293 O O . THR A 1 292 ? 66.227 26.533 -96.386 1.00 81.56 292 THR A O 1
ATOM 2296 N N . HIS A 1 293 ? 64.657 27.694 -95.284 1.00 80.81 293 HIS A N 1
ATOM 2297 C CA . HIS A 1 293 ? 64.749 28.883 -96.141 1.00 80.81 293 HIS A CA 1
ATOM 2298 C C . HIS A 1 293 ? 66.135 29.553 -96.117 1.00 80.81 293 HIS A C 1
ATOM 2300 O O . HIS A 1 293 ? 66.647 29.930 -97.170 1.00 80.81 293 HIS A O 1
ATOM 2306 N N . ILE A 1 294 ? 66.781 29.677 -94.948 1.00 78.50 294 ILE A N 1
ATOM 2307 C CA . ILE A 1 294 ? 68.148 30.225 -94.834 1.00 78.50 294 ILE A CA 1
ATOM 2308 C C . ILE A 1 294 ? 69.156 29.292 -95.515 1.00 78.50 294 ILE A C 1
ATOM 2310 O O . ILE A 1 294 ? 70.070 29.758 -96.195 1.00 78.50 294 ILE A O 1
ATOM 2314 N N . ARG A 1 295 ? 68.987 27.973 -95.365 1.00 76.50 295 ARG A N 1
ATOM 2315 C CA . ARG A 1 295 ? 69.836 26.965 -96.009 1.00 76.50 295 ARG A CA 1
ATOM 2316 C C . ARG A 1 295 ? 69.686 26.970 -97.531 1.00 76.50 295 ARG A C 1
ATOM 2318 O O . ARG A 1 295 ? 70.686 26.825 -98.225 1.00 76.50 295 ARG A O 1
ATOM 2325 N N . GLU A 1 296 ? 68.475 27.157 -98.048 1.00 75.81 296 GLU A N 1
ATOM 2326 C CA . GLU A 1 296 ? 68.215 27.295 -99.485 1.00 75.81 296 GLU A CA 1
ATOM 2327 C C . GLU A 1 296 ? 68.778 28.611 -100.039 1.00 75.81 296 GLU A C 1
ATOM 2329 O O . GLU A 1 296 ? 69.459 28.587 -101.064 1.00 75.81 296 GLU A O 1
ATOM 2334 N N . ALA A 1 297 ? 68.601 29.733 -99.329 1.00 68.25 297 ALA A N 1
ATOM 2335 C CA . ALA A 1 297 ? 69.170 31.038 -99.685 1.00 68.25 297 ALA A CA 1
ATOM 2336 C C . ALA A 1 297 ? 70.712 31.085 -99.613 1.00 68.25 297 ALA A C 1
ATOM 2338 O O . ALA A 1 297 ? 71.333 31.946 -100.232 1.00 68.25 297 ALA A O 1
ATOM 2339 N N . ALA A 1 298 ? 71.341 30.151 -98.892 1.00 63.53 298 ALA A N 1
ATOM 2340 C CA . ALA A 1 298 ? 72.792 29.955 -98.864 1.00 63.53 298 ALA A CA 1
ATOM 2341 C C . ALA A 1 298 ? 73.349 29.234 -100.113 1.00 63.53 298 ALA A C 1
ATOM 2343 O O . ALA A 1 298 ? 74.566 29.068 -100.231 1.00 63.53 298 ALA A O 1
ATOM 2344 N N . SER A 1 299 ? 72.486 28.793 -101.037 1.00 61.00 299 SER A N 1
ATOM 2345 C CA . SER A 1 299 ? 72.882 28.222 -102.335 1.00 61.00 299 SER A CA 1
ATOM 2346 C C . SER A 1 299 ? 73.511 29.306 -103.235 1.00 61.00 299 SER A C 1
ATOM 2348 O O . SER A 1 299 ? 73.239 30.489 -103.050 1.00 61.00 299 SER A O 1
ATOM 2350 N N . PRO A 1 300 ? 74.384 28.960 -104.202 1.00 55.28 300 PRO A N 1
ATOM 2351 C CA . PRO A 1 300 ? 75.610 29.713 -104.512 1.00 55.28 300 PRO A CA 1
ATOM 2352 C C . PRO A 1 300 ? 75.459 31.029 -105.309 1.00 55.28 300 PRO A C 1
ATOM 2354 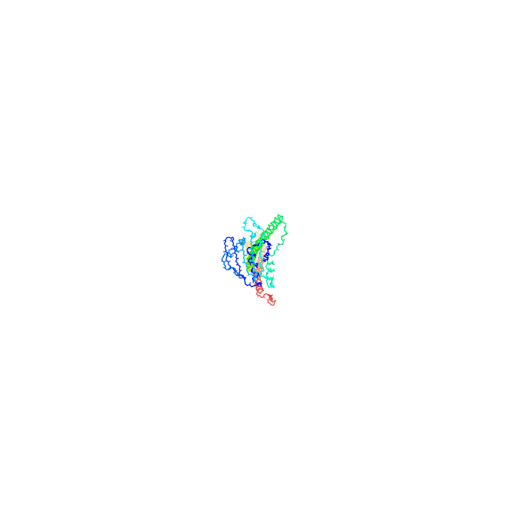O O . PRO A 1 300 ? 76.408 31.456 -105.961 1.00 55.28 300 PRO A O 1
ATOM 2357 N N . ALA A 1 301 ? 74.321 31.720 -105.260 1.00 56.38 301 ALA A N 1
ATOM 2358 C CA . ALA A 1 301 ? 74.116 32.980 -105.970 1.00 56.38 301 ALA A CA 1
ATOM 2359 C C . ALA A 1 301 ? 73.659 34.110 -105.024 1.00 56.38 301 ALA A C 1
ATOM 2361 O O . ALA A 1 301 ? 72.486 34.223 -104.691 1.00 56.38 301 ALA A O 1
ATOM 2362 N N . ALA A 1 302 ? 74.608 34.998 -104.690 1.00 53.53 302 ALA A N 1
ATOM 2363 C CA . ALA A 1 302 ? 74.400 36.405 -104.307 1.00 53.53 302 ALA A CA 1
ATOM 2364 C C . ALA A 1 302 ? 74.080 36.792 -102.836 1.00 53.53 302 ALA A C 1
ATOM 2366 O O . ALA A 1 302 ? 73.217 37.635 -102.599 1.00 53.53 302 ALA A O 1
ATOM 2367 N N . SER A 1 303 ? 74.840 36.320 -101.834 1.00 53.66 303 SER A N 1
ATOM 2368 C CA . SER A 1 303 ? 74.875 36.963 -100.494 1.00 53.66 303 SER A CA 1
ATOM 2369 C C . SER A 1 303 ? 76.235 36.825 -99.778 1.00 53.66 303 SER A C 1
ATOM 2371 O O . SER A 1 303 ? 76.961 35.866 -100.046 1.00 53.66 303 SER A O 1
ATOM 2373 N N . PRO A 1 304 ? 76.629 37.765 -98.886 1.00 56.91 304 PRO A N 1
ATOM 2374 C CA . PRO A 1 304 ? 77.925 37.725 -98.203 1.00 56.91 304 PRO A CA 1
ATOM 2375 C C . PRO A 1 304 ? 78.018 36.502 -97.273 1.00 56.91 304 PRO A C 1
ATOM 2377 O O . PRO A 1 304 ? 77.255 36.362 -96.321 1.00 56.91 304 PRO A O 1
ATOM 2380 N N . ALA A 1 305 ? 78.973 35.609 -97.546 1.00 59.00 305 ALA A N 1
ATOM 2381 C CA . ALA A 1 305 ? 79.088 34.279 -96.931 1.00 59.00 305 ALA A CA 1
ATOM 2382 C C . ALA A 1 305 ? 79.236 34.259 -95.387 1.00 59.00 305 ALA A C 1
ATOM 2384 O O . ALA A 1 305 ? 78.993 33.230 -94.751 1.00 59.00 305 ALA A O 1
ATOM 2385 N N . SER A 1 306 ? 79.617 35.377 -94.759 1.00 60.34 306 SER A N 1
ATOM 2386 C CA . SER A 1 306 ? 79.830 35.478 -93.308 1.00 60.34 306 SER A CA 1
ATOM 2387 C C . SER A 1 306 ? 78.549 35.701 -92.494 1.00 60.34 306 SER A C 1
ATOM 2389 O O . SER A 1 306 ? 78.449 35.195 -91.380 1.00 60.34 306 SER A O 1
ATOM 2391 N N . SER A 1 307 ? 77.549 36.413 -93.024 1.00 62.59 307 SER A N 1
ATOM 2392 C CA . SER A 1 307 ? 76.291 36.651 -92.297 1.00 62.59 307 SER A CA 1
ATOM 2393 C C . SER A 1 307 ? 75.345 35.450 -92.378 1.00 62.59 307 SER A C 1
ATOM 2395 O O . SER A 1 307 ? 74.673 35.117 -91.405 1.00 62.59 307 SER A O 1
ATOM 2397 N N . VAL A 1 308 ? 75.337 34.748 -93.514 1.00 66.31 308 VAL A N 1
ATOM 2398 C CA . VAL A 1 308 ? 74.492 33.564 -93.741 1.00 66.31 308 VAL A CA 1
ATOM 2399 C C . VAL A 1 308 ? 74.933 32.377 -92.875 1.00 66.31 308 VAL A C 1
ATOM 2401 O O . VAL A 1 308 ? 74.093 31.694 -92.293 1.00 66.31 308 VAL A O 1
ATOM 2404 N N . SER A 1 309 ? 76.244 32.160 -92.723 1.00 67.62 309 SER A N 1
ATOM 2405 C CA . SER A 1 309 ? 76.798 31.085 -91.882 1.00 67.62 309 SER A CA 1
ATOM 2406 C C . SER A 1 309 ? 76.545 31.307 -90.385 1.00 67.62 309 SER A C 1
ATOM 2408 O O . SER A 1 309 ? 76.164 30.365 -89.688 1.00 67.62 309 SER A O 1
ATOM 2410 N N . ALA A 1 310 ? 76.670 32.547 -89.896 1.00 72.31 310 ALA A 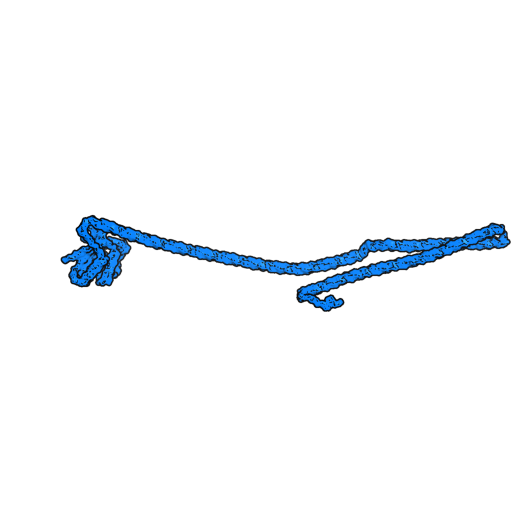N 1
ATOM 2411 C CA . ALA A 1 310 ? 76.333 32.902 -88.516 1.00 72.31 310 ALA A CA 1
ATOM 2412 C C . ALA A 1 310 ? 74.831 32.718 -88.215 1.00 72.31 310 ALA A C 1
ATOM 2414 O O . ALA A 1 310 ? 74.472 32.133 -87.192 1.00 72.31 310 ALA A O 1
ATOM 2415 N N . ASN A 1 311 ? 73.955 33.142 -89.135 1.00 76.50 311 ASN A N 1
ATOM 2416 C CA . ASN A 1 311 ? 72.504 32.988 -88.994 1.00 76.50 311 ASN A CA 1
ATOM 2417 C C . ASN A 1 311 ? 72.063 31.516 -89.022 1.00 76.50 311 ASN A C 1
ATOM 2419 O O . ASN A 1 311 ? 71.186 31.124 -88.253 1.00 76.50 311 ASN A O 1
ATOM 2423 N N . LEU A 1 312 ? 72.691 30.683 -89.860 1.00 77.25 312 LEU A N 1
ATOM 2424 C CA . LEU A 1 312 ? 72.400 29.249 -89.924 1.00 77.25 312 LEU A CA 1
ATOM 2425 C C . LEU A 1 312 ? 72.854 28.508 -88.654 1.00 77.25 312 LEU A C 1
ATOM 2427 O O . LEU A 1 312 ? 72.126 27.649 -88.153 1.00 77.25 312 LEU A O 1
ATOM 2431 N N . GLY A 1 313 ? 74.026 28.855 -88.108 1.00 78.62 313 GLY A N 1
ATOM 2432 C CA . GLY A 1 313 ? 74.518 28.307 -86.841 1.00 78.62 313 GLY A CA 1
ATOM 2433 C C . GLY A 1 313 ? 73.595 28.640 -85.667 1.00 78.62 313 GLY A C 1
ATOM 2434 O O . GLY A 1 313 ? 73.194 27.740 -84.927 1.00 78.62 313 GLY A O 1
ATOM 2435 N N . LEU A 1 314 ? 73.178 29.907 -85.557 1.00 80.06 314 LEU A N 1
ATOM 2436 C CA . LEU A 1 314 ? 72.234 30.360 -84.533 1.00 80.06 314 LEU A CA 1
ATOM 2437 C C . LEU A 1 314 ? 70.876 29.646 -84.655 1.00 80.06 314 LEU A C 1
ATOM 2439 O O . LEU A 1 314 ? 70.373 29.104 -83.670 1.00 80.06 314 LEU A O 1
ATOM 2443 N N . ALA A 1 315 ? 70.314 29.558 -85.863 1.00 77.25 315 ALA A N 1
ATOM 2444 C CA . ALA A 1 315 ? 69.032 28.893 -86.099 1.00 77.25 315 ALA A CA 1
ATOM 2445 C C . ALA A 1 315 ? 69.088 27.377 -85.811 1.00 77.25 315 ALA A C 1
ATOM 2447 O O . ALA A 1 315 ? 68.145 26.812 -85.259 1.00 77.25 315 ALA A O 1
ATOM 2448 N N . THR A 1 316 ? 70.218 26.722 -86.101 1.00 78.81 316 THR A N 1
ATOM 2449 C CA . THR A 1 316 ? 70.437 25.302 -85.772 1.00 78.81 316 THR A CA 1
ATOM 2450 C C . THR A 1 316 ? 70.561 25.082 -84.260 1.00 78.81 316 THR A C 1
ATOM 2452 O O . THR A 1 316 ? 69.995 24.122 -83.738 1.00 78.81 316 THR A O 1
ATOM 2455 N N . SER A 1 317 ? 71.238 25.981 -83.530 1.00 78.44 317 SER A N 1
ATOM 2456 C CA . SER A 1 317 ? 71.279 25.920 -82.059 1.00 78.44 317 SER A CA 1
ATOM 2457 C C . SER A 1 317 ? 69.908 26.150 -81.418 1.00 78.44 317 SER A C 1
ATOM 2459 O O . SER A 1 317 ? 69.553 25.425 -80.494 1.00 78.44 317 SER A O 1
ATOM 2461 N N . MET A 1 318 ? 69.103 27.074 -81.958 1.00 78.44 318 MET A N 1
ATOM 2462 C CA . MET A 1 318 ? 67.727 27.315 -81.501 1.00 78.44 318 MET A CA 1
ATOM 2463 C C . MET A 1 318 ? 66.821 26.100 -81.739 1.00 78.44 318 MET A C 1
ATOM 2465 O O . MET A 1 318 ? 65.965 25.792 -80.916 1.00 78.44 318 MET A O 1
ATOM 2469 N N . LEU A 1 319 ? 67.026 25.374 -82.842 1.00 77.94 319 LEU A N 1
ATOM 2470 C CA . LEU A 1 319 ? 66.298 24.140 -83.137 1.00 77.94 319 LEU A CA 1
ATOM 2471 C C . LEU A 1 319 ? 66.686 22.994 -82.190 1.00 77.94 319 LEU A C 1
ATOM 2473 O O . LEU A 1 319 ? 65.814 22.245 -81.748 1.00 77.94 319 LEU A O 1
ATOM 2477 N N . HIS A 1 320 ? 67.974 22.866 -81.848 1.00 80.44 320 HIS A N 1
ATOM 2478 C CA . HIS A 1 320 ? 68.433 21.870 -80.878 1.00 80.44 320 HIS A CA 1
ATOM 2479 C C . HIS A 1 320 ? 67.861 22.136 -79.477 1.00 80.44 320 HIS A C 1
ATOM 2481 O O . HIS A 1 320 ? 67.334 21.209 -78.864 1.00 80.44 320 HIS A O 1
ATOM 2487 N N . ASP A 1 321 ? 67.879 23.388 -79.017 1.00 82.06 321 ASP A N 1
ATOM 2488 C CA . ASP A 1 321 ? 67.325 23.793 -77.716 1.00 82.06 321 ASP A CA 1
ATOM 2489 C C . ASP A 1 321 ? 65.798 23.600 -77.656 1.00 82.06 321 ASP A C 1
ATOM 2491 O O . ASP A 1 321 ? 65.261 22.983 -76.739 1.00 82.06 321 ASP A O 1
ATOM 2495 N N . ALA A 1 322 ? 65.082 23.961 -78.725 1.00 81.06 322 ALA A N 1
ATOM 2496 C CA . ALA A 1 322 ? 63.653 23.676 -78.815 1.00 81.06 322 ALA A CA 1
ATOM 2497 C C . ALA A 1 322 ? 63.358 22.160 -78.773 1.00 81.06 322 ALA A C 1
ATOM 2499 O O . ALA A 1 322 ? 62.312 21.736 -78.273 1.00 81.06 322 ALA A O 1
ATOM 2500 N N . SER A 1 323 ? 64.241 21.316 -79.325 1.00 81.31 323 SER A N 1
ATOM 2501 C CA . SER A 1 323 ? 64.060 19.857 -79.354 1.00 81.31 323 SER A CA 1
ATOM 2502 C C . SER A 1 323 ? 64.231 19.199 -77.979 1.00 81.31 323 SER A C 1
ATOM 2504 O O . SER A 1 323 ? 63.451 18.305 -77.635 1.00 81.31 323 SER A O 1
ATOM 2506 N N . THR A 1 324 ? 65.186 19.664 -77.167 1.00 84.75 324 THR A N 1
ATOM 2507 C CA . THR A 1 324 ? 65.421 19.172 -75.800 1.00 84.75 324 THR A CA 1
ATOM 2508 C C . THR A 1 324 ? 64.282 19.581 -74.867 1.00 84.75 324 THR A C 1
ATOM 2510 O O . THR A 1 324 ? 63.783 18.735 -74.118 1.00 84.75 324 THR A O 1
ATOM 2513 N N . GLU A 1 325 ? 63.783 20.816 -74.984 1.00 85.50 325 GLU A N 1
ATOM 2514 C CA . GLU A 1 325 ? 62.590 21.288 -74.270 1.00 85.50 325 GLU A CA 1
ATOM 2515 C C . GLU A 1 325 ? 61.371 20.402 -74.557 1.00 85.50 325 GLU A C 1
ATOM 2517 O O . GLU A 1 325 ? 60.677 19.951 -73.643 1.00 85.50 325 GLU A O 1
ATOM 2522 N N . ARG A 1 326 ? 61.137 20.054 -75.826 1.00 85.00 326 ARG A N 1
ATOM 2523 C CA . ARG A 1 326 ? 60.011 19.194 -76.212 1.00 85.00 326 ARG A CA 1
ATOM 2524 C C . ARG A 1 326 ? 60.125 17.774 -75.650 1.00 85.00 326 ARG A C 1
ATOM 2526 O O . ARG A 1 326 ? 59.111 17.206 -75.242 1.00 85.00 326 ARG A O 1
ATOM 2533 N N . ILE A 1 327 ? 61.319 17.180 -75.622 1.00 88.50 327 ILE A N 1
ATOM 2534 C CA . ILE A 1 327 ? 61.522 15.850 -75.020 1.00 88.50 327 ILE A CA 1
ATOM 2535 C C . ILE A 1 327 ? 61.222 15.906 -73.516 1.00 88.50 327 ILE A C 1
ATOM 2537 O O . ILE A 1 327 ? 60.513 15.038 -73.002 1.00 88.50 327 ILE A O 1
ATOM 2541 N N . ALA A 1 328 ? 61.680 16.954 -72.824 1.00 89.62 328 ALA A N 1
ATOM 2542 C CA . ALA A 1 328 ? 61.368 17.167 -71.414 1.00 89.62 328 ALA A CA 1
ATOM 2543 C C . ALA A 1 328 ? 59.851 17.311 -71.173 1.00 89.62 328 ALA A C 1
ATOM 2545 O O . ALA A 1 328 ? 59.321 16.723 -70.225 1.00 89.62 328 ALA A O 1
ATOM 2546 N N . LEU A 1 329 ? 59.129 18.006 -72.061 1.00 90.69 329 LEU A N 1
ATOM 2547 C CA . LEU A 1 329 ? 57.666 18.121 -72.004 1.00 90.69 329 LEU A CA 1
ATOM 2548 C C . LEU A 1 329 ? 56.957 16.770 -72.193 1.00 90.69 329 LEU A C 1
ATOM 2550 O O . LEU A 1 329 ? 56.025 16.469 -71.447 1.00 90.69 329 LEU A O 1
ATOM 2554 N N . TRP A 1 330 ? 57.412 15.916 -73.116 1.00 91.31 330 TRP A N 1
ATOM 2555 C CA . TRP A 1 330 ? 56.861 14.562 -73.291 1.00 91.31 330 TRP A CA 1
ATOM 2556 C C . TRP A 1 330 ? 57.105 13.656 -72.080 1.00 91.31 330 TRP A C 1
ATOM 2558 O O . TRP A 1 330 ? 56.211 12.903 -71.676 1.00 91.31 330 TRP A O 1
ATOM 2568 N N . ILE A 1 331 ? 58.290 13.746 -71.470 1.00 93.81 331 ILE A N 1
ATOM 2569 C CA . ILE A 1 331 ? 58.609 13.024 -70.232 1.00 93.81 331 ILE A CA 1
ATOM 2570 C C . ILE A 1 331 ? 57.690 13.500 -69.100 1.00 93.81 331 ILE A C 1
ATOM 2572 O O . ILE A 1 331 ? 57.069 12.678 -68.423 1.00 93.81 331 ILE A O 1
ATOM 2576 N N . ARG A 1 332 ? 57.533 14.820 -68.934 1.00 93.06 332 ARG A N 1
ATOM 2577 C CA . ARG A 1 332 ? 56.631 15.420 -67.938 1.00 93.06 332 ARG A CA 1
ATOM 2578 C C . ARG A 1 332 ? 55.184 14.972 -68.146 1.00 93.06 332 ARG A C 1
ATOM 2580 O O . ARG A 1 332 ? 54.540 14.557 -67.187 1.00 93.06 332 ARG A O 1
ATOM 2587 N N . PHE A 1 333 ? 54.685 15.000 -69.379 1.00 93.00 333 PHE A N 1
ATOM 2588 C CA . PHE A 1 333 ? 53.328 14.565 -69.718 1.00 93.00 333 PHE A CA 1
ATOM 2589 C C . PHE A 1 333 ? 53.092 13.080 -69.398 1.00 93.00 333 PHE A C 1
ATOM 2591 O O . PHE A 1 333 ? 52.064 12.710 -68.825 1.00 93.00 333 PHE A O 1
ATOM 2598 N N . SER A 1 334 ? 54.076 12.228 -69.697 1.00 93.25 334 SER A N 1
ATOM 2599 C CA . SER A 1 334 ? 54.018 10.790 -69.402 1.00 93.25 334 SER A CA 1
ATOM 2600 C C . SER A 1 334 ? 53.996 10.522 -67.892 1.00 93.25 334 SER A C 1
ATOM 2602 O O . SER A 1 334 ? 53.170 9.744 -67.412 1.00 93.25 334 SER A O 1
ATOM 2604 N N . LEU A 1 335 ? 54.837 11.221 -67.121 1.00 94.38 335 LEU A N 1
ATOM 2605 C CA . LEU A 1 335 ? 54.851 11.136 -65.656 1.00 94.38 335 LEU A CA 1
ATOM 2606 C C . LEU A 1 335 ? 53.531 11.614 -65.035 1.00 94.38 335 LEU A C 1
ATOM 2608 O O . LEU A 1 335 ? 53.009 10.959 -64.133 1.00 94.38 335 LEU A O 1
ATOM 2612 N N . LEU A 1 336 ? 52.960 12.714 -65.539 1.00 93.62 336 LEU A N 1
ATOM 2613 C CA . LEU A 1 336 ? 51.656 13.215 -65.093 1.00 93.62 336 LEU A CA 1
ATOM 2614 C C . LEU A 1 336 ? 50.527 12.217 -65.391 1.00 93.62 336 LEU A C 1
ATOM 2616 O O . LEU A 1 336 ? 49.651 12.030 -64.551 1.00 93.62 336 LEU A O 1
ATOM 2620 N N . THR A 1 337 ? 50.574 11.531 -66.536 1.00 94.12 337 THR A N 1
ATOM 2621 C CA . THR A 1 337 ? 49.587 10.502 -66.908 1.00 94.12 337 THR A CA 1
ATOM 2622 C C . THR A 1 337 ? 49.647 9.298 -65.966 1.00 94.12 337 THR A C 1
ATOM 2624 O O . THR A 1 337 ? 48.616 8.850 -65.466 1.00 94.12 337 THR A O 1
ATOM 2627 N N . ILE A 1 338 ? 50.851 8.796 -65.665 1.00 95.62 338 ILE A N 1
ATOM 2628 C CA . ILE A 1 338 ? 51.039 7.695 -64.705 1.00 95.62 338 ILE A CA 1
ATOM 2629 C C . ILE A 1 338 ? 50.557 8.117 -63.309 1.00 95.62 338 ILE A C 1
ATOM 2631 O O . ILE A 1 338 ? 49.846 7.359 -62.647 1.00 95.62 338 ILE A O 1
ATOM 2635 N N . GLY A 1 339 ? 50.887 9.342 -62.885 1.00 92.94 339 GLY A N 1
ATOM 2636 C CA . GLY A 1 339 ? 50.422 9.913 -61.620 1.00 92.94 339 GLY A CA 1
ATOM 2637 C C . GLY A 1 339 ? 48.897 10.012 -61.534 1.00 92.94 339 GLY A C 1
ATOM 2638 O O . GLY A 1 339 ? 48.312 9.615 -60.526 1.00 92.94 339 GLY A O 1
ATOM 2639 N N . LEU A 1 340 ? 48.242 10.456 -62.610 1.00 94.88 340 LEU A N 1
ATOM 2640 C CA . LEU A 1 340 ? 46.786 10.551 -62.707 1.00 94.88 340 LEU A CA 1
ATOM 2641 C C . LEU A 1 340 ? 46.112 9.178 -62.592 1.00 94.88 340 LEU A C 1
ATOM 2643 O O . LEU A 1 340 ? 45.196 9.006 -61.788 1.00 94.88 340 LEU A O 1
ATOM 2647 N N . VAL A 1 341 ? 46.581 8.188 -63.357 1.00 95.06 341 VAL A N 1
ATOM 2648 C CA . VAL A 1 341 ? 46.042 6.819 -63.305 1.00 95.06 341 VAL A CA 1
ATOM 2649 C C . VAL A 1 341 ? 46.238 6.217 -61.912 1.00 95.06 341 VAL A C 1
ATOM 2651 O O . VAL A 1 341 ? 45.302 5.642 -61.353 1.00 95.06 341 VAL A O 1
ATOM 2654 N N . GLY A 1 342 ? 47.416 6.407 -61.310 1.00 94.12 342 GLY A N 1
ATOM 2655 C CA . GLY A 1 342 ? 47.699 5.968 -59.944 1.00 94.12 342 GLY A CA 1
ATOM 2656 C C . GLY A 1 342 ? 46.763 6.601 -58.909 1.00 94.12 342 GLY A C 1
ATOM 2657 O O . GLY A 1 342 ? 46.209 5.891 -58.067 1.00 94.12 342 GLY A O 1
ATOM 2658 N N . ALA A 1 343 ? 46.523 7.912 -59.003 1.00 92.81 343 ALA A N 1
ATOM 2659 C CA . ALA A 1 343 ? 45.604 8.630 -58.119 1.00 92.81 343 ALA A CA 1
ATOM 2660 C C . ALA A 1 343 ? 44.156 8.122 -58.252 1.00 92.81 343 ALA A C 1
ATOM 2662 O O . ALA A 1 343 ? 43.484 7.901 -57.242 1.00 92.81 343 ALA A O 1
ATOM 2663 N N . ILE A 1 344 ? 43.690 7.867 -59.480 1.00 93.44 344 ILE A N 1
ATOM 2664 C CA . ILE A 1 344 ? 42.346 7.334 -59.746 1.00 93.44 344 ILE A CA 1
ATOM 2665 C C . ILE A 1 344 ? 42.192 5.918 -59.178 1.00 93.44 344 ILE A C 1
ATOM 2667 O O . ILE A 1 344 ? 41.225 5.646 -58.464 1.00 93.44 344 ILE A O 1
ATOM 2671 N N . LEU A 1 345 ? 43.142 5.017 -59.444 1.00 94.56 345 LEU A N 1
ATOM 2672 C CA . LEU A 1 345 ? 43.087 3.640 -58.939 1.00 94.56 345 LEU A CA 1
ATOM 2673 C C . LEU A 1 345 ? 43.122 3.595 -57.409 1.00 94.56 345 LEU A C 1
ATOM 2675 O O . LEU A 1 345 ? 42.359 2.847 -56.792 1.00 94.56 345 LEU A O 1
ATOM 2679 N N . TYR A 1 346 ? 43.962 4.424 -56.786 1.00 93.50 346 TYR A N 1
ATOM 2680 C CA . TYR A 1 346 ? 43.982 4.555 -55.333 1.00 93.50 346 TYR A CA 1
ATOM 2681 C C . TYR A 1 346 ? 42.641 5.070 -54.802 1.00 93.50 346 TYR A C 1
ATOM 2683 O O . TYR A 1 346 ? 42.128 4.530 -53.821 1.00 93.50 346 TYR A O 1
ATOM 2691 N N . TYR A 1 347 ? 42.044 6.073 -55.453 1.00 92.44 347 TYR A N 1
ATOM 2692 C CA . TYR A 1 347 ? 40.749 6.615 -55.049 1.00 92.44 347 TYR A CA 1
ATOM 2693 C C . TYR A 1 347 ? 39.639 5.562 -55.103 1.00 92.44 347 TYR A C 1
ATOM 2695 O O . TYR A 1 347 ? 38.894 5.419 -54.135 1.00 92.44 347 TYR A O 1
ATOM 2703 N N . ILE A 1 348 ? 39.566 4.782 -56.187 1.00 91.69 348 ILE A N 1
ATOM 2704 C CA . ILE A 1 348 ? 38.600 3.682 -56.322 1.00 91.69 348 ILE A CA 1
ATOM 2705 C C . ILE A 1 348 ? 38.820 2.653 -55.213 1.00 91.69 348 ILE A C 1
ATOM 2707 O O . ILE A 1 348 ? 37.882 2.300 -54.506 1.00 91.69 348 ILE A O 1
ATOM 2711 N N . ARG A 1 349 ? 40.067 2.219 -54.996 1.00 92.50 349 ARG A N 1
ATOM 2712 C CA . ARG A 1 349 ? 40.391 1.245 -53.945 1.00 92.50 349 ARG A CA 1
ATOM 2713 C C . ARG A 1 349 ? 40.037 1.750 -52.546 1.00 92.50 349 ARG A C 1
ATOM 2715 O O . ARG A 1 349 ? 39.578 0.966 -51.717 1.00 92.50 349 ARG A O 1
ATOM 2722 N N . TRP A 1 350 ? 40.257 3.033 -52.272 1.00 91.19 350 TRP A N 1
ATOM 2723 C CA . TRP A 1 350 ? 39.879 3.659 -51.008 1.00 91.19 350 TRP A CA 1
ATOM 2724 C C . TRP A 1 350 ? 38.356 3.691 -50.826 1.00 91.19 350 TRP A C 1
ATOM 2726 O O . TRP A 1 350 ? 37.869 3.300 -49.767 1.00 91.19 350 TRP A O 1
ATOM 2736 N N . GLN A 1 351 ? 37.606 4.059 -51.872 1.00 88.50 351 GLN A N 1
ATOM 2737 C CA . GLN A 1 351 ? 36.139 4.021 -51.867 1.00 88.50 351 GLN A CA 1
ATOM 2738 C C . GLN A 1 351 ? 35.606 2.600 -51.627 1.00 88.50 351 GLN A C 1
ATOM 2740 O O . GLN A 1 351 ? 34.740 2.417 -50.775 1.00 88.50 351 GLN A O 1
ATOM 2745 N N . SER A 1 352 ? 36.148 1.592 -52.319 1.00 89.38 352 SER A N 1
ATOM 2746 C CA . SER A 1 352 ? 35.736 0.190 -52.160 1.00 89.38 352 SER A CA 1
ATOM 2747 C C . SER A 1 352 ? 35.986 -0.328 -50.746 1.00 89.38 352 SER A C 1
ATOM 2749 O O . SER A 1 352 ? 35.071 -0.860 -50.126 1.00 89.38 352 SER A O 1
ATOM 2751 N N . ARG A 1 353 ? 37.184 -0.102 -50.187 1.00 88.88 353 ARG A N 1
ATOM 2752 C CA . ARG A 1 353 ? 37.507 -0.512 -48.808 1.00 88.88 353 ARG A CA 1
ATOM 2753 C C . ARG A 1 353 ? 36.572 0.112 -47.779 1.00 88.88 353 ARG A C 1
ATOM 2755 O O . ARG A 1 353 ? 36.188 -0.541 -46.815 1.00 88.88 353 ARG A O 1
ATOM 2762 N N . TRP A 1 354 ? 36.226 1.379 -47.968 1.00 85.38 354 TRP A N 1
ATOM 2763 C CA . TRP A 1 354 ? 35.320 2.070 -47.063 1.00 85.38 354 TRP A CA 1
ATOM 2764 C C . TRP A 1 354 ? 33.888 1.528 -47.172 1.00 85.38 354 TRP A C 1
ATOM 2766 O O . TRP A 1 354 ? 33.247 1.288 -46.152 1.00 85.38 354 TRP A O 1
ATOM 2776 N N . ALA A 1 355 ? 33.410 1.272 -48.393 1.00 85.06 355 ALA A N 1
ATOM 2777 C CA . ALA A 1 355 ? 32.102 0.663 -48.624 1.00 85.06 355 ALA A CA 1
ATOM 2778 C C . ALA A 1 355 ? 32.003 -0.748 -48.019 1.00 85.06 355 ALA A C 1
ATOM 2780 O O . ALA A 1 355 ? 30.995 -1.075 -47.399 1.00 85.06 355 ALA A O 1
ATOM 2781 N N . GLU A 1 356 ? 33.058 -1.558 -48.142 1.00 88.12 356 GLU A N 1
ATOM 2782 C CA . GLU A 1 356 ? 33.145 -2.888 -47.525 1.00 88.12 356 GLU A CA 1
ATOM 2783 C C . GLU A 1 356 ? 33.073 -2.815 -45.995 1.00 88.12 356 GLU A C 1
ATOM 2785 O O . GLU A 1 356 ? 32.296 -3.544 -45.381 1.00 88.12 356 GLU A O 1
ATOM 2790 N N . GLN A 1 357 ? 33.839 -1.913 -45.371 1.00 84.75 357 GLN A N 1
ATOM 2791 C CA . GLN A 1 357 ? 33.802 -1.711 -43.918 1.00 84.75 357 GLN A CA 1
ATOM 2792 C C . GLN A 1 357 ? 32.417 -1.264 -43.449 1.00 84.75 357 GLN A C 1
ATOM 2794 O O . GLN A 1 357 ? 31.895 -1.796 -42.472 1.00 84.75 357 GLN A O 1
ATOM 2799 N N . PHE A 1 358 ? 31.803 -0.330 -44.174 1.00 82.50 358 PHE A N 1
ATOM 2800 C CA . PHE A 1 358 ? 30.467 0.155 -43.866 1.00 82.50 358 PHE A CA 1
ATOM 2801 C C . PHE A 1 358 ? 29.424 -0.968 -43.953 1.00 82.50 358 PHE A C 1
ATOM 2803 O O . PHE A 1 358 ? 28.704 -1.221 -42.986 1.00 82.50 358 PHE A O 1
ATOM 2810 N N . ALA A 1 359 ? 29.407 -1.712 -45.061 1.00 82.12 359 ALA A N 1
ATOM 2811 C CA . ALA A 1 359 ? 28.490 -2.831 -45.256 1.00 82.12 359 ALA A CA 1
ATOM 2812 C C . ALA A 1 359 ? 28.681 -3.935 -44.200 1.00 82.12 359 ALA A C 1
ATOM 2814 O O . ALA A 1 359 ? 27.700 -4.491 -43.706 1.00 82.12 359 ALA A O 1
ATOM 2815 N N . ALA A 1 360 ? 29.925 -4.230 -43.809 1.00 85.94 360 ALA A N 1
ATOM 2816 C CA . ALA A 1 360 ? 30.220 -5.192 -42.750 1.00 85.94 360 ALA A CA 1
ATOM 2817 C C . ALA A 1 360 ? 29.670 -4.734 -41.389 1.00 85.94 360 ALA A C 1
ATOM 2819 O O . ALA A 1 360 ? 29.027 -5.522 -40.692 1.00 85.94 360 ALA A O 1
ATOM 2820 N N . THR A 1 361 ? 29.859 -3.458 -41.032 1.00 83.81 361 THR A N 1
ATOM 2821 C CA . THR A 1 361 ? 29.308 -2.907 -39.784 1.00 83.81 361 THR A CA 1
ATOM 2822 C C . THR A 1 361 ? 27.780 -2.919 -39.778 1.00 83.81 361 THR A C 1
ATOM 2824 O O . THR A 1 361 ? 27.177 -3.368 -38.804 1.00 83.81 361 THR A O 1
ATOM 2827 N N . GLU A 1 362 ? 27.143 -2.538 -40.888 1.00 81.00 362 GLU A N 1
ATOM 2828 C CA . GLU A 1 362 ? 25.686 -2.560 -41.032 1.00 81.00 362 GLU A CA 1
ATOM 2829 C C . GLU A 1 362 ? 25.124 -3.986 -40.917 1.00 81.00 362 GLU A C 1
ATOM 2831 O O . GLU A 1 362 ? 24.131 -4.214 -40.225 1.00 81.00 362 GLU A O 1
ATOM 2836 N N . ASN A 1 363 ? 25.777 -4.966 -41.548 1.00 84.38 363 ASN A N 1
ATOM 2837 C CA . ASN A 1 363 ? 25.360 -6.362 -41.465 1.00 84.38 363 ASN A CA 1
ATOM 2838 C C . ASN A 1 363 ? 25.495 -6.911 -40.037 1.00 84.38 363 ASN A C 1
ATOM 2840 O O . ASN A 1 363 ? 24.565 -7.536 -39.533 1.00 84.38 363 ASN A O 1
ATOM 2844 N N . SER A 1 364 ? 26.607 -6.617 -39.354 1.00 83.81 364 SER A N 1
ATOM 2845 C CA . SER A 1 364 ? 26.810 -7.041 -37.962 1.00 83.81 364 SER A CA 1
ATOM 2846 C C . SER A 1 364 ? 25.744 -6.474 -37.017 1.00 83.81 364 SER A C 1
ATOM 2848 O O . SER A 1 364 ? 25.263 -7.169 -36.125 1.00 83.81 364 SER A O 1
ATOM 2850 N N . LEU A 1 365 ? 25.287 -5.242 -37.261 1.00 79.19 365 LEU A N 1
ATOM 2851 C CA . LEU A 1 365 ? 24.228 -4.615 -36.477 1.00 79.19 365 LEU A CA 1
ATOM 2852 C C . LEU A 1 365 ? 22.852 -5.230 -36.763 1.00 79.19 365 LEU A C 1
ATOM 2854 O O . LEU A 1 365 ? 22.079 -5.469 -35.836 1.00 79.19 365 LEU A O 1
ATOM 2858 N N . LYS A 1 366 ? 22.542 -5.525 -38.032 1.00 80.81 366 LYS A N 1
ATOM 2859 C CA . LYS A 1 366 ? 21.308 -6.243 -38.401 1.00 80.81 366 LYS A CA 1
ATOM 2860 C C . LYS A 1 366 ? 21.261 -7.628 -37.760 1.00 80.81 366 LYS A C 1
ATOM 2862 O O . LYS A 1 366 ? 20.209 -8.030 -37.267 1.00 80.81 366 LYS A O 1
ATOM 2867 N N . GLN A 1 367 ? 22.393 -8.329 -37.740 1.00 86.06 367 GLN A N 1
ATOM 2868 C CA . GLN A 1 367 ? 22.534 -9.604 -37.039 1.00 86.06 367 GLN A CA 1
ATOM 2869 C C . GLN A 1 367 ? 22.309 -9.430 -35.537 1.00 86.06 367 GLN A C 1
ATOM 2871 O O . GLN A 1 367 ? 21.454 -10.114 -34.991 1.00 86.06 367 GLN A O 1
ATOM 2876 N N . PHE A 1 368 ? 22.948 -8.444 -34.900 1.00 84.56 368 PHE A N 1
ATOM 2877 C CA . PHE A 1 368 ? 22.725 -8.142 -33.484 1.00 84.56 368 PHE A CA 1
ATOM 2878 C C . PHE A 1 368 ? 21.247 -7.866 -33.165 1.00 84.56 368 PHE A C 1
ATOM 2880 O O . PHE A 1 368 ? 20.710 -8.410 -32.207 1.00 84.56 368 PHE A O 1
ATOM 2887 N N . HIS A 1 369 ? 20.552 -7.077 -33.987 1.00 79.88 369 HIS A N 1
ATOM 2888 C CA . HIS A 1 369 ? 19.122 -6.816 -33.810 1.00 79.88 369 HIS A CA 1
ATOM 2889 C C . HIS A 1 369 ? 18.273 -8.095 -33.926 1.00 79.88 369 HIS A C 1
ATOM 2891 O O . HIS A 1 369 ? 17.361 -8.322 -33.129 1.00 79.88 369 HIS A O 1
ATOM 2897 N N . LEU A 1 370 ? 18.571 -8.954 -34.906 1.00 84.12 370 LEU A N 1
ATOM 2898 C CA . LEU A 1 370 ? 17.908 -10.253 -35.040 1.00 84.12 370 LEU A CA 1
ATOM 2899 C C . LEU A 1 370 ? 18.205 -11.167 -33.849 1.00 84.12 370 LEU A C 1
ATOM 2901 O O . LEU A 1 370 ? 17.294 -11.838 -33.372 1.00 84.12 370 LEU A O 1
ATOM 2905 N N . ASP A 1 371 ? 19.435 -11.170 -33.348 1.00 85.00 371 ASP A N 1
ATOM 2906 C CA . ASP A 1 371 ? 19.849 -11.994 -32.215 1.00 85.00 371 ASP A CA 1
ATOM 2907 C C . ASP A 1 371 ? 19.232 -11.511 -30.900 1.00 85.00 371 ASP A C 1
ATOM 2909 O O . ASP A 1 371 ? 18.797 -12.337 -30.100 1.00 85.00 371 ASP A O 1
ATOM 2913 N N . VAL A 1 372 ? 19.085 -10.198 -30.698 1.00 82.50 372 VAL A N 1
ATOM 2914 C CA . VAL A 1 372 ? 18.324 -9.630 -29.572 1.00 82.50 372 VAL A CA 1
ATOM 2915 C C . VAL A 1 372 ? 16.863 -10.075 -29.640 1.00 82.50 372 VAL A C 1
ATOM 2917 O O . VAL A 1 372 ? 16.326 -10.554 -28.643 1.00 82.50 372 VAL A O 1
ATOM 2920 N N . ASN A 1 373 ? 16.232 -10.009 -30.816 1.00 80.12 373 ASN A N 1
ATOM 2921 C CA . ASN A 1 373 ? 14.851 -10.469 -30.992 1.00 80.12 373 ASN A CA 1
ATOM 2922 C C . ASN A 1 373 ? 14.698 -11.977 -30.758 1.00 80.12 373 ASN A C 1
ATOM 2924 O O . ASN A 1 373 ? 13.758 -12.402 -30.087 1.00 80.12 373 ASN A O 1
ATOM 2928 N N . ARG A 1 374 ? 15.630 -12.787 -31.272 1.00 85.19 374 ARG A N 1
ATOM 2929 C CA . ARG A 1 374 ? 15.656 -14.241 -31.059 1.00 85.19 374 ARG A CA 1
ATOM 2930 C C . ARG A 1 374 ? 15.857 -14.585 -29.589 1.00 85.19 374 ARG A C 1
ATOM 2932 O O . ARG A 1 374 ? 15.106 -15.390 -29.054 1.00 85.19 374 ARG A O 1
ATOM 2939 N N . THR A 1 375 ? 16.821 -13.948 -28.928 1.00 83.81 375 THR A N 1
ATOM 2940 C CA . THR A 1 375 ? 17.095 -14.148 -27.498 1.00 83.81 375 THR A CA 1
ATOM 2941 C C . THR A 1 375 ? 15.882 -13.756 -26.666 1.00 83.81 375 THR A C 1
ATOM 2943 O O . THR A 1 375 ? 15.489 -14.499 -25.772 1.00 83.81 375 THR A O 1
ATOM 2946 N N . ASN A 1 376 ? 15.233 -12.637 -26.998 1.00 78.06 376 ASN A N 1
ATOM 2947 C CA . ASN A 1 376 ? 14.004 -12.225 -26.334 1.00 78.06 376 ASN A CA 1
ATOM 2948 C C . ASN A 1 376 ? 12.889 -13.268 -26.506 1.00 78.06 376 ASN A C 1
ATOM 2950 O O . ASN A 1 376 ? 12.265 -13.645 -25.520 1.00 78.06 376 ASN A O 1
ATOM 2954 N N . TRP A 1 377 ? 12.682 -13.783 -27.722 1.00 82.31 377 TRP A N 1
ATOM 2955 C CA . TRP A 1 377 ? 11.689 -14.830 -27.972 1.00 82.31 377 TRP A CA 1
ATOM 2956 C C . TRP A 1 377 ? 11.989 -16.124 -27.202 1.00 82.31 377 TRP A C 1
ATOM 2958 O O . TRP A 1 377 ? 11.086 -16.705 -26.602 1.00 82.31 377 TRP A O 1
ATOM 2968 N N . VAL A 1 378 ? 13.256 -16.551 -27.148 1.00 83.12 378 VAL A N 1
ATOM 2969 C CA . VAL A 1 378 ? 13.674 -17.720 -26.355 1.00 83.12 378 VAL A CA 1
ATOM 2970 C C . VAL A 1 378 ? 13.397 -17.487 -24.871 1.00 83.12 378 VAL A C 1
ATOM 2972 O O . VAL A 1 378 ? 12.809 -18.340 -24.222 1.00 83.12 378 VAL A O 1
ATOM 2975 N N . VAL A 1 379 ? 13.746 -16.321 -24.324 1.00 79.81 379 VAL A N 1
ATOM 2976 C CA . VAL A 1 379 ? 13.483 -15.984 -22.915 1.00 79.81 379 VAL A CA 1
ATOM 2977 C C . VAL A 1 379 ? 11.978 -15.891 -22.619 1.00 79.81 379 VAL A C 1
ATOM 2979 O O . VAL A 1 379 ? 11.539 -16.272 -21.532 1.00 79.81 379 VAL A O 1
ATOM 2982 N N . GLU A 1 380 ? 11.170 -15.396 -23.561 1.00 76.00 380 GLU A N 1
ATOM 2983 C CA . GLU A 1 380 ? 9.700 -15.376 -23.487 1.00 76.00 380 GLU A CA 1
ATOM 2984 C C . GLU A 1 380 ? 9.136 -16.790 -23.405 1.00 76.00 380 GLU A C 1
ATOM 2986 O O . GLU A 1 380 ? 8.542 -17.135 -22.382 1.00 76.00 380 GLU A O 1
ATOM 2991 N N . THR A 1 381 ? 9.488 -17.629 -24.375 1.00 80.31 381 THR A N 1
ATOM 2992 C CA . THR A 1 381 ? 9.110 -19.046 -24.430 1.00 80.31 381 THR A CA 1
ATOM 2993 C C . THR A 1 381 ? 9.557 -19.797 -23.173 1.00 80.31 381 THR A C 1
ATOM 2995 O O . THR A 1 381 ? 8.798 -20.574 -22.598 1.00 80.31 381 THR A O 1
ATOM 2998 N N . CYS A 1 382 ? 10.776 -19.537 -22.688 1.00 78.50 382 CYS A N 1
ATOM 2999 C CA . CYS A 1 382 ? 11.301 -20.223 -21.517 1.00 78.50 382 CYS A CA 1
ATOM 3000 C C . CYS A 1 382 ? 10.548 -19.875 -20.228 1.00 78.50 382 CYS A C 1
ATOM 3002 O O . CYS A 1 382 ? 10.370 -20.713 -19.342 1.00 78.50 382 CYS A O 1
ATOM 3004 N N . LEU A 1 383 ? 10.133 -18.617 -20.100 1.00 74.75 383 LEU A N 1
ATOM 3005 C CA . LEU A 1 383 ? 9.401 -18.153 -18.930 1.00 74.75 383 LEU A CA 1
ATOM 3006 C C . LEU A 1 383 ? 7.925 -18.554 -18.977 1.00 74.75 383 LEU A C 1
ATOM 3008 O O . LEU A 1 383 ? 7.375 -18.868 -17.924 1.00 74.75 383 LEU A O 1
ATOM 3012 N N . GLU A 1 384 ? 7.311 -18.607 -20.161 1.00 75.50 384 GLU A N 1
ATOM 3013 C CA . GLU A 1 384 ? 5.976 -19.194 -20.346 1.00 75.50 384 GLU A CA 1
ATOM 3014 C C . GLU A 1 384 ? 5.968 -20.680 -19.977 1.00 75.50 384 GLU A C 1
ATOM 3016 O O . GLU A 1 384 ? 5.155 -21.098 -19.156 1.00 75.50 384 GLU A O 1
ATOM 3021 N N . TRP A 1 385 ? 6.950 -21.450 -20.456 1.00 77.69 385 TRP A N 1
ATOM 3022 C CA . TRP A 1 385 ? 7.093 -22.863 -20.095 1.00 77.69 385 TRP A CA 1
ATOM 3023 C C . TRP A 1 385 ? 7.202 -23.068 -18.583 1.00 77.69 385 TRP A C 1
ATOM 3025 O O . TRP A 1 385 ? 6.525 -23.925 -18.015 1.00 77.69 385 TRP A O 1
ATOM 3035 N N . ARG A 1 386 ? 8.034 -22.261 -17.910 1.00 75.62 386 ARG A N 1
ATOM 3036 C CA . ARG A 1 386 ? 8.191 -22.325 -16.452 1.00 75.62 386 ARG A CA 1
ATOM 3037 C C . ARG A 1 386 ? 6.893 -21.978 -15.722 1.00 75.62 386 ARG A C 1
ATOM 3039 O O . ARG A 1 386 ? 6.620 -22.575 -14.691 1.00 75.62 386 ARG A O 1
ATOM 3046 N N . LYS A 1 387 ? 6.107 -21.031 -16.242 1.00 73.56 387 LYS A N 1
ATOM 3047 C CA . LYS A 1 387 ? 4.824 -20.633 -15.650 1.00 73.56 387 LYS A CA 1
ATOM 3048 C C . LYS A 1 387 ? 3.765 -21.734 -15.769 1.00 73.56 387 LYS A C 1
ATOM 3050 O O . LYS A 1 387 ? 3.006 -21.926 -14.830 1.00 73.56 387 LYS A O 1
ATOM 3055 N N . GLU A 1 388 ? 3.710 -22.440 -16.898 1.00 74.12 388 GLU A N 1
ATOM 3056 C CA . GLU A 1 388 ? 2.713 -23.499 -17.128 1.00 74.12 388 GLU A CA 1
ATOM 3057 C C . GLU A 1 388 ? 3.111 -24.853 -16.529 1.00 74.12 388 GLU A C 1
ATOM 3059 O O . GLU A 1 388 ? 2.252 -25.601 -16.070 1.00 74.12 388 GLU A O 1
ATOM 3064 N N . SER A 1 389 ? 4.405 -25.179 -16.535 1.00 67.81 389 SER A N 1
ATOM 3065 C CA . SER A 1 389 ? 4.896 -26.532 -16.235 1.00 67.81 389 SER A CA 1
ATOM 3066 C C . SER A 1 389 ? 5.610 -26.656 -14.885 1.00 67.81 389 SER A C 1
ATOM 3068 O O . SER A 1 389 ? 6.036 -27.762 -14.549 1.00 67.81 389 SER A O 1
ATOM 3070 N N . ASP A 1 390 ? 5.834 -25.539 -14.177 1.00 67.31 390 ASP A N 1
ATOM 3071 C CA . ASP A 1 390 ? 6.604 -25.397 -12.919 1.00 67.31 390 ASP A CA 1
ATOM 3072 C C . ASP A 1 390 ? 7.924 -26.201 -12.874 1.00 67.31 390 ASP A C 1
ATOM 3074 O O . ASP A 1 390 ? 8.422 -26.636 -11.838 1.00 67.31 390 ASP A O 1
ATOM 3078 N N . SER A 1 391 ? 8.503 -26.441 -14.050 1.00 68.62 391 SER A N 1
ATOM 3079 C CA . SER A 1 391 ? 9.671 -27.289 -14.258 1.00 68.62 391 SER A CA 1
ATOM 3080 C C . SER A 1 391 ? 10.664 -26.593 -15.175 1.00 68.62 391 SER A C 1
ATOM 3082 O O . SER A 1 391 ? 10.308 -25.797 -16.051 1.00 68.62 391 SER A O 1
ATOM 3084 N N . ALA A 1 392 ? 11.948 -26.871 -14.952 1.00 66.06 392 ALA A N 1
ATOM 3085 C CA . ALA A 1 392 ? 13.005 -26.382 -15.822 1.00 66.06 392 ALA A CA 1
ATOM 3086 C C . ALA A 1 392 ? 12.896 -27.035 -17.209 1.00 66.06 392 ALA A C 1
ATOM 3088 O O . ALA A 1 392 ? 12.650 -28.236 -17.328 1.00 66.06 392 ALA A O 1
ATOM 3089 N N . ILE A 1 393 ? 13.111 -26.242 -18.258 1.00 67.19 393 ILE A N 1
ATOM 3090 C CA . ILE A 1 393 ? 13.111 -26.724 -19.644 1.00 67.19 393 ILE A CA 1
ATOM 3091 C C . ILE A 1 393 ? 14.225 -27.760 -19.800 1.00 67.19 393 ILE A C 1
ATOM 3093 O O . ILE A 1 393 ? 15.358 -27.499 -19.379 1.00 67.19 393 ILE A O 1
ATOM 3097 N N . PRO A 1 394 ? 13.947 -28.929 -20.398 1.00 69.81 394 PRO A N 1
ATOM 3098 C CA . PRO A 1 394 ? 14.967 -29.945 -20.591 1.00 69.81 394 PRO A CA 1
ATOM 3099 C C . PRO A 1 394 ? 16.080 -29.403 -21.499 1.00 69.81 394 PRO A C 1
ATOM 3101 O O . PRO A 1 394 ? 15.821 -28.905 -22.596 1.00 69.81 394 PRO A O 1
ATOM 3104 N N . LEU A 1 395 ? 17.337 -29.527 -21.049 1.00 62.66 395 LEU A N 1
ATOM 3105 C CA . LEU A 1 395 ? 18.528 -29.016 -21.750 1.00 62.66 395 LEU A CA 1
ATOM 3106 C C . LEU A 1 395 ? 18.665 -29.521 -23.199 1.00 62.66 395 LEU A C 1
ATOM 3108 O O . LEU A 1 395 ? 19.370 -28.902 -23.990 1.00 62.66 395 LEU A O 1
ATOM 3112 N N . SER A 1 396 ? 17.982 -30.608 -23.565 1.00 66.00 396 SER A N 1
ATOM 3113 C CA . SER A 1 396 ? 17.946 -31.139 -24.930 1.00 66.00 396 SER A CA 1
ATOM 3114 C C . SER A 1 396 ? 17.251 -30.223 -25.946 1.00 66.00 396 SER A C 1
ATOM 3116 O O . SER A 1 396 ? 17.514 -30.360 -27.137 1.00 66.00 396 SER A O 1
ATOM 3118 N N . LEU A 1 397 ? 16.395 -29.291 -25.508 1.00 60.69 397 LEU A N 1
ATOM 3119 C CA . LEU A 1 397 ? 15.725 -28.307 -26.374 1.00 60.69 397 LEU A CA 1
ATOM 3120 C C . LEU A 1 397 ? 16.453 -26.954 -26.432 1.00 60.69 397 LEU A C 1
ATOM 3122 O O . LEU A 1 397 ? 16.228 -26.180 -27.357 1.00 60.69 397 LEU A O 1
ATOM 3126 N N . ALA A 1 398 ? 17.332 -26.669 -25.467 1.00 57.09 398 ALA A N 1
ATOM 3127 C CA . ALA A 1 398 ? 18.017 -25.381 -25.334 1.00 57.09 398 ALA A CA 1
ATOM 3128 C C . ALA A 1 398 ? 19.322 -25.274 -26.148 1.00 57.09 398 ALA A C 1
ATOM 3130 O O . ALA A 1 398 ? 19.982 -24.237 -26.105 1.00 57.09 398 ALA A O 1
ATOM 3131 N N . GLY A 1 399 ? 19.715 -26.324 -26.876 1.00 51.91 399 GLY A N 1
ATOM 3132 C CA . GLY A 1 399 ? 20.988 -26.346 -27.590 1.00 51.91 399 GLY A CA 1
ATOM 3133 C C . GLY A 1 399 ? 20.965 -27.149 -28.882 1.00 51.91 399 GLY A C 1
ATOM 3134 O O . GLY A 1 399 ? 21.021 -28.379 -28.857 1.00 51.91 399 GLY A O 1
ATOM 3135 N N . ARG A 1 400 ? 21.011 -26.430 -30.006 1.00 37.97 400 ARG A N 1
ATOM 3136 C CA . ARG A 1 400 ? 21.910 -26.760 -31.112 1.00 37.97 400 ARG A CA 1
ATOM 3137 C C . ARG A 1 400 ? 22.354 -25.510 -31.851 1.00 37.97 400 ARG A C 1
ATOM 3139 O O . ARG A 1 400 ? 21.480 -24.653 -32.104 1.00 37.97 400 ARG A O 1
#